Protein AF-A0AAD9QLM2-F1 (afdb_monomer)

Structure (mmCIF, N/CA/C/O backbone):
data_AF-A0AAD9QLM2-F1
#
_entry.id   AF-A0AAD9QLM2-F1
#
loop_
_atom_site.group_PDB
_atom_site.id
_atom_site.type_symbol
_atom_site.label_atom_id
_atom_site.label_alt_id
_atom_site.label_comp_id
_atom_site.label_asym_id
_atom_site.label_entity_id
_atom_site.label_seq_id
_atom_site.pdbx_PDB_ins_code
_atom_site.Cartn_x
_atom_site.Cartn_y
_atom_site.Cartn_z
_atom_site.occupancy
_atom_site.B_iso_or_equiv
_atom_site.auth_seq_id
_atom_site.auth_comp_id
_atom_site.auth_asym_id
_atom_site.auth_atom_id
_atom_site.pdbx_PDB_model_num
ATOM 1 N N . MET A 1 1 ? -18.063 -14.577 14.169 1.00 34.56 1 MET A N 1
ATOM 2 C CA . MET A 1 1 ? -18.168 -13.670 13.000 1.00 34.56 1 MET A CA 1
ATOM 3 C C . MET A 1 1 ? -17.963 -14.509 11.740 1.00 34.56 1 MET A C 1
ATOM 5 O O . MET A 1 1 ? -17.405 -15.591 11.894 1.00 34.56 1 MET A O 1
ATOM 9 N N . PRO A 1 2 ? -18.428 -14.125 10.535 1.00 41.94 2 PRO A N 1
ATOM 10 C CA . PRO A 1 2 ? -18.067 -14.883 9.338 1.00 41.94 2 PRO A CA 1
ATOM 11 C C . PRO A 1 2 ? -16.539 -14.878 9.174 1.00 41.94 2 PRO A C 1
ATOM 13 O O . PRO A 1 2 ? -15.892 -13.856 9.407 1.00 41.94 2 PRO A O 1
ATOM 16 N N . SER A 1 3 ? -15.979 -16.040 8.835 1.00 57.50 3 SER A N 1
ATOM 17 C CA . SER A 1 3 ? -14.552 -16.225 8.553 1.00 57.50 3 SER A CA 1
ATOM 18 C C . SER A 1 3 ? -14.069 -15.182 7.540 1.00 57.50 3 SER A C 1
ATOM 20 O O . SER A 1 3 ? -14.733 -14.925 6.534 1.00 57.50 3 SER A O 1
ATOM 22 N N . LYS A 1 4 ? -12.914 -14.562 7.803 1.00 75.88 4 LYS A N 1
ATOM 23 C CA . LYS A 1 4 ? -12.316 -13.591 6.879 1.00 75.88 4 LYS A CA 1
ATOM 24 C C . LYS A 1 4 ? -11.782 -14.335 5.669 1.00 75.88 4 LYS A C 1
ATOM 26 O O . LYS A 1 4 ? -10.729 -14.967 5.747 1.00 75.88 4 LYS A O 1
ATOM 31 N N . THR A 1 5 ? -12.497 -14.251 4.554 1.00 88.44 5 THR A N 1
ATOM 32 C CA . THR A 1 5 ? -12.067 -14.905 3.319 1.00 88.44 5 THR A CA 1
ATOM 33 C C . THR A 1 5 ? -11.141 -13.978 2.536 1.00 88.44 5 THR A C 1
ATOM 35 O O . THR A 1 5 ? -11.493 -12.829 2.249 1.00 88.44 5 THR A O 1
ATOM 38 N N . ILE A 1 6 ? -9.946 -14.475 2.214 1.00 90.44 6 ILE A N 1
ATOM 39 C CA . ILE A 1 6 ? -8.965 -13.842 1.329 1.00 90.44 6 ILE A CA 1
ATOM 40 C C . ILE A 1 6 ? -9.014 -14.590 -0.001 1.00 90.44 6 ILE A C 1
ATOM 42 O O . ILE A 1 6 ? -8.606 -15.750 -0.073 1.00 90.44 6 ILE A O 1
ATOM 46 N N . LEU A 1 7 ? -9.492 -13.932 -1.055 1.00 91.56 7 LEU A N 1
ATOM 47 C CA . LEU A 1 7 ? -9.455 -14.469 -2.411 1.00 91.56 7 LEU A CA 1
ATOM 48 C C . LEU A 1 7 ? -8.071 -14.219 -3.015 1.00 91.56 7 LEU A C 1
ATOM 50 O O . LEU A 1 7 ? -7.694 -13.080 -3.275 1.00 91.56 7 LEU A O 1
ATOM 54 N N . CYS A 1 8 ? -7.315 -15.279 -3.270 1.00 90.31 8 CYS A N 1
ATOM 55 C CA . CYS A 1 8 ? -6.063 -15.214 -4.009 1.00 90.31 8 CYS A CA 1
ATOM 56 C C . CYS A 1 8 ? -6.279 -15.714 -5.433 1.00 90.31 8 CYS A C 1
ATOM 58 O O . CYS A 1 8 ? -6.644 -16.867 -5.632 1.00 90.31 8 CYS A O 1
ATOM 60 N N . ILE A 1 9 ? -6.045 -14.861 -6.426 1.00 87.38 9 ILE A N 1
ATOM 61 C CA . ILE A 1 9 ? -6.106 -15.242 -7.838 1.00 87.38 9 ILE A CA 1
ATOM 62 C C . ILE A 1 9 ? -4.676 -15.522 -8.296 1.00 87.38 9 ILE A C 1
ATOM 64 O O . ILE A 1 9 ? -3.867 -14.598 -8.433 1.00 87.38 9 ILE A O 1
ATOM 68 N N . GLY A 1 10 ? -4.358 -16.803 -8.485 1.00 83.56 10 GLY A N 1
ATOM 69 C CA . GLY A 1 10 ? -3.008 -17.263 -8.794 1.00 83.56 10 GLY A CA 1
ATOM 70 C C . GLY A 1 10 ? -2.843 -18.778 -8.666 1.00 83.56 10 GLY A C 1
ATOM 71 O O . GLY A 1 10 ? -3.807 -19.520 -8.488 1.00 83.56 10 GLY A O 1
ATOM 72 N N . SER A 1 11 ? -1.594 -19.234 -8.758 1.00 79.62 11 SER A N 1
ATOM 73 C CA . SER A 1 11 ? -1.250 -20.659 -8.731 1.00 79.62 11 SER A CA 1
ATOM 74 C C . SER A 1 11 ? -0.850 -21.122 -7.322 1.00 79.62 11 SER A C 1
ATOM 76 O O . SER A 1 11 ? 0.023 -20.498 -6.712 1.00 79.62 11 SER A O 1
ATOM 78 N N . PRO A 1 12 ? -1.404 -22.231 -6.797 1.00 77.94 12 PRO A N 1
ATOM 79 C CA . PRO A 1 12 ? -1.020 -22.778 -5.493 1.00 77.94 12 PRO A CA 1
ATOM 80 C C . PRO A 1 12 ? 0.424 -23.307 -5.463 1.00 77.94 12 PRO A C 1
ATOM 82 O O . PRO A 1 12 ? 1.008 -23.445 -4.391 1.00 77.94 12 PRO A O 1
ATOM 85 N N . GLU A 1 13 ? 1.028 -23.564 -6.626 1.00 77.50 13 GLU A N 1
ATOM 86 C CA . GLU A 1 13 ? 2.437 -23.969 -6.749 1.00 77.50 13 GLU A CA 1
ATOM 87 C C . GLU A 1 13 ? 3.401 -22.774 -6.658 1.00 77.50 13 GLU A C 1
ATOM 89 O O . GLU A 1 13 ? 4.623 -22.928 -6.619 1.00 77.50 13 GLU A O 1
ATOM 94 N N . ASN A 1 14 ? 2.876 -21.546 -6.635 1.00 78.94 14 ASN A N 1
ATOM 95 C CA . ASN A 1 14 ? 3.699 -20.357 -6.534 1.00 78.94 14 ASN A CA 1
ATOM 96 C C . ASN A 1 14 ? 4.260 -20.206 -5.111 1.00 78.94 14 ASN A C 1
ATOM 98 O O . ASN A 1 14 ? 3.515 -19.996 -4.156 1.00 78.94 14 ASN A O 1
ATOM 102 N N . LEU A 1 15 ? 5.590 -20.224 -4.986 1.00 76.06 15 LEU A N 1
ATOM 103 C CA . LEU A 1 15 ? 6.281 -20.127 -3.695 1.00 76.06 15 LEU A CA 1
ATOM 104 C C . LEU A 1 15 ? 5.918 -18.864 -2.891 1.00 76.06 15 LEU A C 1
ATOM 106 O O . LEU A 1 15 ? 5.883 -18.920 -1.666 1.00 76.06 15 LEU A O 1
ATOM 110 N N . HIS A 1 16 ? 5.619 -17.736 -3.548 1.00 80.69 16 HIS A N 1
ATOM 111 C CA . HIS A 1 16 ? 5.169 -16.521 -2.856 1.00 80.69 16 HIS A CA 1
ATOM 112 C C . HIS A 1 16 ? 3.796 -16.726 -2.212 1.00 80.69 16 HIS A C 1
ATOM 114 O O . HIS A 1 16 ? 3.583 -16.319 -1.073 1.00 80.69 16 HIS A O 1
ATOM 120 N N . ILE A 1 17 ? 2.878 -17.371 -2.941 1.00 83.56 17 ILE A N 1
ATOM 121 C CA . ILE A 1 17 ? 1.530 -17.680 -2.458 1.00 83.56 17 ILE A CA 1
ATOM 122 C C . ILE A 1 17 ? 1.606 -18.665 -1.293 1.00 83.56 17 ILE A C 1
ATOM 124 O O . ILE A 1 17 ? 0.939 -18.450 -0.287 1.00 83.56 17 ILE A O 1
ATOM 128 N N . GLN A 1 18 ? 2.461 -19.685 -1.382 1.00 83.25 18 GLN A N 1
ATOM 129 C CA . GLN A 1 18 ? 2.663 -20.658 -0.305 1.00 83.25 18 GLN A CA 1
ATOM 130 C C . GLN A 1 18 ? 3.185 -20.011 0.984 1.00 83.25 18 GLN A C 1
ATOM 132 O O . GLN A 1 18 ? 2.666 -20.303 2.061 1.00 83.25 18 GLN A O 1
ATOM 137 N N . GLU A 1 19 ? 4.169 -19.110 0.890 1.00 79.94 19 GLU A N 1
ATOM 138 C CA . GLU A 1 19 ? 4.725 -18.431 2.069 1.00 79.94 19 GLU A CA 1
ATOM 139 C C . GLU A 1 19 ? 3.679 -17.524 2.740 1.00 79.94 19 GLU A C 1
ATOM 141 O O . GLU A 1 19 ? 3.489 -17.568 3.954 1.00 79.94 19 GLU A O 1
ATOM 146 N N . VAL A 1 20 ? 2.921 -16.755 1.951 1.00 82.19 20 VAL A N 1
ATOM 147 C CA . VAL A 1 20 ? 1.830 -15.918 2.477 1.00 82.19 20 VAL A CA 1
ATOM 148 C C . VAL A 1 20 ? 0.703 -16.781 3.051 1.00 82.19 20 VAL A C 1
ATOM 150 O O . VAL A 1 20 ? 0.185 -16.478 4.120 1.00 82.19 20 VAL A O 1
ATOM 153 N N . GLN A 1 21 ? 0.340 -17.892 2.407 1.00 83.12 21 GLN A N 1
ATOM 154 C CA . GLN A 1 21 ? -0.684 -18.803 2.922 1.00 83.12 21 GLN A CA 1
ATOM 155 C C . GLN A 1 21 ? -0.268 -19.430 4.259 1.00 83.12 21 GLN A C 1
ATOM 157 O O . GLN A 1 21 ? -1.104 -19.581 5.151 1.00 83.12 21 GLN A O 1
ATOM 162 N N . LYS A 1 22 ? 1.012 -19.783 4.416 1.00 79.25 22 LYS A N 1
ATOM 163 C CA . LYS A 1 22 ? 1.567 -20.275 5.680 1.00 79.25 22 LYS A CA 1
ATOM 164 C C . LYS A 1 22 ? 1.406 -19.231 6.784 1.00 79.25 22 LYS A C 1
ATOM 166 O O . LYS A 1 22 ? 0.810 -19.534 7.812 1.00 79.25 22 LYS A O 1
ATOM 171 N N . HIS A 1 23 ? 1.842 -17.997 6.546 1.00 73.75 23 HIS A N 1
ATOM 172 C CA . HIS A 1 23 ? 1.700 -16.934 7.539 1.00 73.75 23 HIS A CA 1
ATOM 173 C C . HIS A 1 23 ? 0.242 -16.549 7.807 1.00 73.75 23 HIS A C 1
ATOM 175 O O . HIS A 1 23 ? -0.094 -16.208 8.936 1.00 73.75 23 HIS A O 1
ATOM 181 N N . ALA A 1 24 ? -0.649 -16.645 6.817 1.00 73.44 24 ALA A N 1
ATOM 182 C CA . ALA A 1 24 ? -2.075 -16.396 7.018 1.00 73.44 24 ALA A CA 1
ATOM 183 C C . ALA A 1 24 ? -2.680 -17.395 8.019 1.00 73.44 24 ALA A C 1
ATOM 185 O O . ALA A 1 24 ? -3.431 -16.986 8.899 1.00 73.44 24 ALA A O 1
ATOM 186 N N . LYS A 1 25 ? -2.285 -18.676 7.936 1.00 72.81 25 LYS A N 1
ATOM 187 C CA . LYS A 1 25 ? -2.675 -19.717 8.904 1.00 72.81 25 LYS A CA 1
ATOM 188 C C . LYS A 1 25 ? -2.096 -19.478 10.302 1.00 72.81 25 LYS A C 1
ATOM 190 O O . LYS A 1 25 ? -2.731 -19.833 11.285 1.00 72.81 25 LYS A O 1
ATOM 195 N N . GLU A 1 26 ? -0.893 -18.912 10.391 1.00 65.00 26 GLU A N 1
ATOM 196 C CA . GLU A 1 26 ? -0.217 -18.616 11.664 1.00 65.00 26 GLU A CA 1
ATOM 197 C C . GLU A 1 26 ? -0.762 -17.347 12.352 1.00 65.00 26 GLU A C 1
ATOM 199 O O . GLU A 1 26 ? -0.711 -17.248 13.576 1.00 65.00 26 GLU A O 1
ATOM 204 N N . LEU A 1 27 ? -1.257 -16.366 11.585 1.00 57.44 27 LEU A N 1
ATOM 205 C CA . LEU A 1 27 ? -1.670 -15.046 12.085 1.00 57.44 27 LEU A CA 1
ATOM 206 C C . LEU A 1 27 ? -3.139 -14.959 12.523 1.00 57.44 27 LEU A C 1
ATOM 208 O O . LEU A 1 27 ? -3.466 -14.107 13.351 1.00 57.44 27 LEU A O 1
ATOM 212 N N . GLU A 1 28 ? -4.031 -15.779 11.969 1.00 54.09 28 GLU A N 1
ATOM 213 C CA . GLU A 1 28 ? -5.452 -15.793 12.329 1.00 54.09 28 GLU A CA 1
ATOM 214 C C . GLU A 1 28 ? -6.006 -17.224 12.232 1.00 54.09 28 GLU A C 1
ATOM 216 O O . GLU A 1 28 ? -6.138 -17.753 11.132 1.00 54.09 28 GLU A O 1
ATOM 221 N N . GLU A 1 29 ? -6.436 -17.819 13.355 1.00 53.69 29 GLU A N 1
ATOM 222 C CA . GLU A 1 29 ? -7.174 -19.103 13.346 1.00 53.69 29 GLU A CA 1
ATOM 223 C C . GLU A 1 29 ? -8.483 -19.027 12.520 1.00 53.69 29 GLU A C 1
ATOM 225 O O . GLU A 1 29 ? -9.019 -20.055 12.112 1.00 53.69 29 GLU A O 1
ATOM 230 N N . GLU A 1 30 ? -8.979 -17.815 12.222 1.00 58.41 30 GLU A N 1
ATOM 231 C CA . GLU A 1 30 ? -10.230 -17.566 11.488 1.00 58.41 30 GLU A CA 1
ATOM 232 C C . GLU A 1 30 ? -10.056 -17.039 10.043 1.00 58.41 30 GLU A C 1
ATOM 234 O O . GLU A 1 30 ? -11.060 -16.895 9.326 1.00 58.41 30 GLU A O 1
ATOM 239 N N . ALA A 1 31 ? -8.829 -16.732 9.587 1.00 67.69 31 ALA A N 1
ATOM 240 C CA . ALA A 1 31 ? -8.602 -16.264 8.214 1.00 67.69 31 ALA A CA 1
ATOM 241 C C . ALA A 1 31 ? -8.475 -17.430 7.245 1.00 67.69 31 ALA A C 1
ATOM 243 O O . ALA A 1 31 ? -7.604 -18.293 7.364 1.00 67.69 31 ALA A O 1
ATOM 244 N N . LYS A 1 32 ? -9.316 -17.412 6.218 1.00 83.75 32 LYS A N 1
ATOM 245 C CA . LYS A 1 32 ? -9.343 -18.436 5.189 1.00 83.75 32 LYS A CA 1
ATOM 246 C C . LYS A 1 32 ? -8.853 -17.860 3.873 1.00 83.75 32 LYS A C 1
ATOM 248 O O . LYS A 1 32 ? -9.544 -17.082 3.224 1.00 83.75 32 LYS A O 1
ATOM 253 N N . MET A 1 33 ? -7.666 -18.275 3.449 1.00 88.06 33 MET A N 1
ATOM 254 C CA . MET A 1 33 ? -7.168 -17.959 2.113 1.00 88.06 33 MET A CA 1
ATOM 255 C C . MET A 1 33 ? -7.627 -19.024 1.116 1.00 88.06 33 MET A C 1
ATOM 257 O O . MET A 1 33 ? -7.238 -20.188 1.226 1.00 88.06 33 MET A O 1
ATOM 261 N N . VAL A 1 34 ? -8.436 -18.614 0.139 1.00 89.56 34 VAL A N 1
ATOM 262 C CA . VAL A 1 34 ? -8.921 -19.459 -0.961 1.00 89.56 34 VAL A CA 1
ATOM 263 C C . VAL A 1 34 ? -8.191 -19.092 -2.247 1.00 89.56 34 VAL A C 1
ATOM 265 O O . VAL A 1 34 ? -7.991 -17.914 -2.536 1.00 89.56 34 VAL A O 1
ATOM 268 N N . ILE A 1 35 ? -7.750 -20.097 -3.004 1.00 88.38 35 ILE A N 1
ATOM 269 C CA . ILE A 1 35 ? -6.926 -19.899 -4.203 1.00 88.38 35 ILE A CA 1
ATOM 270 C C . ILE A 1 35 ? -7.766 -20.214 -5.440 1.00 88.38 35 ILE A C 1
ATOM 272 O O . ILE A 1 35 ? -8.153 -21.360 -5.661 1.00 88.38 35 ILE A O 1
ATOM 276 N N . PHE A 1 36 ? -8.029 -19.193 -6.249 1.00 87.38 36 PHE A N 1
ATOM 277 C CA . PHE A 1 36 ? -8.681 -19.297 -7.547 1.00 87.38 36 PHE A CA 1
ATOM 278 C C . PHE A 1 36 ? -7.616 -19.552 -8.623 1.00 87.38 36 PHE A C 1
ATOM 280 O O . PHE A 1 36 ? -6.932 -18.626 -9.071 1.00 87.38 36 PHE A O 1
ATOM 287 N N . ASN A 1 37 ? -7.445 -20.826 -8.988 1.00 81.50 37 ASN A N 1
ATOM 288 C CA . ASN A 1 37 ? -6.393 -21.305 -9.885 1.00 81.50 37 ASN A CA 1
ATOM 289 C C . ASN A 1 37 ? -6.929 -21.631 -11.286 1.00 81.50 37 ASN A C 1
ATOM 291 O O . ASN A 1 37 ? -7.777 -22.509 -11.428 1.00 81.50 37 ASN A O 1
ATOM 295 N N . LEU A 1 38 ? -6.373 -20.991 -12.316 1.00 72.44 38 LEU A N 1
ATOM 296 C CA . LEU A 1 38 ? -6.739 -21.207 -13.722 1.00 72.44 38 LEU A CA 1
ATOM 297 C C . LEU A 1 38 ? -5.820 -22.187 -14.480 1.00 72.44 38 LEU A C 1
ATOM 299 O O . LEU A 1 38 ? -6.104 -22.506 -15.629 1.00 72.44 38 LEU A O 1
ATOM 303 N N . GLU A 1 39 ? -4.715 -22.642 -13.878 1.00 65.56 39 GLU A N 1
ATOM 304 C CA . GLU A 1 39 ? -3.662 -23.403 -14.580 1.00 65.56 39 GLU A CA 1
ATOM 305 C C . GLU A 1 39 ? -3.929 -24.917 -14.678 1.00 65.56 39 GLU A C 1
ATOM 307 O O . GLU A 1 39 ? -3.225 -25.624 -15.400 1.00 65.56 39 GLU A O 1
ATOM 312 N N . ARG A 1 40 ? -4.911 -25.451 -13.944 1.00 55.22 40 ARG A N 1
ATOM 313 C CA . ARG A 1 40 ? -5.264 -26.882 -13.961 1.00 55.22 40 ARG A CA 1
ATOM 314 C C . ARG A 1 40 ? -6.703 -27.065 -14.441 1.00 55.22 40 ARG A C 1
ATOM 316 O O . ARG A 1 40 ? -7.451 -26.098 -14.538 1.00 55.22 40 ARG A O 1
ATOM 323 N N . GLU A 1 41 ? -7.103 -28.311 -14.693 1.00 54.38 41 GLU A N 1
ATOM 324 C CA . GLU A 1 41 ? -8.516 -28.738 -14.707 1.00 54.38 41 GLU A CA 1
ATOM 325 C C . GLU A 1 41 ? -9.128 -28.574 -13.297 1.00 54.38 41 GLU A C 1
ATOM 327 O O . GLU A 1 41 ? -9.635 -29.517 -12.701 1.00 54.38 41 GLU A O 1
ATOM 332 N N . SER A 1 42 ? -8.956 -27.407 -12.679 1.00 54.56 42 SER A N 1
ATOM 333 C CA . SER A 1 42 ? -9.446 -27.105 -11.347 1.00 54.56 42 SER A CA 1
ATOM 334 C C . SER A 1 42 ? -10.940 -26.827 -11.422 1.00 54.56 42 SER A C 1
ATOM 336 O O . SER A 1 42 ? -11.387 -26.069 -12.282 1.00 54.56 42 SER A O 1
ATOM 338 N N . ASP A 1 43 ? -11.682 -27.378 -10.460 1.00 65.38 43 ASP A N 1
ATOM 339 C CA . ASP A 1 43 ? -13.094 -27.092 -10.181 1.00 65.38 43 ASP A CA 1
ATOM 340 C C . ASP A 1 43 ? -13.267 -25.664 -9.628 1.00 65.38 43 ASP A C 1
ATOM 342 O O . ASP A 1 43 ? -13.730 -25.458 -8.500 1.00 65.38 43 ASP A O 1
ATOM 346 N N . VAL A 1 44 ? -12.807 -24.664 -10.387 1.00 75.25 44 VAL A N 1
ATOM 347 C CA . VAL A 1 44 ? -13.052 -23.253 -10.109 1.00 75.25 44 VAL A CA 1
ATOM 348 C C . VAL A 1 44 ? -14.109 -22.729 -11.066 1.00 75.25 44 VAL A C 1
ATOM 350 O O . VAL A 1 44 ? -13.960 -22.779 -12.284 1.00 75.25 44 VAL A O 1
ATOM 353 N N . ILE A 1 45 ? -15.199 -22.228 -10.501 1.00 84.56 45 ILE A N 1
ATOM 354 C CA . ILE A 1 45 ? -16.320 -21.669 -11.251 1.00 84.56 45 ILE A CA 1
ATOM 355 C C . ILE A 1 45 ? -16.538 -20.251 -10.745 1.00 84.56 45 ILE A C 1
ATOM 357 O O . ILE A 1 45 ? -16.461 -19.981 -9.545 1.00 84.56 45 ILE A O 1
ATOM 361 N N . ILE A 1 46 ? -16.805 -19.342 -11.672 1.00 88.25 46 ILE A N 1
ATOM 362 C CA . ILE A 1 46 ? -17.325 -18.019 -11.365 1.00 88.25 46 ILE A CA 1
ATOM 363 C C . ILE A 1 46 ? -18.696 -17.883 -12.016 1.00 88.25 46 ILE A C 1
ATOM 365 O O . ILE A 1 46 ? -18.859 -18.143 -13.205 1.00 88.25 46 ILE A O 1
ATOM 369 N N . GLU A 1 47 ? -19.677 -17.470 -11.224 1.00 88.81 47 GLU A N 1
ATOM 370 C CA . GLU A 1 47 ? -21.041 -17.227 -11.677 1.00 88.81 47 GLU A CA 1
ATOM 371 C C . GLU A 1 47 ? -21.405 -15.777 -11.375 1.00 88.81 47 GLU A C 1
ATOM 373 O O . GLU A 1 47 ? -21.477 -15.370 -10.212 1.00 88.81 47 GLU A O 1
ATOM 378 N N . ILE A 1 48 ? -21.637 -14.998 -12.432 1.00 87.62 48 ILE A N 1
ATOM 379 C CA . ILE A 1 48 ? -22.197 -13.649 -12.353 1.00 87.62 48 ILE A CA 1
ATOM 380 C C . ILE A 1 48 ? -23.601 -13.729 -12.946 1.00 87.62 48 ILE A C 1
ATOM 382 O O . ILE A 1 48 ? -23.763 -14.081 -14.113 1.00 87.62 48 ILE A O 1
ATOM 386 N N . THR A 1 49 ? -24.614 -13.448 -12.131 1.00 83.62 49 THR A N 1
ATOM 387 C CA . THR A 1 49 ? -26.030 -13.606 -12.495 1.00 83.62 49 THR A CA 1
ATOM 388 C C . THR A 1 49 ? -26.802 -12.317 -12.236 1.00 83.62 49 THR A C 1
ATOM 390 O O . THR A 1 49 ? -26.488 -11.578 -11.303 1.00 83.62 49 THR A O 1
ATOM 393 N N . THR A 1 50 ? -27.797 -12.053 -13.084 1.00 75.38 50 THR A N 1
ATOM 394 C CA . THR A 1 50 ? -28.699 -10.896 -13.000 1.00 75.38 50 THR A CA 1
ATOM 395 C C . THR A 1 50 ? -30.140 -11.387 -13.049 1.00 75.38 50 THR A C 1
ATOM 397 O O . THR A 1 50 ? -30.483 -12.134 -13.968 1.00 75.38 50 THR A O 1
ATOM 400 N N . ASP A 1 51 ? -31.003 -10.929 -12.143 1.00 70.56 51 ASP A N 1
ATOM 401 C CA . ASP A 1 51 ? -32.381 -11.443 -12.038 1.00 70.56 51 ASP A CA 1
ATOM 402 C C . ASP A 1 51 ? -33.413 -10.668 -12.889 1.00 70.56 51 ASP A C 1
ATOM 404 O O . ASP A 1 51 ? -34.621 -10.801 -12.699 1.00 70.56 51 ASP A O 1
ATOM 408 N N . GLY A 1 52 ? -32.956 -9.865 -13.859 1.00 65.69 52 GLY A N 1
ATOM 409 C CA . GLY A 1 52 ? -33.762 -9.241 -14.922 1.00 65.69 52 GLY A CA 1
ATOM 410 C C . GLY A 1 52 ? -34.697 -8.095 -14.504 1.00 65.69 52 GLY A C 1
ATOM 411 O O . GLY A 1 52 ? -34.837 -7.140 -15.262 1.00 65.69 52 GLY A O 1
ATOM 412 N N . ASN A 1 53 ? -35.305 -8.161 -13.316 1.00 65.62 53 ASN A N 1
ATOM 413 C CA . ASN A 1 53 ? -36.313 -7.205 -12.833 1.00 65.62 53 ASN A CA 1
ATOM 414 C C . ASN A 1 53 ? -35.890 -6.422 -11.579 1.00 65.62 53 ASN A C 1
ATOM 416 O O . ASN A 1 53 ? -36.490 -5.391 -11.283 1.00 65.62 53 ASN A O 1
ATOM 420 N N . GLU A 1 54 ? -34.855 -6.869 -10.865 1.00 56.88 54 GLU A N 1
ATOM 421 C CA . GLU A 1 54 ? -34.262 -6.149 -9.735 1.00 56.88 54 GLU A CA 1
ATOM 422 C C . GLU A 1 54 ? -32.760 -5.937 -9.969 1.00 56.88 54 GLU A C 1
ATOM 424 O O . GLU A 1 54 ? -32.128 -6.761 -10.639 1.00 56.88 54 GLU A O 1
ATOM 429 N N . PRO A 1 55 ? -32.153 -4.867 -9.420 1.00 56.69 55 PRO A N 1
ATOM 430 C CA . PRO A 1 55 ? -30.703 -4.709 -9.399 1.00 56.69 55 PRO A CA 1
ATOM 431 C C . PRO A 1 55 ? -30.068 -5.761 -8.470 1.00 56.69 55 PRO A C 1
ATOM 433 O O . PRO A 1 55 ? -29.675 -5.464 -7.344 1.00 56.69 55 PRO A O 1
ATOM 436 N N . SER A 1 56 ? -29.971 -7.012 -8.919 1.00 58.97 56 SER A N 1
ATOM 437 C CA . SER A 1 56 ? -29.208 -8.054 -8.238 1.00 58.97 56 SER A CA 1
ATOM 438 C C . SER A 1 56 ? -27.846 -8.212 -8.915 1.00 58.97 56 SER A C 1
ATOM 440 O O . SER A 1 56 ? -27.726 -8.618 -10.068 1.00 58.97 56 SER A O 1
ATOM 442 N N . ASN A 1 57 ? -26.793 -7.848 -8.183 1.00 62.47 57 ASN A N 1
ATOM 443 C CA . ASN A 1 57 ? -25.404 -8.057 -8.586 1.00 62.47 57 ASN A CA 1
ATOM 444 C C . ASN A 1 57 ? -24.859 -9.285 -7.847 1.00 62.47 57 ASN A C 1
ATOM 446 O O . ASN A 1 57 ? -24.052 -9.171 -6.922 1.00 62.47 57 ASN A O 1
ATOM 450 N N . ASN A 1 58 ? -25.332 -10.470 -8.235 1.00 81.25 58 ASN A N 1
ATOM 451 C CA . ASN A 1 58 ? -24.924 -11.724 -7.613 1.00 81.25 58 ASN A CA 1
ATOM 452 C C . ASN A 1 58 ? -23.655 -12.258 -8.286 1.00 81.25 58 ASN A C 1
ATOM 454 O O . ASN A 1 58 ? -23.694 -12.730 -9.420 1.00 81.25 58 ASN A O 1
ATOM 458 N N . CYS A 1 59 ? -22.535 -12.215 -7.561 1.00 90.56 59 CYS A N 1
ATOM 459 C CA . CYS A 1 59 ? -21.280 -12.855 -7.948 1.00 90.56 59 CYS A CA 1
ATOM 460 C C . CYS A 1 59 ? -20.939 -13.960 -6.942 1.00 90.56 59 CYS A C 1
ATOM 462 O O . CYS A 1 59 ? -20.845 -13.711 -5.736 1.00 90.56 59 CYS A O 1
ATOM 464 N N . THR A 1 60 ? -20.759 -15.179 -7.442 1.00 91.56 60 THR A N 1
ATOM 465 C CA . THR A 1 60 ? -20.426 -16.370 -6.655 1.00 91.56 60 THR A CA 1
ATOM 466 C C . THR A 1 60 ? -19.159 -17.014 -7.206 1.00 91.56 60 THR A C 1
ATOM 468 O O . THR A 1 60 ? -19.004 -17.153 -8.417 1.00 91.56 60 THR A O 1
ATOM 471 N N . PHE A 1 61 ? -18.279 -17.443 -6.307 1.00 91.56 61 PHE A N 1
ATOM 472 C CA . PHE A 1 61 ? -17.123 -18.274 -6.616 1.00 91.56 61 PHE A CA 1
ATOM 473 C C . PHE A 1 61 ? -17.382 -19.683 -6.092 1.00 91.56 61 PHE A C 1
ATOM 475 O O . PHE A 1 61 ? -17.826 -19.844 -4.958 1.00 91.56 61 PHE A O 1
ATOM 482 N N . ILE A 1 62 ? -17.097 -20.702 -6.894 1.00 88.56 62 ILE A N 1
ATOM 483 C CA . ILE A 1 62 ? -17.064 -22.093 -6.445 1.00 88.56 62 ILE A CA 1
ATOM 484 C C . ILE A 1 62 ? -15.616 -22.535 -6.547 1.00 88.56 62 ILE A C 1
ATOM 486 O O . ILE A 1 62 ? -15.056 -22.514 -7.637 1.00 88.56 62 ILE A O 1
ATOM 490 N N . ILE A 1 63 ? -14.988 -22.865 -5.421 1.00 87.06 63 ILE A N 1
ATOM 491 C CA . ILE A 1 63 ? -13.571 -23.236 -5.360 1.00 87.06 63 ILE A CA 1
ATOM 492 C C . ILE A 1 63 ? -13.479 -24.562 -4.615 1.00 87.06 63 ILE A C 1
ATOM 494 O O . ILE A 1 63 ? -13.807 -24.627 -3.433 1.00 87.06 63 ILE A O 1
ATOM 498 N N . ASN A 1 64 ? -13.040 -25.625 -5.295 1.00 82.88 64 ASN A N 1
ATOM 499 C CA . ASN A 1 64 ? -12.968 -26.980 -4.726 1.00 82.88 64 ASN A CA 1
ATOM 500 C C . ASN A 1 64 ? -14.321 -27.451 -4.144 1.00 82.88 64 ASN A C 1
ATOM 502 O O . ASN A 1 64 ? -14.377 -28.029 -3.059 1.00 82.88 64 ASN A O 1
ATOM 506 N N . GLY A 1 65 ? -15.421 -27.143 -4.841 1.00 82.31 65 GLY A N 1
ATOM 507 C CA . GLY A 1 65 ? -16.789 -27.484 -4.427 1.00 82.31 65 GLY A CA 1
ATOM 508 C C . GLY A 1 65 ? -17.393 -26.579 -3.346 1.00 82.31 65 GLY A C 1
ATOM 509 O O . GLY A 1 65 ? -18.577 -26.705 -3.036 1.00 82.31 65 GLY A O 1
ATOM 510 N N . GLU A 1 66 ? -16.626 -25.642 -2.790 1.00 87.19 66 GLU A N 1
ATOM 511 C CA . GLU A 1 66 ? -17.131 -24.676 -1.821 1.00 87.19 66 GLU A CA 1
ATOM 512 C C . GLU A 1 66 ? -17.678 -23.432 -2.512 1.00 87.19 66 GLU A C 1
ATOM 514 O O . GLU A 1 66 ? -16.970 -22.776 -3.275 1.00 87.19 66 GLU A O 1
ATOM 519 N N . ARG A 1 67 ? -18.928 -23.084 -2.198 1.00 90.69 67 ARG A N 1
ATOM 520 C CA . ARG A 1 67 ? -19.594 -21.877 -2.687 1.00 90.69 67 ARG A CA 1
ATOM 521 C C . ARG A 1 67 ? -19.292 -20.690 -1.771 1.00 90.69 67 ARG A C 1
ATOM 523 O O . ARG A 1 67 ? -19.628 -20.734 -0.594 1.00 90.69 67 ARG A O 1
ATOM 530 N N . ILE A 1 68 ? -18.731 -19.626 -2.338 1.00 91.38 68 ILE A N 1
ATOM 531 C CA . ILE A 1 68 ? -18.325 -18.397 -1.649 1.00 91.38 68 ILE A CA 1
ATOM 532 C C . ILE A 1 68 ? -18.995 -17.213 -2.339 1.00 91.38 68 ILE A C 1
ATOM 534 O O . ILE A 1 68 ? -18.833 -17.003 -3.546 1.00 91.38 68 ILE A O 1
ATOM 538 N N . LEU A 1 69 ? -19.758 -16.422 -1.589 1.00 90.50 69 LEU A N 1
ATOM 539 C CA . LEU A 1 69 ? -20.391 -15.222 -2.136 1.00 90.50 69 LEU A CA 1
ATOM 540 C C . LEU A 1 69 ? -19.380 -14.073 -2.182 1.00 90.50 69 LEU A C 1
ATOM 542 O O . LEU A 1 69 ? -18.589 -13.907 -1.259 1.00 90.50 69 LEU A O 1
ATOM 546 N N . ALA A 1 70 ? -19.434 -13.218 -3.208 1.00 89.12 70 ALA A N 1
ATOM 547 C CA . ALA A 1 70 ? -18.511 -12.082 -3.318 1.00 89.12 70 ALA A CA 1
ATOM 548 C C . ALA A 1 70 ? -18.506 -11.187 -2.064 1.00 89.12 70 ALA A C 1
ATOM 550 O O . ALA A 1 70 ? -17.448 -10.729 -1.655 1.00 89.12 70 ALA A O 1
ATOM 551 N N . LYS A 1 71 ? -19.664 -11.018 -1.408 1.00 86.56 71 LYS A N 1
ATOM 552 C CA . LYS A 1 71 ? -19.826 -10.264 -0.147 1.00 86.56 71 LYS A CA 1
ATOM 553 C C . LYS A 1 71 ? -19.097 -10.857 1.070 1.00 86.56 71 LYS A C 1
ATOM 555 O O . LYS A 1 71 ? -18.999 -10.200 2.100 1.00 86.56 71 LYS A O 1
ATOM 560 N N . GLU A 1 72 ? -18.662 -12.113 0.990 1.00 88.81 72 GLU A N 1
ATOM 561 C CA . GLU A 1 72 ? -17.921 -12.809 2.054 1.00 88.81 72 GLU A CA 1
ATOM 562 C C . GLU A 1 72 ? -16.403 -12.601 1.916 1.00 88.81 72 GLU A C 1
ATOM 564 O O . GLU A 1 72 ? -15.637 -12.910 2.833 1.00 88.81 72 GLU A O 1
ATOM 569 N N . ILE A 1 73 ? -15.954 -12.064 0.777 1.00 90.62 73 ILE A N 1
ATOM 570 C CA . ILE A 1 73 ? -14.544 -11.837 0.476 1.00 90.62 73 ILE A CA 1
ATOM 571 C C . ILE A 1 73 ? -14.126 -10.481 1.037 1.00 90.62 73 ILE A C 1
ATOM 573 O O . ILE A 1 73 ? -14.523 -9.424 0.567 1.00 90.62 73 ILE A O 1
ATOM 577 N N . THR A 1 74 ? -13.251 -10.507 2.035 1.00 88.06 74 THR A N 1
ATOM 578 C CA . THR A 1 74 ? -12.769 -9.288 2.708 1.00 88.06 74 THR A CA 1
ATOM 579 C C . THR A 1 74 ? -11.514 -8.696 2.071 1.00 88.06 74 THR A C 1
ATOM 581 O O . THR A 1 74 ? -11.263 -7.494 2.188 1.00 88.06 74 THR A O 1
ATOM 584 N N . SER A 1 75 ? -10.729 -9.527 1.381 1.00 88.88 75 SER A N 1
ATOM 585 C CA . SER A 1 75 ? -9.476 -9.134 0.735 1.00 88.88 75 SER A CA 1
ATOM 586 C C . SER A 1 75 ? -9.256 -9.921 -0.551 1.00 88.88 75 SER A C 1
ATOM 588 O O . SER A 1 75 ? -9.598 -11.100 -0.629 1.00 88.88 75 SER A O 1
ATOM 590 N N . VAL A 1 76 ? -8.627 -9.282 -1.532 1.00 90.06 76 VAL A N 1
ATOM 591 C CA . VAL A 1 76 ? -8.266 -9.865 -2.823 1.00 90.06 76 VAL A CA 1
ATOM 592 C C . VAL A 1 76 ? -6.773 -9.679 -3.050 1.00 90.06 76 VAL A C 1
ATOM 594 O O . VAL A 1 76 ? -6.273 -8.555 -3.028 1.00 90.06 76 VAL A O 1
ATOM 597 N N . TRP A 1 77 ? -6.060 -10.770 -3.307 1.00 89.75 77 TRP A N 1
ATOM 598 C CA . TRP A 1 77 ? -4.685 -10.730 -3.789 1.00 89.75 77 TRP A CA 1
ATOM 599 C C . TRP A 1 77 ? -4.639 -11.236 -5.225 1.00 89.75 77 TRP A C 1
ATOM 601 O O . TRP A 1 77 ? -4.826 -12.425 -5.486 1.00 89.75 77 TRP A O 1
ATOM 611 N N . PHE A 1 78 ? -4.388 -10.322 -6.160 1.00 84.50 78 PHE A N 1
ATOM 612 C CA . PHE A 1 78 ? -4.227 -10.652 -7.569 1.00 84.50 78 PHE A CA 1
ATOM 613 C C . PHE A 1 78 ? -2.735 -10.807 -7.874 1.00 84.50 78 PHE A C 1
ATOM 615 O O . PHE A 1 78 ? -1.995 -9.822 -7.896 1.00 84.50 78 PHE A O 1
ATOM 622 N N . TYR A 1 79 ? -2.281 -12.044 -8.089 1.00 77.38 79 TYR A N 1
ATOM 623 C CA . TYR A 1 79 ? -0.879 -12.355 -8.385 1.00 77.38 79 TYR A CA 1
ATOM 624 C C . TYR A 1 79 ? -0.756 -13.153 -9.694 1.00 77.38 79 TYR A C 1
ATOM 626 O O . TYR A 1 79 ? -0.391 -14.334 -9.683 1.00 77.38 79 TYR A O 1
ATOM 634 N N . PRO A 1 80 ? -1.102 -12.540 -10.841 1.00 64.06 80 PRO A N 1
ATOM 635 C CA . PRO A 1 80 ? -1.194 -13.256 -12.101 1.00 64.06 80 PRO A CA 1
ATOM 636 C C . PRO A 1 80 ? 0.199 -13.598 -12.649 1.00 64.06 80 PRO A C 1
ATOM 638 O O . PRO A 1 80 ? 1.063 -12.742 -12.838 1.00 64.06 80 PRO A O 1
ATOM 641 N N . ARG A 1 81 ? 0.383 -14.874 -12.973 1.00 61.50 81 ARG A N 1
ATOM 642 C CA . ARG A 1 81 ? 1.335 -15.393 -13.971 1.00 61.50 81 ARG A CA 1
ATOM 643 C C . ARG A 1 81 ? 0.505 -16.069 -15.078 1.00 61.50 81 ARG A C 1
ATOM 645 O O . ARG A 1 81 ? -0.682 -16.258 -14.818 1.00 61.50 81 ARG A O 1
ATOM 652 N N . PRO A 1 82 ? 1.029 -16.247 -16.317 1.00 54.53 82 PRO A N 1
ATOM 653 C CA . PRO A 1 82 ? 0.224 -16.233 -17.544 1.00 54.53 82 PRO A CA 1
ATOM 654 C C . PRO A 1 82 ? -1.079 -17.012 -17.393 1.00 54.53 82 PRO A C 1
ATOM 656 O O . PRO A 1 82 ? -1.087 -18.231 -17.267 1.00 54.53 82 PRO A O 1
ATOM 659 N N . LEU A 1 83 ? -2.162 -16.241 -17.343 1.00 52.12 83 LEU A N 1
ATOM 660 C CA . LEU A 1 83 ? -3.521 -16.723 -17.164 1.00 52.12 83 LEU A CA 1
ATOM 661 C C . LEU A 1 83 ? -3.908 -17.442 -18.449 1.00 52.12 83 LEU A C 1
ATOM 663 O O . LEU A 1 83 ? -3.650 -16.914 -19.517 1.00 52.12 83 LEU A O 1
ATOM 667 N N . GLY A 1 84 ? -4.512 -18.617 -18.375 1.00 53.53 84 GLY A N 1
ATOM 668 C CA . GLY A 1 84 ? -5.029 -19.289 -19.560 1.00 53.53 84 GLY A CA 1
ATOM 669 C C . GLY A 1 84 ? -5.061 -20.804 -19.392 1.00 53.53 84 GLY A C 1
ATOM 670 O O . GLY A 1 84 ? -4.282 -21.348 -18.610 1.00 53.53 84 GLY A O 1
ATOM 671 N N . PRO A 1 85 ? -5.960 -21.494 -20.111 1.00 53.59 85 PRO A N 1
ATOM 672 C CA . PRO A 1 85 ? -5.999 -22.950 -20.110 1.00 53.59 85 PRO A CA 1
ATOM 673 C C . PRO A 1 85 ? -4.666 -23.539 -20.622 1.00 53.59 85 PRO A C 1
ATOM 675 O O . PRO A 1 85 ? -3.925 -22.846 -21.329 1.00 53.59 85 PRO A O 1
ATOM 678 N N . PRO A 1 86 ? -4.364 -24.815 -20.307 1.00 57.91 86 PRO A N 1
ATOM 679 C CA . PRO A 1 86 ? -3.125 -25.479 -20.708 1.00 57.91 86 PRO A CA 1
ATOM 680 C C . PRO A 1 86 ? -2.808 -25.317 -22.199 1.00 57.91 86 PRO A C 1
ATOM 682 O O . PRO A 1 86 ? -3.696 -25.369 -23.055 1.00 57.91 86 PRO A O 1
ATOM 685 N N . GLU A 1 87 ? -1.525 -25.145 -22.516 1.00 57.50 87 GLU A N 1
ATOM 686 C CA . GLU A 1 87 ? -1.069 -24.912 -23.883 1.00 57.50 87 GLU A CA 1
ATOM 687 C C . GLU A 1 87 ? -1.329 -26.129 -24.781 1.00 57.50 87 GLU A C 1
ATOM 689 O O . GLU A 1 87 ? -0.948 -27.257 -24.467 1.00 57.50 87 GLU A O 1
ATOM 694 N N . ARG A 1 88 ? -1.973 -25.892 -25.928 1.00 58.28 88 ARG A N 1
ATOM 695 C CA . ARG A 1 88 ? -2.082 -26.857 -27.025 1.00 58.28 88 ARG A CA 1
ATOM 696 C C . ARG A 1 88 ? -1.224 -26.365 -28.186 1.00 58.28 88 ARG A C 1
ATOM 698 O O . ARG A 1 88 ? -1.359 -25.219 -28.607 1.00 58.28 88 ARG A O 1
ATOM 705 N N . GLU A 1 89 ? -0.344 -27.230 -28.690 1.00 57.00 89 GLU A N 1
ATOM 706 C CA . GLU A 1 89 ? 0.658 -26.872 -29.711 1.00 57.00 89 GLU A CA 1
ATOM 707 C C . GLU A 1 89 ? 0.055 -26.553 -31.092 1.00 57.00 89 GLU A C 1
ATOM 709 O O . GLU A 1 89 ? 0.687 -25.897 -31.929 1.00 57.00 89 GLU A O 1
ATOM 714 N N . ASP A 1 90 ? -1.176 -26.994 -31.359 1.00 62.91 90 ASP A N 1
ATOM 715 C CA . ASP A 1 90 ? -1.838 -26.744 -32.631 1.00 62.91 90 ASP A CA 1
ATOM 716 C C . ASP A 1 90 ? -2.310 -25.283 -32.776 1.00 62.91 90 ASP A C 1
ATOM 718 O O . ASP A 1 90 ? -2.421 -24.505 -31.827 1.00 62.91 90 ASP A O 1
ATOM 722 N N . VAL A 1 91 ? -2.545 -24.862 -34.023 1.00 54.09 91 VAL A N 1
ATOM 723 C CA . VAL A 1 91 ? -2.966 -23.482 -34.334 1.00 54.09 91 VAL A CA 1
ATOM 724 C C . VAL A 1 91 ? -4.294 -23.146 -33.648 1.00 54.09 91 VAL A C 1
ATOM 726 O O . VAL A 1 91 ? -4.452 -22.044 -33.127 1.00 54.09 91 VAL A O 1
ATOM 729 N N . GLN A 1 92 ? -5.216 -24.109 -33.592 1.00 64.94 92 GLN A N 1
ATOM 730 C CA . GLN A 1 92 ? -6.509 -23.943 -32.936 1.00 64.94 92 GLN A CA 1
ATOM 731 C C . GLN A 1 92 ? -6.362 -23.779 -31.418 1.00 64.94 92 GLN A C 1
ATOM 733 O O . GLN A 1 92 ? -7.038 -22.939 -30.829 1.00 64.94 92 GLN A O 1
ATOM 738 N N . GLY A 1 93 ? -5.444 -24.521 -30.796 1.00 67.56 93 GLY A N 1
ATOM 739 C CA . GLY A 1 93 ? -5.069 -24.388 -29.396 1.00 67.56 93 GLY A CA 1
ATOM 740 C C . GLY A 1 93 ? -4.525 -23.009 -29.048 1.00 67.56 93 GLY A C 1
ATOM 741 O O . GLY A 1 93 ? -4.979 -22.393 -28.086 1.00 67.56 93 GLY A O 1
ATOM 742 N N . ARG A 1 94 ? -3.617 -22.475 -29.872 1.00 65.50 94 ARG A N 1
ATOM 743 C CA . ARG A 1 94 ? -3.048 -21.130 -29.672 1.00 65.50 94 ARG A CA 1
ATOM 744 C C . ARG A 1 94 ? -4.072 -20.010 -29.859 1.00 65.50 94 ARG A C 1
ATOM 746 O O . ARG A 1 94 ? -4.117 -19.091 -29.044 1.00 65.50 94 ARG A O 1
ATOM 753 N N . ILE A 1 95 ? -4.921 -20.093 -30.888 1.00 68.12 95 ILE A N 1
ATOM 754 C CA . ILE A 1 95 ? -6.013 -19.125 -31.104 1.00 68.12 95 ILE A CA 1
ATOM 755 C C . ILE A 1 95 ? -7.027 -19.197 -29.953 1.00 68.12 95 ILE A C 1
ATOM 757 O O . ILE A 1 95 ? -7.413 -18.164 -29.406 1.00 68.12 95 ILE A O 1
ATOM 761 N N . GLY A 1 96 ? -7.422 -20.409 -29.555 1.00 72.50 96 GLY A N 1
ATOM 762 C CA . GLY A 1 96 ? -8.350 -20.637 -28.449 1.00 72.50 96 GLY A CA 1
ATOM 763 C C . GLY A 1 96 ? -7.816 -20.122 -27.114 1.00 72.50 96 GLY A C 1
ATOM 764 O O . GLY A 1 96 ? -8.559 -19.489 -26.368 1.00 72.50 96 GLY A O 1
ATOM 765 N N . ARG A 1 97 ? -6.519 -20.307 -26.842 1.00 73.75 97 ARG A N 1
ATOM 766 C CA . ARG A 1 97 ? -5.855 -19.763 -25.652 1.00 73.75 97 ARG A CA 1
ATOM 767 C C . ARG A 1 97 ? -5.891 -18.238 -25.629 1.00 73.75 97 ARG A C 1
ATOM 769 O O . ARG A 1 97 ? -6.309 -17.673 -24.627 1.00 73.75 97 ARG A O 1
ATOM 776 N N . GLY A 1 98 ? -5.532 -17.579 -26.733 1.00 74.00 98 GLY A N 1
ATOM 777 C CA . GLY A 1 98 ? -5.561 -16.115 -26.812 1.00 74.00 98 GLY A CA 1
ATOM 778 C C . GLY A 1 98 ? -6.969 -15.521 -26.658 1.00 74.00 98 GLY A C 1
ATOM 779 O O . GLY A 1 98 ? -7.121 -14.427 -26.118 1.00 74.00 98 GLY A O 1
ATOM 780 N N . PHE A 1 99 ? -8.009 -16.234 -27.103 1.00 78.62 99 PHE A N 1
ATOM 781 C CA . PHE A 1 99 ? -9.398 -15.866 -26.818 1.00 78.62 99 PHE A CA 1
ATOM 782 C C . PHE A 1 99 ? -9.732 -16.056 -25.332 1.00 78.62 99 PHE A C 1
ATOM 784 O O . PHE A 1 99 ? -10.172 -15.110 -24.688 1.00 78.62 99 PHE A O 1
ATOM 791 N N . ALA A 1 100 ? -9.449 -17.231 -24.763 1.00 77.25 100 ALA A N 1
ATOM 792 C CA . ALA A 1 100 ? -9.715 -17.526 -23.354 1.00 77.25 100 ALA A CA 1
ATOM 793 C C . ALA A 1 100 ? -9.000 -16.552 -22.398 1.00 77.25 100 ALA A C 1
ATOM 795 O O . ALA A 1 100 ? -9.582 -16.116 -21.410 1.00 77.25 100 ALA A O 1
ATOM 796 N N . GLU A 1 101 ? -7.761 -16.171 -22.708 1.00 77.81 101 GLU A N 1
ATOM 797 C CA . GLU A 1 101 ? -6.996 -15.144 -21.995 1.00 77.81 101 GLU A CA 1
ATOM 798 C C . GLU A 1 101 ? -7.734 -13.803 -21.941 1.00 77.81 101 GLU A C 1
ATOM 800 O O . GLU A 1 101 ? -7.837 -13.195 -20.875 1.00 77.81 101 GLU A O 1
ATOM 805 N N . LYS A 1 102 ? -8.287 -13.361 -23.076 1.00 81.62 102 LYS A N 1
ATOM 806 C CA . LYS A 1 102 ? -9.068 -12.121 -23.159 1.00 81.62 102 LYS A CA 1
ATOM 807 C C . LYS A 1 102 ? -10.378 -12.219 -22.384 1.00 81.62 102 LYS A C 1
ATOM 809 O O . LYS A 1 102 ? -10.710 -11.278 -21.671 1.00 81.62 102 LYS A O 1
ATOM 814 N N . GLU A 1 103 ? -11.086 -13.343 -22.472 1.00 85.06 103 GLU A N 1
ATOM 815 C CA . GLU A 1 103 ? -12.324 -13.558 -21.712 1.00 85.06 103 GLU A CA 1
ATOM 816 C C . GLU A 1 103 ? -12.062 -13.514 -20.200 1.00 85.06 103 GLU A C 1
ATOM 818 O O . GLU A 1 103 ? -12.743 -12.793 -19.471 1.00 85.06 103 GLU A O 1
ATOM 823 N N . TRP A 1 104 ? -11.013 -14.192 -19.723 1.00 83.75 104 TRP A N 1
ATOM 824 C CA . TRP A 1 104 ? -10.628 -14.151 -18.310 1.00 83.75 104 TRP A CA 1
ATOM 825 C C . TRP A 1 104 ? -10.206 -12.757 -17.858 1.00 83.75 104 TRP A C 1
ATOM 827 O O . TRP A 1 104 ? -10.602 -12.317 -16.779 1.00 83.75 104 TRP A O 1
ATOM 837 N N . GLN A 1 105 ? -9.435 -12.036 -18.675 1.00 81.50 105 GLN A N 1
ATOM 838 C CA . GLN A 1 105 ? -9.097 -10.644 -18.384 1.00 81.50 105 GLN A CA 1
ATOM 839 C C . GLN A 1 105 ? -10.358 -9.788 -18.257 1.00 81.50 105 GLN A C 1
ATOM 841 O O . GLN A 1 105 ? -10.469 -9.042 -17.285 1.00 81.50 105 GLN A O 1
ATOM 846 N N . SER A 1 106 ? -11.316 -9.909 -19.179 1.00 85.31 106 SER A N 1
ATOM 847 C CA . SER A 1 106 ? -12.592 -9.187 -19.112 1.00 85.31 106 SER A CA 1
ATOM 848 C C . SER A 1 106 ? -13.341 -9.492 -17.814 1.00 85.31 106 SER A C 1
ATOM 850 O O . SER A 1 106 ? -13.719 -8.566 -17.098 1.00 85.31 106 SER A O 1
ATOM 852 N N . VAL A 1 107 ? -13.463 -10.773 -17.450 1.00 87.12 107 VAL A N 1
ATOM 853 C CA . VAL A 1 107 ? -14.111 -11.205 -16.201 1.00 87.12 107 VAL A CA 1
ATOM 854 C C . VAL A 1 107 ? -13.424 -10.610 -14.970 1.00 87.12 107 VAL A C 1
ATOM 856 O O . VAL A 1 107 ? -14.102 -10.060 -14.103 1.00 87.12 107 VAL A O 1
ATOM 859 N N . PHE A 1 108 ? -12.089 -10.650 -14.886 1.00 85.44 108 PHE A N 1
ATOM 860 C CA . PHE A 1 108 ? -11.369 -10.084 -13.742 1.00 85.44 108 PHE A CA 1
ATOM 861 C C . PHE A 1 108 ? -11.567 -8.572 -13.610 1.00 85.44 108 PHE A C 1
ATOM 863 O O . PHE A 1 108 ? -11.783 -8.089 -12.500 1.00 85.44 108 PHE A O 1
ATOM 870 N N . HIS A 1 109 ? -11.563 -7.821 -14.715 1.00 83.56 109 HIS A N 1
ATOM 871 C CA . HIS A 1 109 ? -11.867 -6.387 -14.670 1.00 83.56 109 HIS A CA 1
ATOM 872 C C . HIS A 1 109 ? -13.303 -6.123 -14.193 1.00 83.56 109 HIS A C 1
ATOM 874 O O . HIS A 1 109 ? -13.532 -5.179 -13.435 1.00 83.56 109 HIS A O 1
ATOM 880 N N . SER A 1 110 ? -14.257 -6.981 -14.562 1.00 85.56 110 SER A N 1
ATOM 881 C CA . SER A 1 110 ? -15.645 -6.892 -14.099 1.00 85.56 110 SER A CA 1
ATOM 882 C C . SER A 1 110 ? -15.830 -7.212 -12.613 1.00 85.56 110 SER A C 1
ATOM 884 O O . SER A 1 110 ? -16.857 -6.831 -12.062 1.00 85.56 110 SER A O 1
ATOM 886 N N . LEU A 1 111 ? -14.866 -7.851 -11.934 1.00 87.00 111 LEU A N 1
ATOM 887 C CA . LEU A 1 111 ? -14.962 -8.164 -10.498 1.00 87.00 111 LEU A CA 1
ATOM 888 C C . LEU A 1 111 ? -14.855 -6.944 -9.580 1.00 87.00 111 LEU A C 1
ATOM 890 O O . LEU A 1 111 ? -15.347 -6.988 -8.452 1.00 87.00 111 LEU A O 1
ATOM 894 N N . VAL A 1 112 ? -14.214 -5.866 -10.038 1.00 84.56 112 VAL A N 1
ATOM 895 C CA . VAL A 1 112 ? -13.966 -4.655 -9.239 1.00 84.56 112 VAL A CA 1
ATOM 896 C C . VAL A 1 112 ? -15.236 -4.121 -8.549 1.00 84.56 112 VAL A C 1
ATOM 898 O O . VAL A 1 112 ? -15.187 -3.926 -7.335 1.00 84.56 112 VAL A O 1
ATOM 901 N N . PRO A 1 113 ? -16.384 -3.926 -9.234 1.00 83.31 113 PRO A N 1
ATOM 902 C CA . PRO A 1 113 ? -17.620 -3.497 -8.574 1.00 83.31 113 PRO A CA 1
ATOM 903 C C . PRO A 1 113 ? -18.171 -4.511 -7.557 1.00 83.31 113 PRO A C 1
ATOM 905 O O . PRO A 1 113 ? -18.601 -4.100 -6.477 1.00 83.31 113 PRO A O 1
ATOM 908 N N . PHE A 1 114 ? -18.125 -5.819 -7.847 1.00 86.31 114 PHE A N 1
ATOM 909 C CA . PHE A 1 114 ? -18.635 -6.868 -6.945 1.00 86.31 114 PHE A CA 1
ATOM 910 C C . PHE A 1 114 ? -17.801 -7.011 -5.664 1.00 86.31 114 PHE A C 1
ATOM 912 O O . PHE A 1 114 ? -18.318 -7.400 -4.619 1.00 86.31 114 PHE A O 1
ATOM 919 N N . LEU A 1 115 ? -16.514 -6.671 -5.740 1.00 88.44 115 LEU A N 1
ATOM 920 C CA . LEU A 1 115 ? -15.543 -6.747 -4.647 1.00 88.44 115 LEU A CA 1
ATOM 921 C C . LEU A 1 115 ? -15.077 -5.351 -4.204 1.00 88.44 115 LEU A C 1
ATOM 923 O O . LEU A 1 115 ? -13.959 -5.188 -3.718 1.00 88.44 115 LEU A O 1
ATOM 927 N N . SER A 1 116 ? -15.927 -4.336 -4.370 1.00 83.19 116 SER A N 1
ATOM 928 C CA . SER A 1 116 ? -15.631 -2.940 -4.006 1.00 83.19 116 SER A CA 1
ATOM 929 C C . SER A 1 116 ? -15.453 -2.725 -2.497 1.00 83.19 116 SER A C 1
ATOM 931 O O . SER A 1 116 ? -14.736 -1.819 -2.080 1.00 83.19 116 SER A O 1
ATOM 933 N N . HIS A 1 117 ? -16.063 -3.586 -1.680 1.00 80.25 117 HIS A N 1
ATOM 934 C CA . HIS A 1 117 ? -15.905 -3.624 -0.225 1.00 80.25 117 HIS A CA 1
ATOM 935 C C . HIS A 1 117 ? -14.611 -4.332 0.221 1.00 80.25 117 HIS A C 1
ATOM 937 O O . HIS A 1 117 ? -14.166 -4.148 1.356 1.00 80.25 117 HIS A O 1
ATOM 943 N N . ALA A 1 118 ? -14.012 -5.149 -0.651 1.00 87.06 118 ALA A N 1
ATOM 944 C CA . ALA A 1 118 ? -12.824 -5.929 -0.340 1.00 87.06 118 ALA A CA 1
ATOM 945 C C . ALA A 1 118 ? -11.547 -5.090 -0.490 1.00 87.06 118 ALA A C 1
ATOM 947 O O . ALA A 1 118 ? -11.454 -4.179 -1.313 1.00 87.06 118 ALA A O 1
ATOM 948 N N . ARG A 1 119 ? -10.509 -5.420 0.283 1.00 86.19 119 ARG A N 1
ATOM 949 C CA . ARG A 1 119 ? -9.189 -4.780 0.168 1.00 86.19 119 ARG A CA 1
ATOM 950 C C . ARG A 1 119 ? -8.351 -5.456 -0.910 1.00 86.19 119 ARG A C 1
ATOM 952 O O . ARG A 1 119 ? -8.085 -6.648 -0.813 1.00 86.19 119 ARG A O 1
ATOM 959 N N . TRP A 1 120 ? -7.878 -4.694 -1.890 1.00 87.06 120 TRP A N 1
ATOM 960 C CA . TRP A 1 120 ? -7.099 -5.230 -3.007 1.00 87.06 120 TRP A CA 1
ATOM 961 C C . TRP A 1 120 ? -5.591 -5.047 -2.830 1.00 87.06 120 TRP A C 1
ATOM 963 O O . TRP A 1 120 ? -5.117 -3.958 -2.506 1.00 87.06 120 TRP A O 1
ATOM 973 N N . LEU A 1 121 ? -4.841 -6.103 -3.130 1.00 86.75 121 LEU A N 1
ATOM 974 C CA . LEU A 1 121 ? -3.388 -6.129 -3.221 1.00 86.75 121 LEU A CA 1
ATOM 975 C C . LEU A 1 121 ? -2.994 -6.628 -4.620 1.00 86.75 121 LEU A C 1
ATOM 977 O O . LEU A 1 121 ? -3.101 -7.811 -4.911 1.00 86.75 121 LEU A O 1
ATOM 981 N N . ASN A 1 122 ? -2.553 -5.790 -5.545 1.00 85.12 122 ASN A N 1
ATOM 982 C CA . ASN A 1 122 ? -2.980 -4.399 -5.702 1.00 85.12 122 ASN A CA 1
ATOM 983 C C . ASN A 1 122 ? -4.366 -4.336 -6.368 1.00 85.12 122 ASN A C 1
ATOM 985 O O . ASN A 1 122 ? -4.815 -5.338 -6.932 1.00 85.12 122 ASN A O 1
ATOM 989 N N . PRO A 1 123 ? -5.037 -3.169 -6.379 1.00 84.50 123 PRO A N 1
ATOM 990 C CA . PRO A 1 123 ? -6.149 -2.943 -7.299 1.00 84.50 123 PRO A CA 1
ATOM 991 C C . PRO A 1 123 ? -5.708 -3.159 -8.763 1.00 84.50 123 PRO A C 1
ATOM 993 O O . PRO A 1 123 ? -4.562 -2.873 -9.117 1.00 84.50 123 PRO A O 1
ATOM 996 N N . LEU A 1 124 ? -6.611 -3.650 -9.623 1.00 81.44 124 LEU A N 1
ATOM 997 C CA . LEU A 1 124 ? -6.263 -4.080 -10.990 1.00 81.44 124 LEU A CA 1
ATOM 998 C C . LEU A 1 124 ? -5.721 -2.958 -11.889 1.00 81.44 124 LEU A C 1
ATOM 1000 O O . LEU A 1 124 ? -4.785 -3.196 -12.643 1.00 81.44 124 LEU A O 1
ATOM 1004 N N . GLY A 1 125 ? -6.270 -1.742 -11.803 1.00 78.12 125 GLY A N 1
ATOM 1005 C CA . GLY A 1 125 ? -5.802 -0.597 -12.599 1.00 78.12 125 GLY A CA 1
ATOM 1006 C C . GLY A 1 125 ? -4.327 -0.247 -12.337 1.00 78.12 125 GLY A C 1
ATOM 1007 O O . GLY A 1 125 ? -3.524 -0.300 -13.267 1.00 78.12 125 GLY A O 1
ATOM 1008 N N . PRO A 1 126 ? -3.938 0.036 -11.079 1.00 77.81 126 PRO A N 1
ATOM 1009 C CA . PRO A 1 126 ? -2.548 0.254 -10.666 1.00 77.81 126 PRO A CA 1
ATOM 1010 C C . PRO A 1 126 ? -1.541 -0.823 -11.102 1.00 77.81 126 PRO A C 1
ATOM 1012 O O . PRO A 1 126 ? -0.381 -0.502 -11.351 1.00 77.81 126 PRO A O 1
ATOM 1015 N N . LEU A 1 127 ? -1.955 -2.090 -11.247 1.00 75.62 127 LEU A N 1
ATOM 1016 C CA . LEU A 1 127 ? -1.076 -3.154 -11.762 1.00 75.62 127 LEU A CA 1
ATOM 1017 C C . LEU A 1 127 ? -0.655 -2.951 -13.224 1.00 75.62 127 LEU A C 1
ATOM 1019 O O . LEU A 1 127 ? 0.344 -3.528 -13.647 1.00 75.62 127 LEU A O 1
ATOM 1023 N N . GLN A 1 128 ? -1.409 -2.159 -13.987 1.00 78.25 128 GLN A N 1
ATOM 1024 C CA . GLN A 1 128 ? -1.217 -1.945 -15.422 1.00 78.25 128 GLN A CA 1
ATOM 1025 C C . GLN A 1 128 ? -0.523 -0.611 -15.744 1.00 78.25 128 GLN A C 1
ATOM 1027 O O . GLN A 1 128 ? -0.509 -0.202 -16.905 1.00 78.25 128 GLN A O 1
ATOM 1032 N N . ILE A 1 129 ? 0.048 0.089 -14.751 1.00 84.06 129 ILE A N 1
ATOM 1033 C CA . ILE A 1 129 ? 0.757 1.354 -14.995 1.00 84.06 129 ILE A CA 1
ATOM 1034 C C . ILE A 1 129 ? 1.896 1.151 -16.007 1.00 84.06 129 ILE A C 1
ATOM 1036 O O . ILE A 1 129 ? 2.816 0.355 -15.793 1.00 84.06 129 ILE A O 1
ATOM 1040 N N . SER A 1 130 ? 1.831 1.869 -17.130 1.00 89.75 130 SER A N 1
ATOM 1041 C CA . SER A 1 130 ? 2.766 1.690 -18.240 1.00 89.75 130 SER A CA 1
ATOM 1042 C C . SER A 1 130 ? 4.158 2.233 -17.894 1.00 89.75 130 SER A C 1
ATOM 1044 O O . SER A 1 130 ? 4.283 3.194 -17.138 1.00 89.75 130 SER A O 1
ATOM 1046 N N . LYS A 1 131 ? 5.231 1.663 -18.462 1.00 91.81 131 LYS A N 1
ATOM 1047 C CA . LYS A 1 131 ? 6.604 2.166 -18.238 1.00 91.81 131 LYS A CA 1
ATOM 1048 C C . LYS A 1 131 ? 6.769 3.664 -18.569 1.00 91.81 131 LYS A C 1
ATOM 1050 O O . LYS A 1 131 ? 7.385 4.357 -17.762 1.00 91.81 131 LYS A O 1
ATOM 1055 N N . PRO A 1 132 ? 6.216 4.199 -19.679 1.00 93.81 132 PRO A N 1
ATOM 1056 C CA . PRO A 1 132 ? 6.209 5.645 -19.913 1.00 93.81 132 PRO A CA 1
ATOM 1057 C C . PRO A 1 132 ? 5.564 6.447 -18.772 1.00 93.81 132 PRO A C 1
ATOM 1059 O O . PRO A 1 132 ? 6.145 7.433 -18.320 1.00 93.81 132 PRO A O 1
ATOM 1062 N N . ASP A 1 133 ? 4.403 6.007 -18.272 1.00 94.38 133 ASP A N 1
ATOM 1063 C CA . ASP A 1 133 ? 3.705 6.690 -17.175 1.00 94.38 133 ASP A CA 1
ATOM 1064 C C . ASP A 1 133 ? 4.490 6.611 -15.865 1.00 94.38 133 ASP A C 1
ATOM 1066 O O . ASP A 1 133 ? 4.526 7.582 -15.114 1.00 94.38 133 ASP A O 1
ATOM 1070 N N . GLN A 1 134 ? 5.170 5.488 -15.608 1.00 95.50 134 GLN A N 1
ATOM 1071 C CA . GLN A 1 134 ? 6.069 5.342 -14.463 1.00 95.50 134 GLN A CA 1
ATOM 1072 C C . GLN A 1 134 ? 7.213 6.361 -14.525 1.00 95.50 134 GLN A C 1
ATOM 1074 O O . GLN A 1 134 ? 7.446 7.066 -13.550 1.00 95.50 134 GLN A O 1
ATOM 1079 N N . LEU A 1 135 ? 7.911 6.482 -15.661 1.00 96.50 135 LEU A N 1
ATOM 1080 C CA . LEU A 1 135 ? 9.021 7.433 -15.802 1.00 96.50 135 LEU A CA 1
ATOM 1081 C C . LEU A 1 135 ? 8.547 8.881 -15.633 1.00 96.50 135 LEU A C 1
ATOM 1083 O O . LEU A 1 135 ? 9.181 9.659 -14.923 1.00 96.50 135 LEU A O 1
ATOM 1087 N N . LYS A 1 136 ? 7.396 9.222 -16.224 1.00 97.25 136 LYS A N 1
ATOM 1088 C CA . LYS A 1 136 ? 6.778 10.541 -16.066 1.00 97.25 136 LYS A CA 1
ATOM 1089 C C . LYS A 1 136 ? 6.417 10.822 -14.606 1.00 97.25 136 LYS A C 1
ATOM 1091 O O . LYS A 1 136 ? 6.791 11.862 -14.072 1.00 97.25 136 LYS A O 1
ATOM 1096 N N . LEU A 1 137 ? 5.718 9.895 -13.949 1.00 97.25 137 LEU A N 1
ATOM 1097 C CA . LEU A 1 137 ? 5.314 10.046 -12.553 1.00 97.25 137 LEU A CA 1
ATOM 1098 C C . LEU A 1 137 ? 6.529 10.171 -11.628 1.00 97.25 137 LEU A C 1
ATOM 1100 O O . LEU A 1 137 ? 6.510 10.996 -10.720 1.00 97.25 137 LEU A O 1
ATOM 1104 N N . ALA A 1 138 ? 7.586 9.392 -11.877 1.00 98.06 138 ALA A N 1
ATOM 1105 C CA . ALA A 1 138 ? 8.841 9.469 -11.139 1.00 98.06 138 ALA A CA 1
ATOM 1106 C C . ALA A 1 138 ? 9.433 10.884 -11.204 1.00 98.06 138 ALA A C 1
ATOM 1108 O O . ALA A 1 138 ? 9.721 11.467 -10.161 1.00 98.06 138 ALA A O 1
ATOM 1109 N N . GLN A 1 139 ? 9.508 11.482 -12.395 1.00 97.62 139 GLN A N 1
ATOM 1110 C CA . GLN A 1 139 ? 9.977 12.861 -12.553 1.00 97.62 139 GLN A CA 1
ATOM 1111 C C . GLN A 1 139 ? 9.075 13.879 -11.842 1.00 97.62 139 GLN A C 1
ATOM 1113 O O . GLN A 1 139 ? 9.579 14.784 -11.181 1.00 97.62 139 GLN A O 1
ATOM 1118 N N . GLU A 1 140 ? 7.750 13.729 -11.926 1.00 97.88 140 GLU A N 1
ATOM 1119 C CA . GLU A 1 140 ? 6.798 14.645 -11.280 1.00 97.88 140 GLU A CA 1
ATOM 1120 C C . GLU A 1 140 ? 6.899 14.651 -9.748 1.00 97.88 140 GLU A C 1
ATOM 1122 O O . GLU A 1 140 ? 6.647 15.681 -9.126 1.00 97.88 140 GLU A O 1
ATOM 1127 N N . VAL A 1 141 ? 7.263 13.523 -9.130 1.00 96.50 141 VAL A N 1
ATOM 1128 C CA . VAL A 1 141 ? 7.514 13.447 -7.679 1.00 96.50 141 VAL A CA 1
ATOM 1129 C C . VAL A 1 141 ? 8.971 13.758 -7.309 1.00 96.50 141 VAL A C 1
ATOM 1131 O O . VAL A 1 141 ? 9.355 13.648 -6.147 1.00 96.50 141 VAL A O 1
ATOM 1134 N N . GLY A 1 142 ? 9.796 14.146 -8.286 1.00 97.00 142 GLY A N 1
ATOM 1135 C CA . GLY A 1 142 ? 11.185 14.555 -8.090 1.00 97.00 142 GLY A CA 1
ATOM 1136 C C . GLY A 1 142 ? 12.205 13.415 -8.036 1.00 97.00 142 GLY A C 1
ATOM 1137 O O . GLY A 1 142 ? 13.293 13.617 -7.500 1.00 97.00 142 GLY A O 1
ATOM 1138 N N . LEU A 1 143 ? 11.891 12.216 -8.528 1.00 97.75 143 LEU A N 1
ATOM 1139 C CA . LEU A 1 143 ? 12.883 11.153 -8.726 1.00 97.75 143 LEU A CA 1
ATOM 1140 C C . LEU A 1 143 ? 13.658 11.387 -10.031 1.00 97.75 143 LEU A C 1
ATOM 1142 O O . LEU A 1 143 ? 13.077 11.747 -11.057 1.00 97.75 143 LEU A O 1
ATOM 1146 N N . THR A 1 144 ? 14.965 11.132 -10.005 1.00 96.81 144 THR A N 1
ATOM 1147 C CA . THR A 1 144 ? 15.808 11.148 -11.206 1.00 96.81 144 THR A CA 1
ATOM 1148 C C . THR A 1 144 ? 15.543 9.890 -12.035 1.00 96.81 144 THR A C 1
ATOM 1150 O O . THR A 1 144 ? 15.463 8.793 -11.485 1.00 96.81 144 THR A O 1
ATOM 1153 N N . VAL A 1 145 ? 15.431 10.031 -13.356 1.00 97.12 145 VAL A N 1
ATOM 1154 C CA . VAL A 1 145 ? 15.283 8.917 -14.310 1.00 97.12 145 VAL A CA 1
ATOM 1155 C C . VAL A 1 145 ? 16.338 9.033 -15.413 1.00 97.12 145 VAL A C 1
ATOM 1157 O O . VAL A 1 145 ? 16.765 10.155 -15.699 1.00 97.12 145 VAL A O 1
ATOM 1160 N N . PRO A 1 146 ? 16.739 7.932 -16.073 1.00 95.81 146 PRO A N 1
ATOM 1161 C CA . PRO A 1 146 ? 17.708 8.004 -17.156 1.00 95.81 146 PRO A CA 1
ATOM 1162 C C . PRO A 1 146 ? 17.094 8.625 -18.413 1.00 95.81 146 PRO A C 1
ATOM 1164 O O . PRO A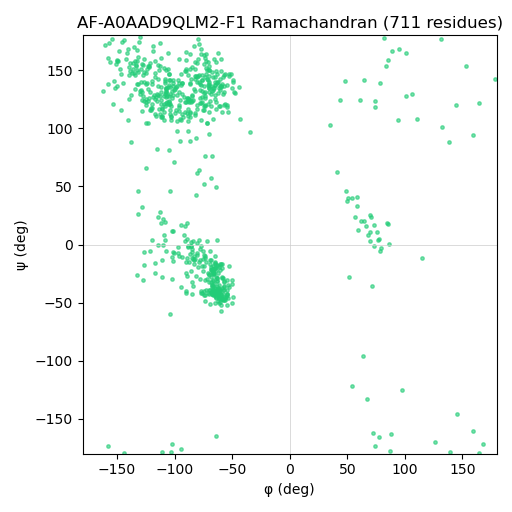 1 146 ? 15.898 8.445 -18.692 1.00 95.81 146 PRO A O 1
ATOM 1167 N N . LYS A 1 147 ? 17.919 9.264 -19.245 1.00 95.38 147 LYS A N 1
ATOM 1168 C CA . LYS A 1 147 ? 17.539 9.658 -20.607 1.00 95.38 147 LYS A CA 1
ATOM 1169 C C . LYS A 1 147 ? 17.038 8.438 -21.369 1.00 95.38 147 LYS A C 1
ATOM 1171 O O . LYS A 1 147 ? 17.753 7.457 -21.561 1.00 95.38 147 LYS A O 1
ATOM 1176 N N . THR A 1 148 ? 15.778 8.495 -21.785 1.00 95.75 148 THR A N 1
ATOM 1177 C CA . THR A 1 148 ? 15.063 7.351 -22.352 1.00 95.75 148 THR A CA 1
ATOM 1178 C C . THR A 1 148 ? 14.311 7.774 -23.603 1.00 95.75 148 THR A C 1
ATOM 1180 O O . THR A 1 148 ? 13.598 8.773 -23.595 1.00 95.75 148 THR A O 1
ATOM 1183 N N . THR A 1 149 ? 14.424 6.984 -24.666 1.00 95.38 149 THR A N 1
ATOM 1184 C CA . THR A 1 149 ? 13.614 7.089 -25.880 1.00 95.38 149 THR A CA 1
ATOM 1185 C C . THR A 1 149 ? 12.915 5.759 -26.132 1.00 95.38 149 THR A C 1
ATOM 1187 O O . THR A 1 149 ? 13.554 4.720 -26.279 1.00 95.38 149 THR A O 1
ATOM 1190 N N . ILE A 1 150 ? 11.587 5.791 -26.219 1.00 96.31 150 ILE A N 1
ATOM 1191 C CA . ILE A 1 150 ? 10.775 4.633 -26.606 1.00 96.31 150 ILE A CA 1
ATOM 1192 C C . ILE A 1 150 ? 10.354 4.850 -28.053 1.00 96.31 150 ILE A C 1
ATOM 1194 O O . ILE A 1 150 ? 9.611 5.785 -28.341 1.00 96.31 150 ILE A O 1
ATOM 1198 N N . THR A 1 151 ? 10.891 4.055 -28.979 1.00 95.69 151 THR A N 1
ATOM 1199 C CA . THR A 1 151 ? 10.779 4.358 -30.413 1.00 95.69 151 THR A CA 1
ATOM 1200 C C . THR A 1 151 ? 10.925 3.128 -31.302 1.00 95.69 151 THR A C 1
ATOM 1202 O O . THR A 1 151 ? 11.540 2.137 -30.914 1.00 95.69 151 THR A O 1
ATOM 1205 N N . ASN A 1 152 ? 10.380 3.226 -32.514 1.00 95.81 152 ASN A N 1
ATOM 1206 C CA . ASN A 1 152 ? 10.663 2.368 -33.667 1.00 95.81 152 ASN A CA 1
ATOM 1207 C C . ASN A 1 152 ? 11.400 3.146 -34.786 1.00 95.81 152 ASN A C 1
ATOM 1209 O O . ASN A 1 152 ? 11.402 2.735 -35.943 1.00 95.81 152 ASN A O 1
ATOM 1213 N N . HIS A 1 153 ? 12.011 4.293 -34.469 1.00 96.56 153 HIS A N 1
ATOM 1214 C CA . HIS A 1 153 ? 12.709 5.156 -35.424 1.00 96.56 153 HIS A CA 1
ATOM 1215 C C . HIS A 1 153 ? 14.221 5.173 -35.157 1.00 96.56 153 HIS A C 1
ATOM 1217 O O . HIS A 1 153 ? 14.672 5.745 -34.165 1.00 96.56 153 HIS A O 1
ATOM 1223 N N . ALA A 1 154 ? 15.005 4.598 -36.077 1.00 95.50 154 ALA A N 1
ATOM 1224 C CA . ALA A 1 154 ? 16.462 4.467 -35.953 1.00 95.50 154 ALA A CA 1
ATOM 1225 C C . ALA A 1 154 ? 17.181 5.797 -35.664 1.00 95.50 154 ALA A C 1
ATOM 1227 O O . ALA A 1 154 ? 17.964 5.869 -34.720 1.00 95.50 154 ALA A O 1
ATOM 1228 N N . ALA A 1 155 ? 16.845 6.876 -36.380 1.00 94.44 155 ALA A N 1
ATOM 1229 C CA . ALA A 1 155 ? 17.503 8.171 -36.186 1.00 94.44 155 ALA A CA 1
ATOM 1230 C C . ALA A 1 155 ? 17.219 8.804 -34.809 1.00 94.44 155 ALA A C 1
ATOM 1232 O O . ALA A 1 155 ? 17.978 9.652 -34.348 1.00 94.44 155 ALA A O 1
ATOM 1233 N N . ALA A 1 156 ? 16.137 8.414 -34.122 1.00 94.81 156 ALA A N 1
ATOM 1234 C CA . ALA A 1 156 ? 15.906 8.843 -32.741 1.00 94.81 156 ALA A CA 1
ATOM 1235 C C . ALA A 1 156 ? 16.840 8.122 -31.752 1.00 94.81 156 ALA A C 1
ATOM 1237 O O . ALA A 1 156 ? 17.222 8.707 -30.745 1.00 94.81 156 ALA A O 1
ATOM 1238 N N . ILE A 1 157 ? 17.234 6.881 -32.055 1.00 95.56 157 ILE A N 1
ATOM 1239 C CA . ILE A 1 157 ? 18.191 6.103 -31.256 1.00 95.56 157 ILE A CA 1
ATOM 1240 C C . ILE A 1 157 ? 19.609 6.636 -31.469 1.00 95.56 157 ILE A C 1
ATOM 1242 O O . ILE A 1 157 ? 20.358 6.764 -30.509 1.00 95.56 157 ILE A O 1
ATOM 1246 N N . GLU A 1 158 ? 19.967 7.000 -32.706 1.00 94.38 158 GLU A N 1
ATOM 1247 C CA . GLU A 1 158 ? 21.278 7.584 -33.030 1.00 94.38 158 GLU A CA 1
ATOM 1248 C C . GLU A 1 158 ? 21.588 8.824 -32.181 1.00 94.38 158 GLU A C 1
ATOM 1250 O O . GLU A 1 158 ? 22.705 8.959 -31.690 1.00 94.38 158 GLU A O 1
ATOM 1255 N N . LYS A 1 159 ? 20.582 9.672 -31.930 1.00 93.31 159 LYS A N 1
ATOM 1256 C CA . LYS A 1 159 ? 20.711 10.868 -31.080 1.00 93.31 159 LYS A CA 1
ATOM 1257 C C . LYS A 1 159 ? 21.029 10.557 -29.616 1.00 93.31 159 LYS A C 1
ATOM 1259 O O . LYS A 1 159 ? 21.652 11.376 -28.955 1.00 93.31 159 LYS A O 1
ATOM 1264 N N . LEU A 1 160 ? 20.632 9.394 -29.089 1.00 94.12 160 LEU A N 1
ATOM 1265 C CA . LEU A 1 160 ? 20.967 9.024 -27.705 1.00 94.12 160 LEU A CA 1
ATOM 1266 C C . LEU A 1 160 ? 22.473 8.790 -27.514 1.00 94.12 160 LEU A C 1
ATOM 1268 O O . LEU A 1 160 ? 22.975 8.960 -26.407 1.00 94.12 160 LEU A O 1
ATOM 1272 N N . PHE A 1 161 ? 23.203 8.439 -28.579 1.00 95.12 161 PHE A N 1
ATOM 1273 C CA . PHE A 1 161 ? 24.657 8.259 -28.521 1.00 95.12 161 PHE A CA 1
ATOM 1274 C C . PHE A 1 161 ? 25.438 9.575 -28.433 1.00 95.12 161 PHE A C 1
ATOM 1276 O O . PHE A 1 161 ? 26.652 9.543 -28.224 1.00 95.12 161 PHE A O 1
ATOM 1283 N N . ASP A 1 162 ? 24.783 10.725 -28.602 1.00 91.00 162 ASP A N 1
ATOM 1284 C CA . ASP A 1 162 ? 25.429 12.028 -28.418 1.00 91.00 162 ASP A CA 1
ATOM 1285 C C . ASP A 1 162 ? 25.750 12.289 -26.939 1.00 91.00 162 ASP A C 1
ATOM 1287 O O . ASP A 1 162 ? 26.701 13.001 -26.626 1.00 91.00 162 ASP A O 1
ATOM 1291 N N . ASP A 1 163 ? 25.002 11.647 -26.039 1.00 83.69 163 ASP A N 1
ATOM 1292 C CA . ASP A 1 163 ? 25.124 11.793 -24.591 1.00 83.69 163 ASP A CA 1
ATOM 1293 C C . ASP A 1 163 ? 25.901 10.648 -23.914 1.00 83.69 163 ASP A C 1
ATOM 1295 O O . ASP A 1 163 ? 26.195 10.734 -22.722 1.00 83.69 163 ASP A O 1
ATOM 1299 N N . GLY A 1 164 ? 26.253 9.580 -24.643 1.00 91.81 164 GLY A N 1
ATOM 1300 C CA . GLY A 1 164 ? 27.030 8.466 -24.098 1.00 91.81 164 GLY A CA 1
ATOM 1301 C C . GLY A 1 164 ? 26.671 7.093 -24.664 1.00 91.81 164 GLY A C 1
ATOM 1302 O O . GLY A 1 164 ? 26.383 6.931 -25.850 1.00 91.81 164 GLY A O 1
ATOM 1303 N N . ARG A 1 165 ? 26.759 6.071 -23.806 1.00 96.25 165 ARG A N 1
ATOM 1304 C CA . ARG A 1 165 ? 26.490 4.665 -24.153 1.00 96.25 165 ARG A CA 1
ATOM 1305 C C . ARG A 1 165 ? 24.999 4.366 -24.011 1.00 96.25 165 ARG A C 1
ATOM 1307 O O . ARG A 1 165 ? 24.318 4.989 -23.201 1.00 96.25 165 ARG A O 1
ATOM 1314 N N . VAL A 1 166 ? 24.486 3.418 -24.794 1.00 97.38 166 VAL A N 1
ATOM 1315 C CA . VAL A 1 166 ? 23.040 3.168 -24.905 1.00 97.38 166 VAL A CA 1
ATOM 1316 C C . VAL A 1 166 ? 22.729 1.693 -24.694 1.00 97.38 166 VAL A C 1
ATOM 1318 O O . VAL A 1 166 ? 23.417 0.809 -25.203 1.00 97.38 166 VAL A O 1
ATOM 1321 N N . ILE A 1 167 ? 21.645 1.429 -23.972 1.00 96.88 167 ILE A N 1
ATOM 1322 C CA . ILE A 1 167 ? 21.089 0.096 -23.763 1.00 96.88 167 ILE A CA 1
ATOM 1323 C C . ILE A 1 167 ? 19.727 -0.060 -24.426 1.00 96.88 167 ILE A C 1
ATOM 1325 O O . ILE A 1 167 ? 18.937 0.876 -24.520 1.00 96.88 167 ILE A O 1
ATOM 1329 N N . PHE A 1 168 ? 19.444 -1.293 -24.825 1.00 94.62 168 PHE A N 1
ATOM 1330 C CA . PHE A 1 168 ? 18.154 -1.775 -25.285 1.00 94.62 168 PHE A CA 1
ATOM 1331 C C . PHE A 1 168 ? 17.451 -2.563 -24.173 1.00 94.62 168 PHE A C 1
ATOM 1333 O O . PHE A 1 168 ? 18.056 -3.427 -23.524 1.00 94.62 168 PHE A O 1
ATOM 1340 N N . LYS A 1 169 ? 16.150 -2.308 -24.001 1.00 92.06 169 LYS A N 1
ATOM 1341 C CA . LYS A 1 169 ? 15.251 -3.051 -23.109 1.00 92.06 169 LYS A CA 1
ATOM 1342 C C . LYS A 1 169 ? 13.907 -3.325 -23.790 1.00 92.06 169 LYS A C 1
ATOM 1344 O O . LYS A 1 169 ? 13.386 -2.506 -24.550 1.00 92.06 169 LYS A O 1
ATOM 1349 N N . ALA A 1 170 ? 13.304 -4.463 -23.454 1.00 88.19 170 ALA A N 1
ATOM 1350 C CA . ALA A 1 170 ? 11.937 -4.774 -23.858 1.00 88.19 170 ALA A CA 1
ATOM 1351 C C . ALA A 1 170 ? 10.915 -3.907 -23.094 1.00 88.19 170 ALA A C 1
ATOM 1353 O O . ALA A 1 170 ? 11.063 -3.642 -21.893 1.00 88.19 170 ALA A O 1
ATOM 1354 N N . LEU A 1 171 ? 9.862 -3.481 -23.800 1.00 84.44 171 LEU A N 1
ATOM 1355 C CA . LEU A 1 171 ? 8.733 -2.754 -23.210 1.00 84.44 171 LEU A CA 1
ATOM 1356 C C . LEU A 1 171 ? 7.796 -3.707 -22.446 1.00 84.44 171 LEU A C 1
ATOM 1358 O O . LEU A 1 171 ? 7.333 -3.377 -21.356 1.00 84.44 171 LEU A O 1
ATOM 1362 N N . SER A 1 172 ? 7.561 -4.895 -23.008 1.00 77.62 172 SER A N 1
ATOM 1363 C CA . SER A 1 172 ? 6.765 -5.986 -22.437 1.00 77.62 172 SER A CA 1
ATOM 1364 C C . SER A 1 172 ? 7.579 -6.839 -21.450 1.00 77.62 172 SER A C 1
ATOM 1366 O O . SER A 1 172 ? 8.806 -6.695 -21.385 1.00 77.62 172 SER A O 1
ATOM 1368 N N . PRO A 1 173 ? 6.938 -7.770 -20.708 1.00 69.19 173 PRO A N 1
ATOM 1369 C CA . PRO A 1 173 ? 7.661 -8.819 -19.998 1.00 69.19 173 PRO A CA 1
ATOM 1370 C C . PRO A 1 173 ? 8.688 -9.472 -20.934 1.00 69.19 173 PRO A C 1
ATOM 1372 O O . PRO A 1 173 ? 8.339 -9.805 -22.071 1.00 69.19 173 PRO A O 1
ATOM 1375 N N . PRO A 1 174 ? 9.950 -9.618 -20.505 1.00 67.25 174 PRO A N 1
ATOM 1376 C CA . PRO A 1 174 ? 11.050 -9.948 -21.399 1.00 67.25 174 PRO A CA 1
ATOM 1377 C C . PRO A 1 174 ? 11.110 -11.451 -21.690 1.00 67.25 174 PRO A C 1
ATOM 1379 O O . PRO A 1 174 ? 12.188 -12.018 -21.658 1.00 67.25 174 PRO A O 1
ATOM 1382 N N . PHE A 1 175 ? 9.990 -12.126 -21.932 1.00 65.12 175 PHE A N 1
ATOM 1383 C CA . PHE A 1 175 ? 9.975 -13.556 -22.239 1.00 65.12 175 PHE A CA 1
ATOM 1384 C C . PHE A 1 175 ? 9.657 -13.771 -23.714 1.00 65.12 175 PHE A C 1
ATOM 1386 O O . PHE A 1 175 ? 8.752 -13.153 -24.271 1.00 65.12 175 PHE A O 1
ATOM 1393 N N . THR A 1 176 ? 10.427 -14.641 -24.355 1.00 63.84 176 THR A N 1
ATOM 1394 C CA . THR A 1 176 ? 10.148 -15.121 -25.712 1.00 63.84 176 THR A CA 1
ATOM 1395 C C . THR A 1 176 ? 9.061 -16.201 -25.689 1.00 63.84 176 THR A C 1
ATOM 1397 O O . THR A 1 176 ? 8.680 -16.695 -24.628 1.00 63.84 176 THR A O 1
ATOM 1400 N N . SER A 1 177 ? 8.582 -16.630 -26.861 1.00 56.34 177 SER A N 1
ATOM 1401 C CA . SER A 1 177 ? 7.640 -17.755 -26.972 1.00 56.34 177 SER A CA 1
ATOM 1402 C C . SER A 1 177 ? 8.216 -19.094 -26.493 1.00 56.34 177 SER A C 1
ATOM 1404 O O . SER A 1 177 ? 7.453 -20.010 -26.215 1.00 56.34 177 SER A O 1
ATOM 1406 N N . THR A 1 178 ? 9.542 -19.216 -26.379 1.00 50.91 178 THR A N 1
ATOM 1407 C CA . THR A 1 178 ? 10.238 -20.366 -25.774 1.00 50.91 178 THR A CA 1
ATOM 1408 C C . THR A 1 178 ? 10.513 -20.172 -24.281 1.00 50.91 178 THR A C 1
ATOM 1410 O O . THR A 1 178 ? 11.201 -20.985 -23.673 1.00 50.91 178 THR A O 1
ATOM 1413 N N . ASN A 1 179 ? 9.959 -19.113 -23.678 1.00 55.19 179 ASN A N 1
ATOM 1414 C CA . ASN A 1 179 ? 10.138 -18.728 -22.279 1.00 55.19 179 ASN A CA 1
ATOM 1415 C C . ASN A 1 179 ? 11.577 -18.295 -21.914 1.00 55.19 179 ASN A C 1
ATOM 1417 O O . ASN A 1 179 ? 11.918 -18.191 -20.736 1.00 55.19 179 ASN A O 1
ATOM 1421 N N . ASP A 1 180 ? 12.418 -17.992 -22.911 1.00 64.38 180 ASP A N 1
ATOM 1422 C CA . ASP A 1 180 ? 13.756 -17.427 -22.695 1.00 64.38 180 ASP A CA 1
ATOM 1423 C C . ASP A 1 180 ? 13.680 -15.939 -22.346 1.00 64.38 180 ASP A C 1
ATOM 1425 O O . ASP A 1 180 ? 12.896 -15.198 -22.947 1.00 64.38 180 ASP A O 1
ATOM 1429 N N . MET A 1 181 ? 14.541 -15.484 -21.428 1.00 71.31 181 MET A N 1
ATOM 1430 C CA . MET A 1 181 ? 14.571 -14.089 -20.989 1.00 71.31 181 MET A CA 1
ATOM 1431 C C . MET A 1 181 ? 15.409 -13.183 -21.911 1.00 71.31 181 MET A C 1
ATOM 1433 O O . MET A 1 181 ? 16.590 -13.424 -22.172 1.00 71.31 181 MET A O 1
ATOM 1437 N N . VAL A 1 182 ? 14.815 -12.075 -22.348 1.00 80.38 182 VAL A N 1
ATOM 1438 C CA . VAL A 1 182 ? 15.449 -10.973 -23.075 1.00 80.38 182 VAL A CA 1
ATOM 1439 C C . VAL A 1 182 ? 16.040 -9.987 -22.067 1.00 80.38 182 VAL A C 1
ATOM 1441 O O . VAL A 1 182 ? 15.395 -9.041 -21.619 1.00 80.38 182 VAL A O 1
ATOM 1444 N N . PHE A 1 183 ? 17.291 -10.229 -21.691 1.00 83.50 183 PHE A N 1
ATOM 1445 C CA . PHE A 1 183 ? 18.049 -9.343 -20.805 1.00 83.50 183 PHE A CA 1
ATOM 1446 C C . PHE A 1 183 ? 18.327 -7.977 -21.438 1.00 83.50 183 PHE A C 1
ATOM 1448 O O . PHE A 1 183 ? 18.362 -7.843 -22.664 1.00 83.50 183 PHE A O 1
ATOM 1455 N N . THR A 1 184 ? 18.617 -6.995 -20.584 1.00 90.50 184 THR A N 1
ATOM 1456 C CA . THR A 1 184 ? 19.164 -5.699 -20.999 1.00 90.50 184 THR A CA 1
ATOM 1457 C C . THR A 1 184 ? 20.467 -5.915 -21.765 1.00 90.50 184 THR A C 1
ATOM 1459 O O . THR A 1 184 ? 21.296 -6.743 -21.376 1.00 90.50 184 THR A O 1
ATOM 1462 N N . ARG A 1 185 ? 20.648 -5.191 -22.872 1.00 92.00 185 ARG A N 1
ATOM 1463 C CA . ARG A 1 185 ? 21.866 -5.261 -23.689 1.00 92.00 185 ARG A CA 1
ATOM 1464 C C . ARG A 1 185 ? 22.369 -3.871 -24.009 1.00 92.00 185 ARG A C 1
ATOM 1466 O O . ARG A 1 185 ? 21.574 -3.018 -24.378 1.00 92.00 185 ARG A O 1
ATOM 1473 N N . GLU A 1 186 ? 23.674 -3.678 -23.927 1.00 95.38 186 GLU A N 1
ATOM 1474 C CA . GLU A 1 186 ? 24.325 -2.528 -24.543 1.00 95.38 186 GLU A CA 1
ATOM 1475 C C . GLU A 1 186 ? 24.296 -2.686 -26.067 1.00 95.38 186 GLU A C 1
ATOM 1477 O O . GLU A 1 186 ? 24.444 -3.795 -26.592 1.00 95.38 186 GLU A O 1
ATOM 1482 N N . ILE A 1 187 ? 24.041 -1.585 -26.767 1.00 95.75 187 ILE A N 1
ATOM 1483 C CA . ILE A 1 187 ? 24.033 -1.521 -28.227 1.00 95.75 187 ILE A CA 1
ATOM 1484 C C . ILE A 1 187 ? 25.128 -0.571 -28.707 1.00 95.75 187 ILE A C 1
ATOM 1486 O O . ILE A 1 187 ? 25.447 0.415 -28.045 1.00 95.75 187 ILE A O 1
ATOM 1490 N N . THR A 1 188 ? 25.706 -0.863 -29.869 1.00 95.94 188 THR A N 1
ATOM 1491 C CA . THR A 1 188 ? 26.756 -0.024 -30.460 1.00 95.94 188 THR A CA 1
ATOM 1492 C C . THR A 1 188 ? 26.155 1.099 -31.303 1.00 95.94 188 THR A C 1
ATOM 1494 O O . THR A 1 188 ? 24.984 1.040 -31.689 1.00 95.94 188 THR A O 1
ATOM 1497 N N . ARG A 1 189 ? 26.953 2.123 -31.629 1.00 95.06 189 ARG A N 1
ATOM 1498 C CA . ARG A 1 189 ? 26.496 3.286 -32.410 1.00 95.06 189 ARG A CA 1
ATOM 1499 C C . ARG A 1 189 ? 26.033 2.913 -33.823 1.00 95.06 189 ARG A C 1
ATOM 1501 O O . ARG A 1 189 ? 25.208 3.609 -34.401 1.00 95.06 189 ARG A O 1
ATOM 1508 N N . GLU A 1 190 ? 26.520 1.797 -34.361 1.00 94.75 190 GLU A N 1
ATOM 1509 C CA . GLU A 1 190 ? 26.154 1.245 -35.671 1.00 94.75 190 GLU A CA 1
ATOM 1510 C C . GLU A 1 190 ? 24.858 0.415 -35.630 1.00 94.75 190 GLU A C 1
ATOM 1512 O O . GLU A 1 190 ? 24.294 0.089 -36.675 1.00 94.75 190 GLU A O 1
ATOM 1517 N N . PHE A 1 191 ? 24.364 0.057 -34.439 1.00 94.62 191 PHE A N 1
ATOM 1518 C CA . PHE A 1 191 ? 23.164 -0.766 -34.285 1.00 94.62 191 PHE A CA 1
ATOM 1519 C C . PHE A 1 191 ? 21.924 -0.170 -34.984 1.00 94.62 191 PHE A C 1
ATOM 1521 O O . PHE A 1 191 ? 21.257 -0.915 -35.710 1.00 94.62 191 PHE A O 1
ATOM 1528 N N . PRO A 1 192 ? 21.587 1.132 -34.830 1.00 93.50 192 PRO A N 1
ATOM 1529 C CA . PRO A 1 192 ? 20.382 1.693 -35.439 1.00 93.50 192 PRO A CA 1
ATOM 1530 C C . PRO A 1 192 ? 20.381 1.628 -36.969 1.00 93.50 192 PRO A C 1
ATOM 1532 O O . PRO A 1 192 ? 19.339 1.342 -37.560 1.00 93.50 192 PRO A O 1
ATOM 1535 N N . SER A 1 193 ? 21.537 1.841 -37.603 1.00 92.44 193 SER A N 1
ATOM 1536 C CA . SER A 1 193 ? 21.665 1.826 -39.062 1.00 92.44 193 SER A CA 1
ATOM 1537 C C . SER A 1 193 ? 21.648 0.402 -39.621 1.00 92.44 193 SER A C 1
ATOM 1539 O O . SER A 1 193 ? 20.943 0.135 -40.593 1.00 92.44 193 SER A O 1
ATOM 1541 N N . TYR A 1 194 ? 22.336 -0.546 -38.974 1.00 94.81 194 TYR A N 1
ATOM 1542 C CA . TYR A 1 194 ? 22.359 -1.945 -39.414 1.00 94.81 194 TYR A CA 1
ATOM 1543 C C . TYR A 1 194 ? 20.994 -2.639 -39.257 1.00 94.81 194 TYR A C 1
ATOM 1545 O O . TYR A 1 194 ? 20.611 -3.463 -40.088 1.00 94.81 194 TYR A O 1
ATOM 1553 N N . PHE A 1 195 ? 20.234 -2.298 -38.210 1.00 93.19 195 PHE A N 1
ATOM 1554 C CA . PHE A 1 195 ? 18.954 -2.940 -37.883 1.00 93.19 195 PHE A CA 1
ATOM 1555 C C . PHE A 1 195 ? 17.722 -2.060 -38.144 1.00 93.19 195 PHE A C 1
ATOM 1557 O O . PHE A 1 195 ? 16.644 -2.355 -37.624 1.00 93.19 195 PHE A O 1
ATOM 1564 N N . GLN A 1 196 ? 17.839 -1.018 -38.974 1.00 92.44 196 GLN A N 1
ATOM 1565 C CA . GLN A 1 196 ? 16.767 -0.048 -39.242 1.00 92.44 196 GLN A CA 1
ATOM 1566 C C . GLN A 1 196 ? 15.422 -0.707 -39.597 1.00 92.44 196 GLN A C 1
ATOM 1568 O O . GLN A 1 196 ? 14.382 -0.324 -39.059 1.00 92.44 196 GLN A O 1
ATOM 1573 N N . ALA A 1 197 ? 15.434 -1.723 -40.467 1.00 91.12 197 ALA A N 1
ATOM 1574 C CA . ALA A 1 197 ? 14.222 -2.428 -40.888 1.00 91.12 197 ALA A CA 1
ATOM 1575 C C . ALA A 1 197 ? 13.546 -3.196 -39.737 1.00 91.12 197 ALA A C 1
ATOM 1577 O O . ALA A 1 197 ? 12.321 -3.195 -39.639 1.00 91.12 197 ALA A O 1
ATOM 1578 N N . SER A 1 198 ? 14.328 -3.817 -38.850 1.00 91.12 198 SER A N 1
ATOM 1579 C CA . SER A 1 198 ? 13.806 -4.533 -37.678 1.00 91.12 198 SER A CA 1
ATOM 1580 C C . SER A 1 198 ? 13.257 -3.567 -36.631 1.00 91.12 198 SER A C 1
ATOM 1582 O O . SER A 1 198 ? 12.181 -3.797 -36.083 1.00 91.12 198 SER A O 1
ATOM 1584 N N . ILE A 1 199 ? 13.969 -2.461 -36.390 1.00 93.12 199 ILE A N 1
ATOM 1585 C CA . ILE A 1 199 ? 13.557 -1.402 -35.459 1.00 93.12 199 ILE A CA 1
ATOM 1586 C C . ILE A 1 199 ? 12.209 -0.816 -35.890 1.00 93.12 199 ILE A C 1
ATOM 1588 O O . ILE A 1 199 ? 11.324 -0.666 -35.055 1.00 93.12 199 ILE A O 1
ATOM 1592 N N . ALA A 1 200 ? 12.010 -0.572 -37.191 1.00 92.50 200 ALA A N 1
ATOM 1593 C CA . ALA A 1 200 ? 10.757 -0.039 -37.729 1.00 92.50 200 ALA A CA 1
ATOM 1594 C C . ALA A 1 200 ? 9.527 -0.916 -37.424 1.00 92.50 200 ALA A C 1
ATOM 1596 O O . ALA A 1 200 ? 8.420 -0.389 -37.297 1.00 92.50 200 ALA A O 1
ATOM 1597 N N . GLN A 1 201 ? 9.713 -2.234 -37.278 1.00 92.06 201 GLN A N 1
ATOM 1598 C CA . GLN A 1 201 ? 8.627 -3.183 -37.015 1.00 92.06 201 GLN A CA 1
ATOM 1599 C C . GLN A 1 201 ? 8.276 -3.338 -35.532 1.00 92.06 201 GLN A C 1
ATOM 1601 O O . GLN A 1 201 ? 7.164 -3.762 -35.224 1.00 92.06 201 GLN A O 1
ATOM 1606 N N . CYS A 1 202 ? 9.193 -3.023 -34.612 1.00 87.69 202 CYS A N 1
ATOM 1607 C CA . CYS A 1 202 ? 8.992 -3.276 -33.187 1.00 87.69 202 CYS A CA 1
ATOM 1608 C C . CYS A 1 202 ? 9.538 -2.123 -32.331 1.00 87.69 202 CYS A C 1
ATOM 1610 O O . CYS A 1 202 ? 10.756 -2.015 -32.171 1.00 87.69 202 CYS A O 1
ATOM 1612 N N . PRO A 1 203 ? 8.672 -1.285 -31.728 1.00 91.50 203 PRO A N 1
ATOM 1613 C CA . PRO A 1 203 ? 9.129 -0.280 -30.780 1.00 91.50 203 PRO A CA 1
ATOM 1614 C C . PRO A 1 203 ? 9.733 -0.936 -29.534 1.00 91.50 203 PRO A C 1
ATOM 1616 O O . PRO A 1 203 ? 9.253 -1.966 -29.053 1.00 91.50 203 PRO A O 1
ATOM 1619 N N . ALA A 1 204 ? 10.772 -0.312 -28.988 1.00 94.00 204 ALA A N 1
ATOM 1620 C CA . ALA A 1 204 ? 11.445 -0.766 -27.776 1.00 94.00 204 ALA A CA 1
ATOM 1621 C C . ALA A 1 204 ? 11.946 0.413 -26.938 1.00 94.00 204 ALA A C 1
ATOM 1623 O O . ALA A 1 204 ? 11.841 1.570 -27.349 1.00 94.00 204 ALA A O 1
ATOM 1624 N N . ILE A 1 205 ? 12.477 0.115 -25.750 1.00 95.88 205 ILE A N 1
ATOM 1625 C CA . ILE A 1 205 ? 13.101 1.109 -24.881 1.00 95.88 205 ILE A CA 1
ATOM 1626 C C . ILE A 1 205 ? 14.587 1.180 -25.228 1.00 95.88 205 ILE A C 1
ATOM 1628 O O . ILE A 1 205 ? 15.307 0.188 -25.098 1.00 95.88 205 ILE A O 1
ATOM 1632 N N . TYR A 1 206 ? 15.039 2.372 -25.596 1.00 96.81 206 TYR A N 1
ATOM 1633 C CA . TYR A 1 206 ? 16.445 2.732 -25.700 1.00 96.81 206 TYR A CA 1
ATOM 1634 C C . TYR A 1 206 ? 16.745 3.753 -24.615 1.00 96.81 206 TYR A C 1
ATOM 1636 O O . TYR A 1 206 ? 16.019 4.733 -24.460 1.00 96.81 206 TYR A O 1
ATOM 1644 N N . GLN A 1 207 ? 17.765 3.502 -23.815 1.00 96.44 207 GLN A N 1
ATOM 1645 C CA . GLN A 1 207 ? 18.032 4.278 -22.611 1.00 96.44 207 GLN A CA 1
ATOM 1646 C C . GLN A 1 207 ? 19.531 4.521 -22.490 1.00 96.44 207 GLN A C 1
ATOM 1648 O O . GLN A 1 207 ? 20.314 3.696 -22.955 1.00 96.44 207 GLN A O 1
ATOM 1653 N N . GLU A 1 208 ? 19.944 5.634 -21.895 1.00 95.62 208 GLU A N 1
ATOM 1654 C CA . GLU A 1 208 ? 21.355 5.825 -21.563 1.00 95.62 208 GLU A CA 1
ATOM 1655 C C . GLU A 1 208 ? 21.831 4.727 -20.599 1.00 95.62 208 GLU A C 1
ATOM 1657 O O . GLU A 1 208 ? 21.100 4.273 -19.710 1.00 95.62 208 GLU A O 1
ATOM 1662 N N . LEU A 1 209 ? 23.064 4.275 -20.790 1.00 95.94 209 LEU A N 1
ATOM 1663 C CA . LEU A 1 209 ? 23.747 3.418 -19.840 1.00 95.94 209 LEU A CA 1
ATOM 1664 C C . LEU A 1 209 ? 24.342 4.301 -18.740 1.00 95.94 209 LEU A C 1
ATOM 1666 O O . LEU A 1 209 ? 25.298 5.036 -18.983 1.00 95.94 209 LEU A O 1
ATOM 1670 N N . VAL A 1 210 ? 23.801 4.196 -17.529 1.00 94.62 210 VAL A N 1
ATOM 1671 C CA . VAL A 1 210 ? 24.315 4.940 -16.377 1.00 94.62 210 VAL A CA 1
ATOM 1672 C C . VAL A 1 210 ? 25.363 4.122 -15.621 1.00 94.62 210 VAL A C 1
ATOM 1674 O O . VAL A 1 210 ? 25.098 2.992 -15.197 1.00 94.62 210 VAL A O 1
ATOM 1677 N N . GLU A 1 211 ? 26.538 4.721 -15.418 1.00 93.00 211 GLU A N 1
ATOM 1678 C CA . GLU A 1 211 ? 27.557 4.206 -14.499 1.00 93.00 211 GLU A CA 1
ATOM 1679 C C . GLU A 1 211 ? 27.056 4.253 -13.059 1.00 93.00 211 GLU A C 1
ATOM 1681 O O . GLU A 1 211 ? 26.456 5.235 -12.620 1.00 93.00 211 GLU A O 1
ATOM 1686 N N . ARG A 1 212 ? 27.320 3.192 -12.299 1.00 95.00 212 ARG A N 1
ATOM 1687 C CA . ARG A 1 212 ? 26.744 3.015 -10.965 1.00 95.00 212 ARG A CA 1
ATOM 1688 C C . ARG A 1 212 ? 27.652 2.211 -10.053 1.00 95.00 212 ARG A C 1
ATOM 1690 O O . ARG A 1 212 ? 28.421 1.375 -10.517 1.00 95.00 212 ARG A O 1
ATOM 1697 N N . LYS A 1 213 ? 27.500 2.416 -8.747 1.00 95.69 213 LYS A N 1
ATOM 1698 C CA . LYS A 1 213 ? 28.157 1.624 -7.699 1.00 95.69 213 LYS A CA 1
ATOM 1699 C C . LYS A 1 213 ? 27.483 0.276 -7.504 1.00 95.69 213 LYS A C 1
ATOM 1701 O O . LYS A 1 213 ? 28.145 -0.731 -7.267 1.00 95.69 213 LYS A O 1
ATOM 1706 N N . SER A 1 214 ? 26.156 0.283 -7.529 1.00 95.88 214 SER A N 1
ATOM 1707 C CA . SER A 1 214 ? 25.326 -0.868 -7.204 1.00 95.88 214 SER A CA 1
ATOM 1708 C C . SER A 1 214 ? 23.918 -0.693 -7.786 1.00 95.88 214 SER A C 1
ATOM 1710 O O . SER A 1 214 ? 23.567 0.374 -8.304 1.00 95.88 214 SER A O 1
ATOM 1712 N N . ASP A 1 215 ? 23.107 -1.743 -7.709 1.00 96.50 215 ASP A N 1
ATOM 1713 C CA . ASP A 1 215 ? 21.670 -1.666 -7.972 1.00 96.50 215 ASP A CA 1
ATOM 1714 C C . ASP A 1 215 ? 20.928 -1.723 -6.629 1.00 96.50 215 ASP A C 1
ATOM 1716 O O . ASP A 1 215 ? 21.353 -2.415 -5.702 1.00 96.50 215 ASP A O 1
ATOM 1720 N N . LEU A 1 216 ? 19.795 -1.036 -6.517 1.00 96.12 216 LEU A N 1
ATOM 1721 C CA . LEU A 1 216 ? 18.914 -1.132 -5.356 1.00 96.12 216 LEU A CA 1
ATOM 1722 C C . LEU A 1 216 ? 17.582 -1.746 -5.775 1.00 96.12 216 LEU A C 1
ATOM 1724 O O . LEU A 1 216 ? 16.915 -1.261 -6.689 1.00 96.12 216 LEU A O 1
ATOM 1728 N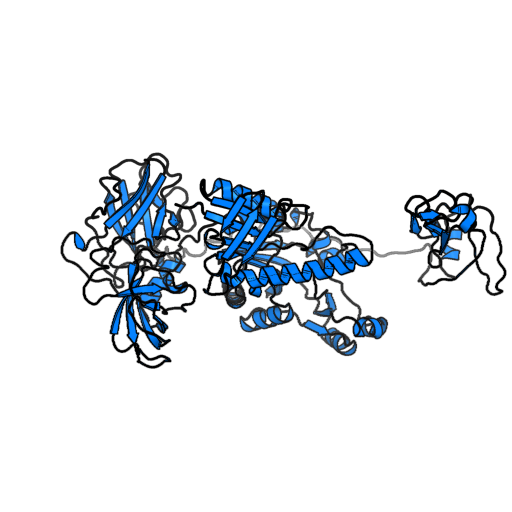 N . ARG A 1 217 ? 17.167 -2.783 -5.049 1.00 94.12 217 ARG A N 1
ATOM 1729 C CA . ARG A 1 217 ? 15.811 -3.324 -5.096 1.00 94.12 217 ARG A CA 1
ATOM 1730 C C . ARG A 1 217 ? 15.060 -2.852 -3.863 1.00 94.12 217 ARG A C 1
ATOM 1732 O O . ARG A 1 217 ? 15.282 -3.352 -2.759 1.00 94.12 217 ARG A O 1
ATOM 1739 N N . ILE A 1 218 ? 14.132 -1.925 -4.059 1.00 94.75 218 ILE A N 1
ATOM 1740 C CA . ILE A 1 218 ? 13.321 -1.357 -2.983 1.00 94.75 218 ILE A CA 1
ATOM 1741 C C . ILE A 1 218 ? 11.921 -1.953 -3.063 1.00 94.75 218 ILE A C 1
ATOM 1743 O O . ILE A 1 218 ? 11.275 -1.905 -4.097 1.00 94.75 218 ILE A O 1
ATOM 1747 N N . THR A 1 219 ? 11.431 -2.571 -1.996 1.00 91.38 219 THR A N 1
ATOM 1748 C CA . THR A 1 219 ? 10.059 -3.089 -1.928 1.00 91.38 219 THR A CA 1
ATOM 1749 C C . THR A 1 219 ? 9.243 -2.210 -1.002 1.00 91.38 219 THR A C 1
ATOM 1751 O O . THR A 1 219 ? 9.644 -2.022 0.142 1.00 91.38 219 THR A O 1
ATOM 1754 N N . VAL A 1 220 ? 8.103 -1.712 -1.472 1.00 86.19 220 VAL A N 1
ATOM 1755 C CA . VAL A 1 220 ? 7.148 -0.971 -0.644 1.00 86.19 220 VAL A CA 1
ATOM 1756 C C . VAL A 1 220 ? 5.915 -1.835 -0.406 1.00 86.19 220 VAL A C 1
ATOM 1758 O O . VAL A 1 220 ? 5.365 -2.392 -1.359 1.00 86.19 220 VAL A O 1
ATOM 1761 N N . VAL A 1 221 ? 5.508 -1.961 0.859 1.00 82.38 221 VAL A N 1
ATOM 1762 C CA . VAL A 1 221 ? 4.256 -2.605 1.287 1.00 82.38 221 VAL A CA 1
ATOM 1763 C C . VAL A 1 221 ? 3.477 -1.608 2.144 1.00 82.38 221 VAL A C 1
ATOM 1765 O O . VAL A 1 221 ? 3.829 -1.339 3.292 1.00 82.38 221 VAL A O 1
ATOM 1768 N N . GLY A 1 222 ? 2.428 -1.013 1.583 1.0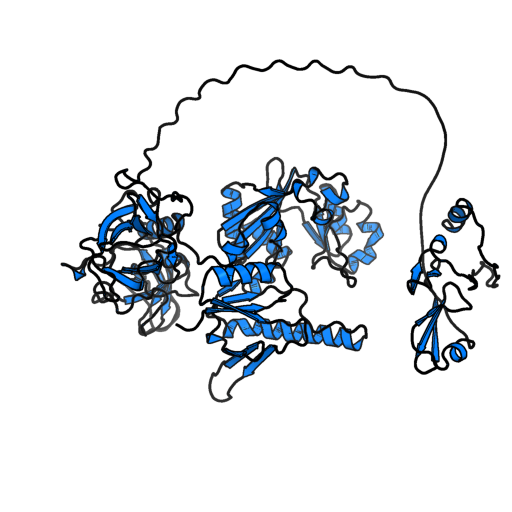0 79.38 222 GLY A N 1
ATOM 1769 C CA . GLY A 1 222 ? 1.710 0.106 2.179 1.00 79.38 222 GLY A CA 1
ATOM 1770 C C . GLY A 1 222 ? 2.618 1.328 2.309 1.00 79.38 222 GLY A C 1
ATOM 1771 O O . GLY A 1 222 ? 2.759 2.103 1.371 1.00 79.38 222 GLY A O 1
ATOM 1772 N N . ARG A 1 223 ? 3.224 1.510 3.487 1.00 76.56 223 ARG A N 1
ATOM 1773 C CA . ARG A 1 223 ? 4.211 2.574 3.761 1.00 76.56 223 ARG A CA 1
ATOM 1774 C C . ARG A 1 223 ? 5.566 2.037 4.228 1.00 76.56 223 ARG A C 1
ATOM 1776 O O . ARG A 1 223 ? 6.499 2.816 4.394 1.00 76.56 223 ARG A O 1
ATOM 1783 N N . GLU A 1 224 ? 5.673 0.727 4.435 1.00 77.50 224 GLU A N 1
ATOM 1784 C CA . GLU A 1 224 ? 6.918 0.085 4.843 1.00 77.50 224 GLU A CA 1
ATOM 1785 C C . GLU A 1 224 ? 7.843 -0.052 3.643 1.00 77.50 224 GLU A C 1
ATOM 1787 O O . GLU A 1 224 ? 7.414 -0.496 2.576 1.00 77.50 224 GLU A O 1
ATOM 1792 N N . VAL A 1 225 ? 9.107 0.330 3.821 1.00 81.94 225 VAL A N 1
ATOM 1793 C CA . VAL A 1 225 ? 10.107 0.376 2.752 1.00 81.94 225 VAL A CA 1
ATOM 1794 C C . VAL A 1 225 ? 11.250 -0.566 3.100 1.00 81.94 225 VAL A C 1
ATOM 1796 O O . VAL A 1 225 ? 11.959 -0.365 4.080 1.00 81.94 225 VAL A O 1
ATOM 1799 N N . PHE A 1 226 ? 11.443 -1.584 2.268 1.00 84.25 226 PHE A N 1
ATOM 1800 C CA . PHE A 1 226 ? 12.495 -2.583 2.414 1.00 84.25 226 PHE A CA 1
ATOM 1801 C C . PHE A 1 226 ? 13.523 -2.412 1.305 1.00 84.25 226 PHE A C 1
ATOM 1803 O O . PHE A 1 226 ? 13.235 -2.715 0.144 1.00 84.25 226 PHE A O 1
ATOM 1810 N N . VAL A 1 227 ? 14.722 -1.963 1.652 1.00 91.19 227 VAL A N 1
ATOM 1811 C CA . VAL A 1 227 ? 15.788 -1.679 0.688 1.00 91.19 227 VAL A CA 1
ATOM 1812 C C . VAL A 1 227 ? 16.804 -2.816 0.711 1.00 91.19 227 VAL A C 1
ATOM 1814 O O . VAL A 1 227 ? 17.334 -3.178 1.762 1.00 91.19 227 VAL A O 1
ATOM 1817 N N . VAL A 1 228 ? 17.079 -3.385 -0.460 1.00 89.50 228 VAL A N 1
ATOM 1818 C CA . VAL A 1 228 ? 18.188 -4.318 -0.657 1.00 89.50 228 VAL A CA 1
ATOM 1819 C C . VAL A 1 228 ? 19.142 -3.738 -1.680 1.00 89.50 228 VAL A C 1
ATOM 1821 O O . VAL A 1 228 ? 18.735 -3.405 -2.792 1.00 89.50 228 VAL A O 1
ATOM 1824 N N . ARG A 1 229 ? 20.416 -3.665 -1.313 1.00 93.94 229 ARG A N 1
ATOM 1825 C CA . ARG A 1 229 ? 21.508 -3.367 -2.227 1.00 93.94 229 ARG A CA 1
ATOM 1826 C C . ARG A 1 229 ? 21.998 -4.642 -2.893 1.00 93.94 229 ARG A C 1
ATOM 1828 O O . ARG A 1 229 ? 22.142 -5.681 -2.250 1.00 93.94 229 ARG A O 1
ATOM 1835 N N . ILE A 1 230 ? 22.261 -4.529 -4.185 1.00 94.31 230 ILE A N 1
ATOM 1836 C CA . ILE A 1 230 ? 22.770 -5.576 -5.056 1.00 94.31 230 ILE A CA 1
ATOM 1837 C C . ILE A 1 230 ? 24.141 -5.118 -5.535 1.00 94.31 230 ILE A C 1
ATOM 1839 O O . ILE A 1 230 ? 24.250 -4.175 -6.320 1.00 94.31 230 ILE A O 1
ATOM 1843 N N . ALA A 1 231 ? 25.194 -5.784 -5.073 1.00 93.38 231 ALA A N 1
ATOM 1844 C CA . ALA A 1 231 ? 26.579 -5.487 -5.426 1.00 93.38 231 ALA A CA 1
ATOM 1845 C C . ALA A 1 231 ? 26.915 -5.954 -6.859 1.00 93.38 231 ALA A C 1
ATOM 1847 O O . ALA A 1 231 ? 27.878 -6.675 -7.080 1.00 93.38 231 ALA A O 1
ATOM 1848 N N . SER A 1 232 ? 26.112 -5.562 -7.851 1.00 91.75 232 SER A N 1
ATOM 1849 C CA . SER A 1 232 ? 26.210 -6.007 -9.249 1.00 91.75 232 SER A CA 1
ATOM 1850 C C . SER A 1 232 ? 27.594 -5.791 -9.862 1.00 91.75 232 SER A C 1
ATOM 1852 O O . SER A 1 232 ? 28.030 -6.584 -10.692 1.00 91.75 232 SER A O 1
ATOM 1854 N N . GLN A 1 233 ? 28.315 -4.758 -9.419 1.00 94.00 233 GLN A N 1
ATOM 1855 C CA . GLN A 1 233 ? 29.644 -4.418 -9.927 1.00 94.00 233 GLN A CA 1
ATOM 1856 C C . GLN A 1 233 ? 30.753 -5.369 -9.451 1.00 94.00 233 GLN A C 1
ATOM 1858 O O . GLN A 1 233 ? 31.840 -5.353 -10.022 1.00 94.00 233 GLN A O 1
ATOM 1863 N N . THR A 1 234 ? 30.496 -6.237 -8.465 1.00 92.44 234 THR A N 1
ATOM 1864 C CA . THR A 1 234 ? 31.457 -7.272 -8.038 1.00 92.44 234 THR A CA 1
ATOM 1865 C C . THR A 1 234 ? 31.443 -8.505 -8.944 1.00 92.44 234 THR A C 1
ATOM 1867 O O . THR A 1 234 ? 32.311 -9.368 -8.823 1.00 92.44 234 THR A O 1
ATOM 1870 N N . LEU A 1 235 ? 30.480 -8.600 -9.869 1.00 91.25 235 LEU A N 1
ATOM 1871 C CA . LEU A 1 235 ? 30.377 -9.716 -10.807 1.00 91.25 235 LEU A CA 1
ATOM 1872 C C . LEU A 1 235 ? 31.545 -9.705 -11.805 1.00 91.25 235 LEU A C 1
ATOM 1874 O O . LEU A 1 235 ? 32.076 -8.658 -12.166 1.00 91.25 235 LEU A O 1
ATOM 1878 N N . GLU A 1 236 ? 31.970 -10.880 -12.261 1.00 89.94 236 GLU A N 1
ATOM 1879 C CA . GLU A 1 236 ? 33.166 -11.015 -13.105 1.00 89.94 236 GLU A CA 1
ATOM 1880 C C . GLU A 1 236 ? 32.932 -10.531 -14.541 1.00 89.94 236 GLU A C 1
ATOM 1882 O O . GLU A 1 236 ? 33.766 -9.818 -15.099 1.00 89.94 236 GLU A O 1
ATOM 1887 N N . GLU A 1 237 ? 31.789 -10.889 -15.133 1.00 91.94 237 GLU A N 1
ATOM 1888 C CA . GLU A 1 237 ? 31.479 -10.591 -16.530 1.00 91.94 237 GLU A CA 1
ATOM 1889 C C . GLU A 1 237 ? 30.672 -9.295 -16.687 1.00 91.94 237 GLU A C 1
ATOM 1891 O O . GLU A 1 237 ? 29.680 -9.072 -15.993 1.00 91.94 237 GLU A O 1
ATOM 1896 N N . GLU A 1 238 ? 31.025 -8.475 -17.678 1.00 88.38 238 GLU A N 1
ATOM 1897 C CA . GLU A 1 238 ? 30.349 -7.200 -17.967 1.00 88.38 238 GLU A CA 1
ATOM 1898 C C . GLU A 1 238 ? 28.847 -7.367 -18.240 1.00 88.38 238 GLU A C 1
ATOM 1900 O O . GLU A 1 238 ? 28.030 -6.598 -17.739 1.00 88.38 238 GLU A O 1
ATOM 1905 N N . LYS A 1 239 ? 28.449 -8.425 -18.956 1.00 89.06 239 LYS A N 1
ATOM 1906 C CA . LYS A 1 239 ? 27.033 -8.719 -19.232 1.00 89.06 239 LYS A CA 1
ATOM 1907 C C . LYS A 1 239 ? 26.220 -9.017 -17.964 1.00 89.06 239 LYS A C 1
ATOM 1909 O O . LYS A 1 239 ? 25.016 -8.770 -17.952 1.00 89.06 239 LYS A O 1
ATOM 1914 N N . ASP A 1 240 ? 26.868 -9.557 -16.931 1.00 90.38 240 ASP A N 1
ATOM 1915 C CA . ASP A 1 240 ? 26.250 -9.864 -15.640 1.00 90.38 240 ASP A CA 1
ATOM 1916 C C . ASP A 1 240 ? 26.236 -8.615 -14.752 1.00 90.38 240 ASP A C 1
ATOM 1918 O O . ASP A 1 240 ? 25.250 -8.371 -14.064 1.00 90.38 240 ASP A O 1
ATOM 1922 N N . ARG A 1 241 ? 27.273 -7.767 -14.829 1.00 91.81 241 ARG A N 1
ATOM 1923 C CA . ARG A 1 241 ? 27.249 -6.424 -14.226 1.00 91.81 241 ARG A CA 1
ATOM 1924 C C . ARG A 1 241 ? 26.148 -5.564 -14.827 1.00 91.81 241 ARG A C 1
ATOM 1926 O O . ARG A 1 241 ? 25.525 -4.804 -14.102 1.00 91.81 241 ARG A O 1
ATOM 1933 N N . LEU A 1 242 ? 25.897 -5.659 -16.133 1.00 91.12 242 LEU A N 1
ATOM 1934 C CA . LEU A 1 242 ? 24.834 -4.917 -16.811 1.00 91.12 242 LEU A CA 1
ATOM 1935 C C . LEU A 1 242 ? 23.441 -5.382 -16.373 1.00 91.12 242 LEU A C 1
ATOM 1937 O O . LEU A 1 242 ? 22.554 -4.560 -16.158 1.00 91.12 242 LEU A O 1
ATOM 1941 N N . ASP A 1 243 ? 23.252 -6.694 -16.244 1.00 88.50 243 ASP A N 1
ATOM 1942 C CA . ASP A 1 243 ? 21.983 -7.292 -15.849 1.00 88.50 243 ASP A CA 1
ATOM 1943 C C . ASP A 1 243 ? 22.216 -8.436 -14.853 1.00 88.50 243 ASP A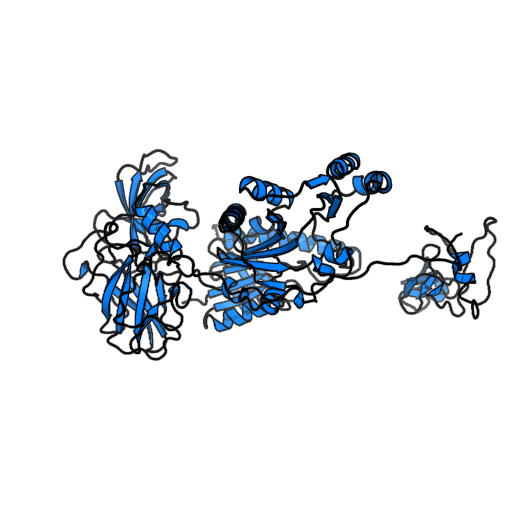 C 1
ATOM 1945 O O . ASP A 1 243 ? 22.346 -9.610 -15.220 1.00 88.50 243 ASP A O 1
ATOM 1949 N N . TRP A 1 244 ? 22.249 -8.073 -13.567 1.00 87.50 244 TRP A N 1
ATOM 1950 C CA . TRP A 1 244 ? 22.577 -8.976 -12.456 1.00 87.50 244 TRP A CA 1
ATOM 1951 C C . TRP A 1 244 ? 21.611 -10.162 -12.341 1.00 87.50 244 TRP A C 1
ATOM 1953 O O . TRP A 1 244 ? 21.955 -11.178 -11.737 1.00 87.50 244 TRP A O 1
ATOM 1963 N N . ARG A 1 245 ? 20.430 -10.095 -12.980 1.00 83.38 245 ARG A N 1
ATOM 1964 C CA . ARG A 1 245 ? 19.453 -11.196 -13.026 1.00 83.38 245 ARG A CA 1
ATOM 1965 C C . ARG A 1 245 ? 20.031 -12.466 -13.656 1.00 83.38 245 ARG A C 1
ATOM 1967 O O . ARG A 1 245 ? 19.528 -13.555 -13.401 1.00 83.38 245 ARG A O 1
ATOM 1974 N N . ARG A 1 246 ? 21.114 -12.357 -14.438 1.00 82.88 246 ARG A N 1
ATOM 1975 C CA . ARG A 1 246 ? 21.885 -13.501 -14.966 1.00 82.88 246 ARG A CA 1
ATOM 1976 C C . ARG A 1 246 ? 22.569 -14.337 -13.881 1.00 82.88 246 ARG A C 1
ATOM 1978 O O . ARG A 1 246 ? 22.911 -15.487 -14.141 1.00 82.88 246 ARG A O 1
ATOM 1985 N N . LYS A 1 247 ? 22.786 -13.750 -12.701 1.00 83.44 247 LYS A N 1
ATOM 1986 C CA . LYS A 1 247 ? 23.445 -14.340 -11.526 1.00 83.44 247 LYS A CA 1
ATOM 1987 C C . LYS A 1 247 ? 22.582 -14.187 -10.270 1.00 83.44 247 LYS A C 1
ATOM 1989 O O . LYS A 1 247 ? 23.100 -14.028 -9.171 1.00 83.44 247 LYS A O 1
ATOM 1994 N N . GLN A 1 248 ? 21.257 -14.208 -10.430 1.00 74.81 248 GLN A N 1
ATOM 1995 C CA . GLN A 1 248 ? 20.298 -14.038 -9.332 1.00 74.81 248 GLN A CA 1
ATOM 1996 C C . GLN A 1 248 ? 20.408 -15.128 -8.244 1.00 74.81 248 GLN A C 1
ATOM 1998 O O . GLN A 1 248 ? 19.946 -14.931 -7.124 1.00 74.81 248 GLN A O 1
ATOM 2003 N N . ASP A 1 249 ? 21.021 -16.266 -8.563 1.00 70.38 249 ASP A N 1
ATOM 2004 C CA . ASP A 1 249 ? 21.314 -17.381 -7.662 1.00 70.38 249 ASP A CA 1
ATOM 2005 C C . ASP A 1 249 ? 22.531 -17.148 -6.744 1.00 70.38 249 ASP A C 1
ATOM 2007 O O . ASP A 1 249 ? 22.699 -17.869 -5.758 1.00 70.38 249 ASP A O 1
ATOM 2011 N N . LYS A 1 250 ? 23.361 -16.133 -7.016 1.00 75.31 250 LYS A N 1
ATOM 2012 C CA . LYS A 1 250 ? 24.477 -15.734 -6.147 1.00 75.31 250 LYS A CA 1
ATOM 2013 C C . LYS A 1 250 ? 23.984 -14.863 -4.992 1.00 75.31 250 LYS A C 1
ATOM 2015 O O . LYS A 1 250 ? 23.880 -13.650 -5.116 1.00 75.31 250 LYS A O 1
ATOM 2020 N N . TYR A 1 251 ? 23.653 -15.483 -3.862 1.00 69.31 251 TYR A N 1
ATOM 2021 C CA . TYR A 1 251 ? 23.058 -14.783 -2.716 1.00 69.31 251 TYR A CA 1
ATOM 2022 C C . TYR A 1 251 ? 23.985 -13.781 -2.007 1.00 69.31 251 TYR A C 1
ATOM 2024 O O . TYR A 1 251 ? 23.500 -12.870 -1.341 1.00 69.31 251 TYR A O 1
ATOM 2032 N N . ASP A 1 252 ? 25.300 -13.928 -2.156 1.00 78.06 252 ASP A N 1
ATOM 2033 C CA . ASP A 1 252 ? 26.334 -13.106 -1.519 1.00 78.06 252 ASP A CA 1
ATOM 2034 C C . ASP A 1 252 ? 26.399 -11.662 -2.042 1.00 78.06 252 ASP A C 1
ATOM 2036 O O . ASP A 1 252 ? 27.001 -10.802 -1.401 1.00 78.06 252 ASP A O 1
ATOM 2040 N N . ILE A 1 253 ? 25.738 -11.362 -3.165 1.00 84.31 253 ILE A N 1
ATOM 2041 C CA . ILE A 1 253 ? 25.663 -9.998 -3.708 1.00 84.31 253 ILE A CA 1
ATOM 2042 C C . ILE A 1 253 ? 24.531 -9.162 -3.090 1.00 84.31 253 ILE A C 1
ATOM 2044 O O . ILE A 1 253 ? 24.437 -7.972 -3.393 1.00 84.31 253 ILE A O 1
ATOM 2048 N N . PHE A 1 254 ? 23.661 -9.748 -2.258 1.00 82.88 254 PHE A N 1
ATOM 2049 C CA . PHE A 1 254 ? 22.507 -9.065 -1.665 1.00 82.88 254 PHE A CA 1
ATOM 2050 C C . PHE A 1 254 ? 22.777 -8.652 -0.219 1.00 82.88 254 PHE A C 1
ATOM 2052 O O . PHE A 1 254 ? 23.141 -9.472 0.619 1.00 82.88 254 PHE A O 1
ATOM 2059 N N . THR A 1 255 ? 22.534 -7.383 0.106 1.00 82.62 255 THR A N 1
ATOM 2060 C CA . THR A 1 255 ? 22.683 -6.856 1.472 1.00 82.62 255 THR A CA 1
ATOM 2061 C C . THR A 1 255 ? 21.551 -5.896 1.816 1.00 82.62 255 THR A C 1
ATOM 2063 O O . THR A 1 255 ? 21.053 -5.180 0.948 1.00 82.62 255 THR A O 1
ATOM 2066 N N . GLN A 1 256 ? 21.112 -5.872 3.079 1.00 80.75 256 GLN A N 1
ATOM 2067 C CA . GLN A 1 256 ? 20.173 -4.838 3.525 1.00 80.75 256 GLN A CA 1
ATOM 2068 C C . GLN A 1 256 ? 20.826 -3.457 3.411 1.00 80.75 256 GLN A C 1
ATOM 2070 O O . GLN A 1 256 ? 22.038 -3.311 3.583 1.00 80.75 256 GLN A O 1
ATOM 2075 N N . ALA A 1 257 ? 20.021 -2.451 3.099 1.00 88.06 257 ALA A N 1
ATOM 2076 C CA . ALA A 1 257 ? 20.491 -1.096 2.875 1.00 88.06 257 ALA A CA 1
ATOM 2077 C C . ALA A 1 257 ? 19.532 -0.069 3.477 1.00 88.06 257 ALA A C 1
ATOM 2079 O O . ALA A 1 257 ? 18.401 -0.387 3.836 1.00 88.06 257 ALA A O 1
ATOM 2080 N N . GLU A 1 258 ? 19.988 1.176 3.535 1.00 84.06 258 GLU A N 1
ATOM 2081 C CA . GLU A 1 258 ? 19.173 2.339 3.872 1.00 84.06 258 GLU A CA 1
ATOM 2082 C C . GLU A 1 258 ? 19.228 3.342 2.718 1.00 84.06 258 GLU A C 1
ATOM 2084 O O . GLU A 1 258 ? 20.161 3.333 1.910 1.00 84.06 258 GLU A O 1
ATOM 2089 N N . ILE A 1 259 ? 18.207 4.190 2.640 1.00 90.31 259 ILE A N 1
ATOM 2090 C CA . ILE A 1 259 ? 18.094 5.298 1.688 1.00 90.31 259 ILE A CA 1
ATOM 2091 C C . ILE A 1 259 ? 17.813 6.584 2.461 1.00 90.31 259 ILE A C 1
ATOM 2093 O O . ILE A 1 259 ? 17.323 6.528 3.587 1.00 90.31 259 ILE A O 1
ATOM 2097 N N . SER A 1 260 ? 18.085 7.740 1.856 1.00 90.00 260 SER A N 1
ATOM 2098 C CA . SER A 1 260 ? 17.761 9.023 2.484 1.00 90.00 260 SER A CA 1
ATOM 2099 C C . SER A 1 260 ? 16.250 9.197 2.673 1.00 90.00 260 SER A C 1
ATOM 2101 O O . SER A 1 260 ? 15.454 8.740 1.845 1.00 90.00 260 SER A O 1
ATOM 2103 N N . ASP A 1 261 ? 15.851 9.925 3.719 1.00 79.94 261 ASP A N 1
ATOM 2104 C CA . ASP A 1 261 ? 14.440 10.252 3.972 1.00 79.94 261 ASP A CA 1
ATOM 2105 C C . ASP A 1 261 ? 13.804 10.977 2.780 1.00 79.94 261 ASP A C 1
ATOM 2107 O O . ASP A 1 261 ? 12.682 10.680 2.390 1.00 79.94 261 ASP A O 1
ATOM 2111 N N . GLN A 1 262 ? 14.568 11.841 2.106 1.00 86.31 262 GLN A N 1
ATOM 2112 C CA . GLN A 1 262 ? 14.116 12.533 0.898 1.00 86.31 262 GLN A CA 1
ATOM 2113 C C . GLN A 1 262 ? 13.768 11.558 -0.236 1.00 86.31 262 GLN A C 1
ATOM 2115 O O . GLN A 1 262 ? 12.743 11.728 -0.894 1.00 86.31 262 GLN A O 1
ATOM 2120 N N . LEU A 1 263 ? 14.601 10.538 -0.481 1.00 93.56 263 LEU A N 1
ATOM 2121 C CA . LEU A 1 263 ? 14.309 9.519 -1.492 1.00 93.56 263 LEU A CA 1
ATOM 2122 C C . LEU A 1 263 ? 13.105 8.668 -1.074 1.00 93.56 263 LEU A C 1
ATOM 2124 O O . LEU A 1 263 ? 12.243 8.371 -1.902 1.00 93.56 263 LEU A O 1
ATOM 2128 N N . LYS A 1 264 ? 13.027 8.312 0.213 1.00 88.44 264 LYS A N 1
ATOM 2129 C CA . LYS A 1 264 ? 11.910 7.562 0.791 1.00 88.44 264 LYS A CA 1
ATOM 2130 C C . LYS A 1 264 ? 10.584 8.306 0.618 1.00 88.44 264 LYS A C 1
ATOM 2132 O O . LYS A 1 264 ? 9.625 7.704 0.145 1.00 88.44 264 LYS A O 1
ATOM 2137 N N . ASP A 1 265 ? 10.537 9.599 0.922 1.00 82.88 265 ASP A N 1
ATOM 2138 C CA . ASP A 1 265 ? 9.333 10.426 0.803 1.00 82.88 265 ASP A CA 1
ATOM 2139 C C . ASP A 1 265 ? 8.862 10.542 -0.650 1.00 82.88 265 ASP A C 1
ATOM 2141 O O . ASP A 1 265 ? 7.684 10.326 -0.940 1.00 82.88 265 ASP A O 1
ATOM 2145 N N . ARG A 1 266 ? 9.785 10.797 -1.591 1.00 94.62 266 ARG A N 1
ATOM 2146 C CA . ARG A 1 266 ? 9.465 10.840 -3.030 1.00 94.62 266 ARG A CA 1
ATOM 2147 C C . ARG A 1 266 ? 8.965 9.490 -3.541 1.00 94.62 266 ARG A C 1
ATOM 2149 O O . ARG A 1 266 ? 8.005 9.439 -4.309 1.00 94.62 266 ARG A O 1
ATOM 2156 N N . LEU A 1 267 ? 9.573 8.389 -3.096 1.00 96.25 267 LEU A N 1
ATOM 2157 C CA . LEU A 1 267 ? 9.139 7.036 -3.446 1.00 96.25 267 LEU A CA 1
ATOM 2158 C C . LEU A 1 267 ? 7.754 6.706 -2.868 1.00 96.25 267 LEU A C 1
ATOM 2160 O O . LEU A 1 267 ? 6.937 6.096 -3.555 1.00 96.25 267 LEU A O 1
ATOM 2164 N N . LEU A 1 268 ? 7.464 7.112 -1.631 1.00 84.75 268 LEU A N 1
ATOM 2165 C CA . LEU A 1 268 ? 6.146 6.922 -1.024 1.00 84.75 268 LEU A CA 1
ATOM 2166 C C . LEU A 1 268 ? 5.073 7.766 -1.724 1.00 84.75 268 LEU A C 1
ATOM 2168 O O . LEU A 1 268 ? 3.958 7.280 -1.923 1.00 84.75 268 LEU A O 1
ATOM 2172 N N . GLU A 1 269 ? 5.404 8.981 -2.166 1.00 89.25 269 GLU A N 1
ATOM 2173 C CA . GLU A 1 269 ? 4.494 9.793 -2.977 1.00 89.25 269 GLU A CA 1
ATOM 2174 C C . GLU A 1 269 ? 4.271 9.176 -4.367 1.00 89.25 269 GLU A C 1
ATOM 2176 O O . GLU A 1 269 ? 3.125 9.098 -4.811 1.00 89.25 269 GLU A O 1
ATOM 2181 N N . PHE A 1 270 ? 5.313 8.636 -5.021 1.00 96.88 270 PHE A N 1
ATOM 2182 C CA . PHE A 1 270 ? 5.146 7.819 -6.233 1.00 96.88 270 PHE A CA 1
ATOM 2183 C C . PHE A 1 270 ? 4.174 6.662 -5.977 1.00 96.88 270 PHE A C 1
ATOM 2185 O O . PHE A 1 270 ? 3.213 6.482 -6.722 1.00 96.88 270 PHE A O 1
ATOM 2192 N N . HIS A 1 271 ? 4.419 5.876 -4.921 1.00 93.12 271 HIS A N 1
ATOM 2193 C CA . HIS A 1 271 ? 3.646 4.678 -4.585 1.00 93.12 271 HIS A CA 1
ATOM 2194 C C . HIS A 1 271 ? 2.161 5.004 -4.398 1.00 93.12 271 HIS A C 1
ATOM 2196 O O . HIS A 1 271 ? 1.289 4.347 -4.970 1.00 93.12 271 HIS A O 1
ATOM 2202 N N . LYS A 1 272 ? 1.889 6.091 -3.672 1.00 86.38 272 LYS A N 1
ATOM 2203 C CA . LYS A 1 272 ? 0.552 6.630 -3.433 1.00 86.38 272 LYS A CA 1
ATOM 2204 C C . LYS A 1 272 ? -0.116 7.125 -4.717 1.00 86.38 272 LYS A C 1
ATOM 2206 O O . LYS A 1 272 ? -1.253 6.741 -4.980 1.00 86.38 272 LYS A O 1
ATOM 2211 N N . ARG A 1 273 ? 0.561 7.950 -5.529 1.00 86.31 273 ARG A N 1
ATOM 2212 C CA . ARG A 1 273 ? 0.005 8.489 -6.789 1.00 86.31 273 ARG A CA 1
ATOM 2213 C C . ARG A 1 273 ? -0.230 7.407 -7.841 1.00 86.31 273 ARG A C 1
ATOM 2215 O O . ARG A 1 273 ? -1.169 7.524 -8.620 1.00 86.31 273 ARG A O 1
ATOM 2222 N N . ALA A 1 274 ? 0.574 6.345 -7.829 1.00 87.19 274 ALA A N 1
ATOM 2223 C CA . ALA A 1 274 ? 0.367 5.160 -8.654 1.00 87.19 274 ALA A CA 1
ATOM 2224 C C . ALA A 1 274 ? -0.806 4.282 -8.167 1.00 87.19 274 ALA A C 1
ATOM 2226 O O . ALA A 1 274 ? -1.202 3.359 -8.874 1.00 87.19 274 ALA A O 1
ATOM 2227 N N . GLY A 1 275 ? -1.368 4.545 -6.979 1.00 84.50 275 GLY A N 1
ATOM 2228 C CA . GLY A 1 275 ? -2.462 3.762 -6.396 1.00 84.50 275 GLY A CA 1
ATOM 2229 C C . GLY A 1 275 ? -2.043 2.362 -5.936 1.00 84.50 275 GLY A C 1
ATOM 2230 O O . GLY A 1 275 ? -2.877 1.457 -5.877 1.00 84.50 275 GLY A O 1
ATOM 2231 N N . LEU A 1 276 ? -0.754 2.161 -5.651 1.00 86.38 276 LEU A N 1
ATOM 2232 C CA . LEU A 1 276 ? -0.197 0.868 -5.266 1.00 86.38 276 LEU A CA 1
ATOM 2233 C C . LEU A 1 276 ? -0.284 0.658 -3.747 1.00 86.38 276 LEU A C 1
ATOM 2235 O O . LEU A 1 276 ? -0.155 1.587 -2.955 1.00 86.38 276 LEU A O 1
ATOM 2239 N N . VAL A 1 277 ? -0.500 -0.596 -3.355 1.00 85.88 277 VAL A N 1
ATOM 2240 C CA . VAL A 1 277 ? -0.321 -1.123 -1.990 1.00 85.88 277 VAL A CA 1
ATOM 2241 C C . VAL A 1 277 ? 0.986 -1.915 -1.897 1.00 85.88 277 VAL A C 1
ATOM 2243 O O . VAL A 1 277 ? 1.603 -1.987 -0.843 1.00 85.88 277 VAL A O 1
ATOM 2246 N N . TYR A 1 278 ? 1.417 -2.524 -2.997 1.00 88.00 278 TYR A N 1
ATOM 2247 C CA . TYR A 1 278 ? 2.662 -3.261 -3.136 1.00 88.00 278 TYR A CA 1
ATOM 2248 C C . TYR A 1 278 ? 3.399 -2.817 -4.396 1.00 88.00 278 TYR A C 1
ATOM 2250 O O . TYR A 1 278 ? 2.794 -2.643 -5.452 1.00 88.00 278 TYR A O 1
ATOM 2258 N N . GLY A 1 279 ? 4.714 -2.658 -4.309 1.00 90.75 279 GLY A N 1
ATOM 2259 C CA . GLY A 1 279 ? 5.548 -2.394 -5.475 1.00 90.75 279 GLY A CA 1
ATOM 2260 C C . GLY A 1 279 ? 6.992 -2.791 -5.222 1.00 90.75 279 GLY A C 1
ATOM 2261 O O . GLY A 1 279 ? 7.531 -2.539 -4.145 1.00 90.75 279 GLY A O 1
ATOM 2262 N N . ALA A 1 280 ? 7.622 -3.414 -6.214 1.00 90.94 280 ALA A N 1
ATOM 2263 C CA . ALA A 1 280 ? 9.057 -3.649 -6.229 1.00 90.94 280 ALA A CA 1
ATOM 2264 C C . ALA A 1 280 ? 9.707 -2.693 -7.230 1.00 90.94 280 ALA A C 1
ATOM 2266 O O . ALA A 1 280 ? 9.370 -2.697 -8.408 1.00 90.94 280 ALA A O 1
ATOM 2267 N N . TYR A 1 281 ? 10.623 -1.878 -6.746 1.00 96.31 281 TYR A N 1
ATOM 2268 C CA . TYR A 1 281 ? 11.243 -0.782 -7.461 1.00 96.31 281 TYR A CA 1
ATOM 2269 C C . TYR A 1 281 ? 12.707 -1.086 -7.710 1.00 96.31 281 TYR A C 1
ATOM 2271 O O . TYR A 1 281 ? 13.410 -1.523 -6.794 1.00 96.31 281 TYR A O 1
ATOM 2279 N N . ASP A 1 282 ? 13.147 -0.818 -8.930 1.00 95.62 282 ASP A N 1
ATOM 2280 C CA . ASP A 1 282 ? 14.537 -0.964 -9.333 1.00 95.62 282 ASP A CA 1
ATOM 2281 C C . ASP A 1 282 ? 15.164 0.420 -9.484 1.00 95.62 282 ASP A C 1
ATOM 2283 O O . ASP A 1 282 ? 14.623 1.295 -10.165 1.00 95.62 282 ASP A O 1
ATOM 2287 N N . PHE A 1 283 ? 16.302 0.612 -8.828 1.00 98.00 283 PHE A N 1
ATOM 2288 C CA . PHE A 1 283 ? 17.075 1.846 -8.847 1.00 98.00 283 PHE A CA 1
ATOM 2289 C C . PHE A 1 283 ? 18.553 1.551 -9.103 1.00 98.00 283 PHE A C 1
ATOM 2291 O O . PHE A 1 283 ? 19.045 0.461 -8.809 1.00 98.00 283 PHE A O 1
ATOM 2298 N N . LEU A 1 284 ? 19.273 2.553 -9.596 1.00 97.56 284 LEU A N 1
ATOM 2299 C CA . LEU A 1 284 ? 20.731 2.557 -9.659 1.00 97.56 284 LEU A CA 1
ATOM 2300 C C . LEU A 1 284 ? 21.286 3.471 -8.572 1.00 97.56 284 LEU A C 1
ATOM 2302 O O . LEU A 1 284 ? 20.889 4.631 -8.484 1.00 97.56 284 LEU A O 1
ATOM 2306 N N . GLU A 1 285 ? 22.215 2.963 -7.768 1.00 96.19 285 GLU A N 1
ATOM 2307 C CA . GLU A 1 285 ? 22.943 3.758 -6.780 1.00 96.19 285 GLU A CA 1
ATOM 2308 C C . GLU A 1 285 ? 24.225 4.296 -7.420 1.00 96.19 285 GLU A C 1
ATOM 2310 O O . GLU A 1 285 ? 25.122 3.531 -7.784 1.00 96.19 285 GLU A O 1
ATOM 2315 N N . CYS A 1 286 ? 24.309 5.614 -7.574 1.00 94.38 286 CYS A N 1
ATOM 2316 C CA . CYS A 1 286 ? 25.455 6.305 -8.162 1.00 94.38 286 CYS A CA 1
ATOM 2317 C C . CYS A 1 286 ? 26.309 6.965 -7.064 1.00 94.38 286 CYS A C 1
ATOM 2319 O O . CYS A 1 286 ? 26.021 6.854 -5.874 1.00 94.38 286 CYS A O 1
ATOM 2321 N N . GLU A 1 287 ? 27.385 7.660 -7.445 1.00 87.12 287 GLU A N 1
ATOM 2322 C CA . GLU A 1 287 ? 28.235 8.379 -6.481 1.00 87.12 287 GLU A CA 1
ATOM 2323 C C . GLU A 1 287 ? 27.468 9.417 -5.658 1.00 87.12 287 GLU A C 1
ATOM 2325 O O . GLU A 1 287 ? 27.658 9.501 -4.446 1.00 87.12 287 GLU A O 1
ATOM 2330 N N . THR A 1 288 ? 26.590 10.169 -6.319 1.00 84.50 288 THR A N 1
ATOM 2331 C CA . THR A 1 288 ? 25.934 11.356 -5.756 1.00 84.50 288 THR A CA 1
ATOM 2332 C C . THR A 1 288 ? 24.413 11.326 -5.848 1.00 84.50 288 THR A C 1
ATOM 2334 O O . THR A 1 288 ? 23.771 12.237 -5.336 1.00 84.50 288 THR A O 1
ATOM 2337 N N . ASP A 1 289 ? 23.830 10.335 -6.525 1.00 88.62 289 ASP A N 1
ATOM 2338 C CA . ASP A 1 289 ? 22.388 10.276 -6.774 1.00 88.62 289 ASP A CA 1
ATOM 2339 C C . ASP A 1 289 ? 21.876 8.829 -6.837 1.00 88.62 289 ASP A C 1
ATOM 2341 O O . ASP A 1 289 ? 22.651 7.874 -6.922 1.00 88.62 289 ASP A O 1
ATOM 2345 N N . THR A 1 290 ? 20.557 8.665 -6.781 1.00 95.94 290 THR A N 1
ATOM 2346 C CA . THR A 1 290 ? 19.859 7.390 -6.945 1.00 95.94 290 THR A CA 1
ATOM 2347 C C . THR A 1 290 ? 18.816 7.511 -8.050 1.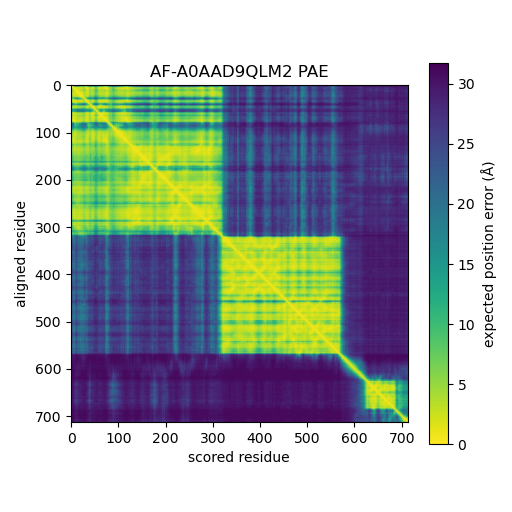00 95.94 290 THR A C 1
ATOM 2349 O O . THR A 1 290 ? 17.894 8.319 -7.968 1.00 95.94 290 THR A O 1
ATOM 2352 N N . ILE A 1 291 ? 18.955 6.694 -9.091 1.00 97.88 291 ILE A N 1
ATOM 2353 C CA . ILE A 1 291 ? 18.199 6.847 -10.339 1.00 97.88 291 ILE A CA 1
ATOM 2354 C C . ILE A 1 291 ? 17.135 5.762 -10.436 1.00 97.88 291 ILE A C 1
ATOM 2356 O O . ILE A 1 291 ? 17.450 4.575 -10.399 1.00 97.88 291 ILE A O 1
ATOM 2360 N N . PHE A 1 292 ? 15.874 6.165 -10.568 1.00 98.38 292 PHE A N 1
ATOM 2361 C CA . PHE A 1 292 ? 14.727 5.279 -10.742 1.00 98.38 292 PHE A CA 1
ATOM 2362 C C . PHE A 1 292 ? 14.748 4.627 -12.126 1.00 98.38 292 PHE A C 1
ATOM 2364 O O . PHE A 1 292 ? 14.867 5.320 -13.135 1.00 98.38 292 PHE A O 1
ATOM 2371 N N . LEU A 1 293 ? 14.573 3.304 -12.190 1.00 95.50 293 LEU A N 1
ATOM 2372 C CA . LEU A 1 293 ? 14.463 2.571 -13.453 1.00 95.50 293 LEU A CA 1
ATOM 2373 C C . LEU A 1 293 ? 13.027 2.173 -13.775 1.00 95.50 293 LEU A C 1
ATOM 2375 O O . LEU A 1 293 ? 12.511 2.535 -14.831 1.00 95.50 293 LEU A O 1
ATOM 2379 N N . GLU A 1 294 ? 12.403 1.386 -12.902 1.00 93.31 294 GLU A N 1
ATOM 2380 C CA . GLU A 1 294 ? 11.049 0.881 -13.115 1.00 93.31 294 GLU A CA 1
ATOM 2381 C C . GLU A 1 294 ? 10.364 0.480 -11.804 1.00 93.31 294 GLU A C 1
ATOM 2383 O O . GLU A 1 294 ? 11.005 0.229 -10.779 1.00 93.31 294 GLU A O 1
ATOM 2388 N N . CYS A 1 295 ? 9.034 0.396 -11.860 1.00 93.75 295 CYS A N 1
ATOM 2389 C CA . CYS A 1 295 ? 8.203 -0.201 -10.825 1.00 93.75 295 CYS A CA 1
ATOM 2390 C C . CYS A 1 295 ? 7.563 -1.488 -11.356 1.00 93.75 295 CYS A C 1
ATOM 2392 O O . CYS A 1 295 ? 6.794 -1.481 -12.318 1.00 93.75 295 CYS A O 1
ATOM 2394 N N . ASN A 1 296 ? 7.835 -2.600 -10.682 1.00 89.31 296 ASN A N 1
ATOM 2395 C CA . ASN A 1 296 ? 7.133 -3.856 -10.861 1.00 89.31 296 ASN A CA 1
ATOM 2396 C C . ASN A 1 296 ? 6.059 -4.015 -9.773 1.00 89.31 296 ASN A C 1
ATOM 2398 O O . ASN A 1 296 ? 6.333 -4.463 -8.654 1.00 89.31 296 ASN A O 1
ATOM 2402 N N . ALA A 1 297 ? 4.818 -3.677 -10.129 1.00 85.44 297 ALA A N 1
ATOM 2403 C CA . ALA A 1 297 ? 3.650 -3.715 -9.248 1.00 85.44 297 ALA A CA 1
ATOM 2404 C C . ALA A 1 297 ? 3.254 -5.131 -8.769 1.00 85.44 297 ALA A C 1
ATOM 2406 O O . ALA A 1 297 ? 2.434 -5.259 -7.866 1.00 85.44 297 ALA A O 1
ATOM 2407 N N . ALA A 1 298 ? 3.840 -6.195 -9.332 1.00 81.25 298 ALA A N 1
ATOM 2408 C CA . ALA A 1 298 ? 3.663 -7.585 -8.893 1.00 81.25 298 ALA A CA 1
ATOM 2409 C C . ALA A 1 298 ? 5.010 -8.326 -8.755 1.00 81.25 298 ALA A C 1
ATOM 2411 O O . ALA A 1 298 ? 5.091 -9.548 -8.894 1.00 81.25 298 ALA A O 1
ATOM 2412 N N . GLY A 1 299 ? 6.096 -7.585 -8.508 1.00 78.38 299 GLY A N 1
ATOM 2413 C CA . GLY A 1 299 ? 7.452 -8.125 -8.516 1.00 78.38 299 GLY A CA 1
ATOM 2414 C C . GLY A 1 299 ? 7.666 -9.286 -7.544 1.00 78.38 299 GLY A C 1
ATOM 2415 O O . GLY A 1 299 ? 7.107 -9.334 -6.454 1.00 78.38 299 GLY A O 1
ATOM 2416 N N . ALA A 1 300 ? 8.510 -10.242 -7.930 1.00 72.81 300 ALA A N 1
ATOM 2417 C CA . ALA A 1 300 ? 8.931 -11.321 -7.040 1.00 72.81 300 ALA A CA 1
ATOM 2418 C C . ALA A 1 300 ? 9.855 -10.786 -5.928 1.00 72.81 300 ALA A C 1
ATOM 2420 O O . ALA A 1 300 ? 10.776 -10.011 -6.208 1.00 72.81 300 ALA A O 1
ATOM 2421 N N . TRP A 1 301 ? 9.639 -11.237 -4.686 1.00 76.12 301 TRP A N 1
ATOM 2422 C CA . TRP A 1 301 ? 10.334 -10.738 -3.484 1.00 76.12 301 TRP A CA 1
ATOM 2423 C C . TRP A 1 301 ? 10.893 -11.816 -2.536 1.00 76.12 301 TRP A C 1
ATOM 2425 O O . TRP A 1 301 ? 11.862 -11.548 -1.834 1.00 76.12 301 TRP A O 1
ATOM 2435 N N . LEU A 1 302 ? 10.326 -13.026 -2.514 1.00 67.69 302 LEU A N 1
ATOM 2436 C CA . LEU A 1 302 ? 10.669 -14.096 -1.560 1.00 67.69 302 LEU A CA 1
ATOM 2437 C C . LEU A 1 302 ? 12.149 -14.502 -1.576 1.00 67.69 302 LEU A C 1
ATOM 2439 O O . LEU A 1 302 ? 12.724 -14.790 -0.532 1.00 67.69 302 LEU A O 1
ATOM 2443 N N . TRP A 1 303 ? 12.783 -14.495 -2.748 1.00 62.91 303 TRP A N 1
ATOM 2444 C CA . TRP A 1 303 ? 14.211 -14.792 -2.883 1.00 62.91 303 TRP A CA 1
ATOM 2445 C C . TRP A 1 303 ? 15.081 -13.785 -2.111 1.00 62.91 303 TRP A C 1
ATOM 2447 O O . TRP A 1 303 ? 16.065 -14.188 -1.504 1.00 62.91 303 TRP A O 1
ATOM 2457 N N . LEU A 1 304 ? 14.677 -12.510 -2.043 1.00 65.25 304 LEU A N 1
ATOM 2458 C CA . LEU A 1 304 ? 15.355 -11.496 -1.228 1.00 65.25 304 LEU A CA 1
ATOM 2459 C C . LEU A 1 304 ? 15.095 -11.668 0.256 1.00 65.25 304 LEU A C 1
ATOM 2461 O O . LEU A 1 304 ? 16.017 -11.559 1.050 1.00 65.25 304 LEU A O 1
ATOM 2465 N N . GLU A 1 305 ? 13.849 -11.935 0.634 1.00 67.00 305 GLU A N 1
ATOM 2466 C CA . GLU A 1 305 ? 13.507 -12.224 2.028 1.00 67.00 305 GLU A CA 1
ATOM 2467 C C . GLU A 1 305 ? 14.364 -13.364 2.586 1.00 67.00 305 GLU A C 1
ATOM 2469 O O . GLU A 1 305 ? 14.937 -13.222 3.662 1.00 67.00 305 GLU A O 1
ATOM 2474 N N . ARG A 1 306 ? 14.554 -14.434 1.807 1.00 67.75 306 ARG A N 1
ATOM 2475 C CA . ARG A 1 306 ? 15.434 -15.550 2.174 1.00 67.75 306 ARG A CA 1
ATOM 2476 C C . ARG A 1 306 ? 16.916 -15.172 2.174 1.00 67.75 306 ARG A C 1
ATOM 2478 O O . ARG A 1 306 ? 17.635 -15.614 3.061 1.00 67.75 306 ARG A O 1
ATOM 2485 N N . ALA A 1 307 ? 17.360 -14.366 1.209 1.00 54.19 307 ALA A N 1
ATOM 2486 C CA . ALA A 1 307 ? 18.759 -13.958 1.086 1.00 54.19 307 ALA A CA 1
ATOM 2487 C C . ALA A 1 307 ? 19.236 -13.096 2.262 1.00 54.19 307 ALA A C 1
ATOM 2489 O O . ALA A 1 307 ? 20.342 -13.284 2.756 1.00 54.19 307 ALA A O 1
ATOM 2490 N N . VAL A 1 308 ? 18.406 -12.143 2.696 1.00 64.00 308 VAL A N 1
ATOM 2491 C CA . VAL A 1 308 ? 18.811 -11.105 3.659 1.00 64.00 308 VAL A CA 1
ATOM 2492 C C . VAL A 1 308 ? 18.007 -11.114 4.962 1.00 64.00 308 VAL A C 1
ATOM 2494 O O . VAL A 1 308 ? 18.200 -10.237 5.800 1.00 64.00 308 VAL A O 1
ATOM 2497 N N . GLY A 1 309 ? 17.101 -12.077 5.153 1.00 55.84 309 GLY A N 1
ATOM 2498 C CA . GLY A 1 309 ? 16.336 -12.247 6.394 1.00 55.84 309 GLY A CA 1
ATOM 2499 C C . GLY A 1 309 ? 15.290 -11.157 6.665 1.00 55.84 309 GLY A C 1
ATOM 2500 O O . GLY A 1 309 ? 14.959 -10.907 7.821 1.00 55.84 309 GLY A O 1
ATOM 2501 N N . ILE A 1 310 ? 14.777 -10.482 5.630 1.00 59.22 310 ILE A N 1
ATOM 2502 C CA . ILE A 1 310 ? 13.735 -9.448 5.774 1.00 59.22 310 ILE A CA 1
ATOM 2503 C C . ILE A 1 310 ? 12.349 -10.101 5.755 1.00 59.22 310 ILE A C 1
ATOM 2505 O O . ILE A 1 310 ? 11.994 -10.716 4.760 1.00 59.22 310 ILE A O 1
ATOM 2509 N N . GLN A 1 311 ? 11.521 -9.877 6.778 1.00 61.59 311 GLN A N 1
ATOM 2510 C CA . GLN A 1 311 ? 10.167 -10.448 6.903 1.00 61.59 311 GLN A CA 1
ATOM 2511 C C . GLN A 1 311 ? 9.109 -9.716 6.045 1.00 61.59 3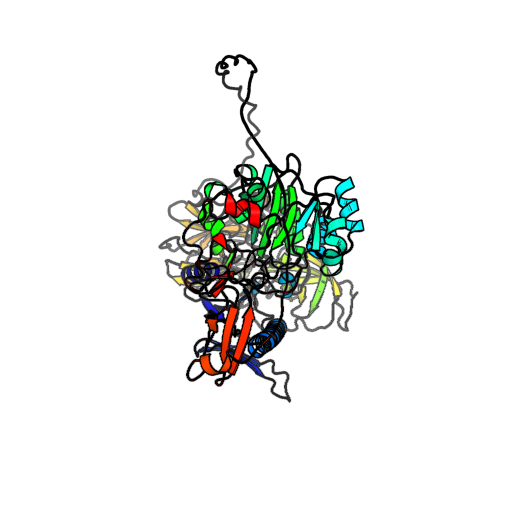11 GLN A C 1
ATOM 2513 O O . GLN A 1 311 ? 8.185 -9.094 6.575 1.00 61.59 311 GLN A O 1
ATOM 2518 N N . LYS A 1 312 ? 9.225 -9.737 4.710 1.00 60.44 312 LYS A N 1
ATOM 2519 C CA . LYS A 1 312 ? 8.279 -9.051 3.800 1.00 60.44 312 LYS A CA 1
ATOM 2520 C C . LYS A 1 312 ? 6.928 -9.767 3.741 1.00 60.44 312 LYS A C 1
ATOM 2522 O O . LYS A 1 312 ? 5.888 -9.111 3.724 1.00 60.44 312 LYS A O 1
ATOM 2527 N N . SER A 1 313 ? 6.942 -11.095 3.746 1.00 58.94 313 SER A N 1
ATOM 2528 C CA . SER A 1 313 ? 5.768 -11.973 3.720 1.00 58.94 313 SER A CA 1
ATOM 2529 C C . SER A 1 313 ? 4.777 -11.672 4.853 1.00 58.94 313 SER A C 1
ATOM 2531 O O . SER A 1 313 ? 3.577 -11.548 4.609 1.00 58.94 313 SER A O 1
ATOM 2533 N N . GLN A 1 314 ? 5.282 -11.443 6.070 1.00 57.72 314 GLN A N 1
ATOM 2534 C CA . GLN A 1 314 ? 4.478 -11.053 7.228 1.00 57.72 314 GLN A CA 1
ATOM 2535 C C . GLN A 1 314 ? 3.830 -9.676 7.040 1.00 57.72 314 GLN A C 1
ATOM 2537 O O . GLN A 1 314 ? 2.676 -9.493 7.416 1.00 57.72 314 GLN A O 1
ATOM 2542 N N . HIS A 1 315 ? 4.528 -8.722 6.416 1.00 60.28 315 HIS A N 1
ATOM 2543 C CA . HIS A 1 315 ? 4.010 -7.372 6.174 1.00 60.28 315 HIS A CA 1
ATOM 2544 C C . HIS A 1 315 ? 2.897 -7.325 5.119 1.00 60.28 315 HIS A C 1
ATOM 2546 O O . HIS A 1 315 ? 2.037 -6.453 5.202 1.00 60.28 315 HIS A O 1
ATOM 2552 N N . LEU A 1 316 ? 2.849 -8.277 4.177 1.00 52.97 316 LEU A N 1
ATOM 2553 C CA . LEU A 1 316 ? 1.717 -8.417 3.242 1.00 52.97 316 LEU A CA 1
ATOM 2554 C C . LEU A 1 316 ? 0.412 -8.808 3.953 1.00 52.97 316 LEU A C 1
ATOM 2556 O O . LEU A 1 316 ? -0.674 -8.524 3.453 1.00 52.97 316 LEU A O 1
ATOM 2560 N N . LEU A 1 317 ? 0.529 -9.447 5.118 1.00 52.66 317 LEU A N 1
ATOM 2561 C CA . LEU A 1 317 ? -0.586 -9.868 5.966 1.00 52.66 317 LEU A CA 1
ATOM 2562 C C . LEU A 1 317 ? -0.799 -8.938 7.159 1.00 52.66 317 LEU A C 1
ATOM 2564 O O . LEU A 1 317 ? -1.798 -9.066 7.873 1.00 52.66 317 LEU A O 1
ATOM 2568 N N . ASP A 1 318 ? 0.141 -8.025 7.409 1.00 53.00 318 ASP A N 1
ATOM 2569 C CA . ASP A 1 318 ? 0.123 -7.231 8.620 1.00 53.00 318 ASP A CA 1
ATOM 2570 C C . ASP A 1 318 ? -1.041 -6.244 8.562 1.00 53.00 318 ASP A C 1
ATOM 2572 O O . ASP A 1 318 ? -1.111 -5.324 7.739 1.00 53.00 318 ASP A O 1
ATOM 2576 N N . LYS A 1 319 ? -1.995 -6.455 9.470 1.00 51.09 319 LYS A N 1
ATOM 2577 C CA . LYS A 1 319 ? -3.025 -5.472 9.787 1.00 51.09 319 LYS A CA 1
ATOM 2578 C C . LYS A 1 319 ? -2.294 -4.187 10.133 1.00 51.09 319 LYS A C 1
ATOM 2580 O O . LYS A 1 319 ? -1.587 -4.174 11.134 1.00 51.09 319 LYS A O 1
ATOM 2585 N N . ARG A 1 320 ? -2.473 -3.152 9.302 1.00 52.22 320 ARG A N 1
ATOM 2586 C CA . ARG A 1 320 ? -1.923 -1.801 9.476 1.00 52.22 320 ARG A CA 1
ATOM 2587 C C . ARG A 1 320 ? -1.884 -1.442 10.974 1.00 52.22 320 ARG A C 1
ATOM 2589 O O . ARG A 1 320 ? -2.910 -1.054 11.525 1.00 52.22 320 ARG A O 1
ATOM 2596 N N . THR A 1 321 ? -0.742 -1.611 11.639 1.00 62.78 321 THR A N 1
ATOM 2597 C CA . THR A 1 321 ? -0.582 -1.163 13.024 1.00 62.78 321 THR A CA 1
ATOM 2598 C C . THR A 1 321 ? -0.396 0.334 13.012 1.00 62.78 321 THR A C 1
ATOM 2600 O O . THR A 1 321 ? 0.255 0.862 12.106 1.00 62.78 321 THR A O 1
ATOM 2603 N N . THR A 1 322 ? -0.980 1.020 13.983 1.00 81.62 322 THR A N 1
ATOM 2604 C CA . THR A 1 322 ? -0.741 2.449 14.155 1.00 81.62 322 THR A CA 1
ATOM 2605 C C . THR A 1 322 ? 0.677 2.688 14.645 1.00 81.62 322 THR A C 1
ATOM 2607 O O . THR A 1 322 ? 1.221 1.870 15.383 1.00 81.62 322 THR A O 1
ATOM 2610 N N . ASP A 1 323 ? 1.276 3.783 14.203 1.00 84.50 323 ASP A N 1
ATOM 2611 C CA . ASP A 1 323 ? 2.605 4.231 14.604 1.00 84.50 323 ASP A CA 1
ATOM 2612 C C . ASP A 1 323 ? 2.572 5.711 15.031 1.00 84.50 323 ASP A C 1
ATOM 2614 O O . ASP A 1 323 ? 1.528 6.369 15.020 1.00 84.50 323 ASP A O 1
ATOM 2618 N N . VAL A 1 324 ? 3.721 6.240 15.457 1.00 87.62 324 VAL A N 1
ATOM 2619 C CA . VAL A 1 324 ? 3.829 7.623 15.951 1.00 87.62 324 VAL A CA 1
ATOM 2620 C C . VAL A 1 324 ? 3.497 8.649 14.859 1.00 87.62 324 VAL A C 1
ATOM 2622 O O . VAL A 1 324 ? 2.965 9.712 15.170 1.00 87.62 324 VAL A O 1
ATOM 2625 N N . SER A 1 325 ? 3.736 8.334 13.580 1.00 87.12 325 SER A N 1
ATOM 2626 C CA . SER A 1 325 ? 3.395 9.232 12.471 1.00 87.12 325 SER A CA 1
ATOM 2627 C C . SER A 1 325 ? 1.883 9.347 12.268 1.00 87.12 325 SER A C 1
ATOM 2629 O O . SER A 1 325 ? 1.395 10.422 11.923 1.00 87.12 325 SER A O 1
ATOM 2631 N N . ASP A 1 326 ? 1.125 8.282 12.549 1.00 90.94 326 ASP A N 1
ATOM 2632 C CA . ASP A 1 326 ? -0.339 8.341 12.540 1.00 90.94 326 ASP A CA 1
ATOM 2633 C C . ASP A 1 326 ? -0.852 9.251 13.676 1.00 90.94 326 ASP A C 1
ATOM 2635 O O . ASP A 1 326 ? -1.744 10.074 13.463 1.00 90.94 326 ASP A O 1
ATOM 2639 N N . ALA A 1 327 ? -0.258 9.161 14.873 1.00 93.38 327 ALA A N 1
ATOM 2640 C CA . ALA A 1 327 ? -0.586 10.055 15.990 1.00 93.38 327 ALA A CA 1
ATOM 2641 C C . ALA A 1 327 ? -0.238 11.518 15.684 1.00 93.38 327 ALA A C 1
ATOM 2643 O O . ALA A 1 327 ? -1.042 12.409 15.964 1.00 93.38 327 ALA A O 1
ATOM 2644 N N . GLN A 1 328 ? 0.914 11.753 15.051 1.00 93.00 328 GLN A N 1
ATOM 2645 C CA . GLN A 1 328 ? 1.313 13.075 14.577 1.00 93.00 328 GLN A CA 1
ATOM 2646 C C . GLN A 1 328 ? 0.300 13.636 13.572 1.00 93.00 328 GLN A C 1
ATOM 2648 O O . GLN A 1 328 ? -0.114 14.779 13.716 1.00 93.00 328 GLN A O 1
ATOM 2653 N N . ALA A 1 329 ? -0.179 12.829 12.622 1.00 92.56 329 ALA A N 1
ATOM 2654 C CA . ALA A 1 329 ? -1.144 13.279 11.622 1.00 92.56 329 ALA A CA 1
ATOM 2655 C C . ALA A 1 329 ? -2.475 13.755 12.235 1.00 92.56 329 ALA A C 1
ATOM 2657 O O . ALA A 1 329 ? -3.002 14.788 11.817 1.00 92.56 329 ALA A O 1
ATOM 2658 N N . ILE A 1 330 ? -3.004 13.047 13.244 1.00 95.19 330 ILE A N 1
ATOM 2659 C CA . ILE A 1 330 ? -4.195 13.502 13.985 1.00 95.19 330 ILE A CA 1
ATOM 2660 C C . ILE A 1 330 ? -3.896 14.772 14.777 1.00 95.19 330 ILE A C 1
ATOM 2662 O O . ILE A 1 330 ? -4.711 15.695 14.809 1.00 95.19 330 ILE A O 1
ATOM 2666 N N . TYR A 1 331 ? -2.740 14.824 15.436 1.00 95.75 331 TYR A N 1
ATOM 2667 C CA . TYR A 1 331 ? -2.350 15.993 16.208 1.00 95.75 331 TYR A CA 1
ATOM 2668 C C . TYR A 1 331 ? -2.235 17.235 15.319 1.00 95.75 331 TYR A C 1
ATOM 2670 O O . TYR A 1 331 ? -2.834 18.257 15.644 1.00 95.75 331 TYR A O 1
ATOM 2678 N N . ASP A 1 332 ? -1.581 17.141 14.163 1.00 94.12 332 ASP A N 1
ATOM 2679 C CA . ASP A 1 332 ? -1.482 18.229 13.183 1.00 94.12 332 ASP A CA 1
ATOM 2680 C C . ASP A 1 332 ? -2.865 18.652 12.679 1.00 94.12 332 ASP A C 1
ATOM 2682 O O . ASP A 1 332 ? -3.170 19.842 12.573 1.00 94.12 332 ASP A O 1
ATOM 2686 N N . TYR A 1 333 ? -3.754 17.681 12.457 1.00 95.44 333 TYR A N 1
ATOM 2687 C CA . TYR A 1 333 ? -5.137 17.945 12.066 1.00 95.44 333 TYR A CA 1
ATOM 2688 C C . TYR A 1 333 ? -5.956 18.681 13.146 1.00 95.44 333 TYR A C 1
ATOM 2690 O O . TYR A 1 333 ? -6.954 19.332 12.842 1.00 95.44 333 TYR A O 1
ATOM 2698 N N . SER A 1 334 ? -5.523 18.649 14.410 1.00 96.00 334 SER A N 1
ATOM 2699 C CA . SER A 1 334 ? -6.099 19.473 15.483 1.00 96.00 334 SER A CA 1
ATOM 2700 C C . SER A 1 334 ? -5.535 20.898 15.543 1.00 96.00 334 SER A C 1
ATOM 2702 O O . SER A 1 334 ? -6.078 21.749 16.253 1.00 96.00 334 SER A O 1
ATOM 2704 N N . GLN A 1 335 ? -4.468 21.202 14.798 1.00 93.62 335 GLN A N 1
ATOM 2705 C CA . GLN A 1 335 ? -3.841 22.528 14.777 1.00 93.62 335 GLN A CA 1
ATOM 2706 C C . GLN A 1 335 ? -4.378 23.397 13.637 1.00 93.62 335 GLN A C 1
ATOM 2708 O O . GLN A 1 335 ? -4.644 24.585 13.844 1.00 93.62 335 GLN A O 1
ATOM 2713 N N . GLU A 1 336 ? -4.663 22.807 12.479 1.00 93.00 336 GLU A N 1
ATOM 2714 C CA . GLU A 1 336 ? -5.020 23.540 11.260 1.00 93.00 336 GLU A CA 1
ATOM 2715 C C . GLU A 1 336 ? -6.387 23.147 10.691 1.00 93.00 336 GLU A C 1
ATOM 2717 O O . GLU A 1 336 ? -6.876 22.039 10.894 1.00 93.00 336 GLU A O 1
ATOM 2722 N N . TRP A 1 337 ? -7.008 24.083 9.972 1.00 97.06 337 TRP A N 1
ATOM 2723 C CA . TRP A 1 337 ? -8.223 23.826 9.201 1.00 97.06 337 TRP A CA 1
ATOM 2724 C C . TRP A 1 337 ? -7.867 23.204 7.850 1.00 97.06 337 TRP A C 1
ATOM 2726 O O . TRP A 1 337 ? -7.006 23.709 7.130 1.00 97.06 337 TRP A O 1
ATOM 2736 N N . VAL A 1 338 ? -8.562 22.131 7.484 1.00 95.88 338 VAL A N 1
ATOM 2737 C CA . VAL A 1 338 ? -8.372 21.405 6.226 1.00 95.88 338 VAL A CA 1
ATOM 2738 C C . VAL A 1 338 ? -9.566 21.651 5.316 1.00 95.88 338 VAL A C 1
ATOM 2740 O O . VAL A 1 338 ? -10.698 21.320 5.658 1.00 95.88 338 VAL A O 1
ATOM 2743 N N . LYS A 1 339 ? -9.307 22.205 4.130 1.00 96.75 339 LYS A N 1
ATOM 2744 C CA . LYS A 1 339 ? -10.306 22.318 3.060 1.00 96.75 339 LYS A CA 1
ATOM 2745 C C . LYS A 1 339 ? -10.554 20.956 2.434 1.00 96.75 339 LYS A C 1
ATOM 2747 O O . LYS A 1 339 ? -9.605 20.265 2.072 1.00 96.75 339 LYS A O 1
ATOM 2752 N N . SER A 1 340 ? -11.821 20.596 2.288 1.00 95.38 340 SER A N 1
ATOM 2753 C CA . SER A 1 340 ? -12.228 19.289 1.791 1.00 95.38 340 SER A CA 1
ATOM 2754 C C . SER A 1 340 ? -13.647 19.316 1.222 1.00 95.38 340 SER A C 1
ATOM 2756 O O . SER A 1 340 ? -14.276 20.373 1.098 1.00 95.38 340 SER A O 1
ATOM 2758 N N . LYS A 1 341 ? -14.165 18.139 0.876 1.00 93.25 341 LYS A N 1
ATOM 2759 C CA . LYS A 1 341 ? -15.551 17.931 0.468 1.00 93.25 341 LYS A CA 1
ATOM 2760 C C . LYS A 1 341 ? -16.217 16.865 1.329 1.00 93.25 341 LYS A C 1
ATOM 2762 O O . LYS A 1 341 ? -15.587 15.898 1.748 1.00 93.25 341 LYS A O 1
ATOM 2767 N N . THR A 1 342 ? -17.515 17.026 1.545 1.00 95.19 342 THR A N 1
ATOM 2768 C CA . THR A 1 342 ? -18.363 16.055 2.248 1.00 95.19 342 THR A CA 1
ATOM 2769 C C . THR A 1 342 ? -19.526 15.616 1.388 1.00 95.19 342 THR A C 1
ATOM 2771 O O . THR A 1 342 ? -19.970 16.347 0.498 1.00 95.19 342 THR A O 1
ATOM 2774 N N . THR A 1 343 ? -19.993 14.415 1.675 1.00 93.06 343 THR A N 1
ATOM 2775 C CA . THR A 1 343 ? -21.145 13.758 1.071 1.00 93.06 343 THR A CA 1
ATOM 2776 C C . THR A 1 343 ? -22.035 13.205 2.188 1.00 93.06 343 THR A C 1
ATOM 2778 O O . THR A 1 343 ? -21.723 13.330 3.375 1.00 93.06 343 THR A O 1
ATOM 2781 N N . TYR A 1 344 ? -23.194 12.666 1.827 1.00 91.94 344 TYR A N 1
ATOM 2782 C CA . TYR A 1 344 ? -24.175 12.140 2.771 1.00 91.94 344 TYR A CA 1
ATOM 2783 C C . TYR A 1 344 ? -24.219 10.621 2.696 1.00 91.94 344 TYR A C 1
ATOM 2785 O O . TYR A 1 344 ? -24.156 10.052 1.609 1.00 91.94 344 TYR A O 1
ATOM 2793 N N . TYR A 1 345 ? -24.392 9.987 3.851 1.00 84.62 345 TYR A N 1
ATOM 2794 C CA . TYR A 1 345 ? -24.578 8.543 3.971 1.00 84.62 345 TYR A CA 1
ATOM 2795 C C . TYR A 1 345 ? -26.004 8.164 4.411 1.00 84.62 345 TYR A C 1
ATOM 2797 O O . TYR A 1 345 ? -26.403 7.009 4.289 1.00 84.62 345 TYR A O 1
ATOM 2805 N N . GLY A 1 346 ? -26.799 9.132 4.889 1.00 87.94 346 GLY A N 1
ATOM 2806 C CA . GLY A 1 346 ? -28.151 8.905 5.407 1.00 87.94 346 GLY A CA 1
ATOM 2807 C C . GLY A 1 346 ? -28.165 8.566 6.897 1.00 87.94 346 GLY A C 1
ATOM 2808 O O . GLY A 1 346 ? -27.201 8.814 7.615 1.00 87.94 346 GLY A O 1
ATOM 2809 N N . GLN A 1 347 ? -29.268 8.014 7.394 1.00 87.94 347 GLN A N 1
ATOM 2810 C CA . GLN A 1 347 ? -29.392 7.660 8.812 1.00 87.94 347 GLN A CA 1
ATOM 2811 C C . GLN A 1 347 ? -28.370 6.599 9.243 1.00 87.94 347 GLN A C 1
ATOM 2813 O O . GLN A 1 347 ? -28.120 5.631 8.527 1.00 87.94 347 GLN A O 1
ATOM 2818 N N . TYR A 1 348 ? -27.804 6.764 10.441 1.00 85.56 348 TYR A N 1
ATOM 2819 C CA . TYR A 1 348 ? -26.856 5.806 11.008 1.00 85.56 348 TYR A CA 1
ATOM 2820 C C . TYR A 1 348 ? -27.534 4.446 11.266 1.00 85.56 348 TYR A C 1
ATOM 2822 O O . TYR A 1 348 ? -28.436 4.377 12.104 1.00 85.56 348 TYR A O 1
ATOM 2830 N N . PRO A 1 349 ? -27.112 3.357 10.594 1.00 80.12 349 PRO A N 1
ATOM 2831 C CA . PRO A 1 349 ? -27.788 2.063 10.694 1.00 80.12 349 PRO A CA 1
ATOM 2832 C C . PRO A 1 349 ? -27.325 1.213 11.892 1.00 80.12 349 PRO A C 1
ATOM 2834 O O . PRO A 1 349 ? -27.857 0.124 12.104 1.00 80.12 349 PRO A O 1
ATOM 2837 N N . GLY A 1 350 ? -26.335 1.680 12.662 1.00 80.25 350 GLY A N 1
ATOM 2838 C CA . GLY A 1 350 ? -25.561 0.839 13.576 1.00 80.25 350 GLY A CA 1
ATOM 2839 C C . GLY A 1 350 ? -24.412 0.108 12.866 1.00 80.25 350 GLY A C 1
ATOM 2840 O O . GLY A 1 350 ? -24.458 -0.162 11.667 1.00 80.25 350 GLY A O 1
ATOM 2841 N N . GLY A 1 351 ? -23.367 -0.228 13.617 1.00 79.62 351 GLY A N 1
ATOM 2842 C CA . GLY A 1 351 ? -22.144 -0.881 13.165 1.00 79.62 351 GLY A CA 1
ATOM 2843 C C . GLY A 1 351 ? -20.988 0.086 12.891 1.00 79.62 351 GLY A C 1
ATOM 2844 O O . GLY A 1 351 ? -20.529 0.810 13.771 1.00 79.62 351 GLY A O 1
ATOM 2845 N N . GLY A 1 352 ? -20.447 0.012 11.677 1.00 78.69 352 GLY A N 1
ATOM 2846 C CA . GLY A 1 352 ? -19.301 0.805 11.236 1.00 78.69 352 GLY A CA 1
ATOM 2847 C C . GLY A 1 352 ? -17.931 0.213 11.584 1.00 78.69 352 GLY A C 1
ATOM 2848 O O . GLY A 1 352 ? -17.761 -0.605 12.493 1.00 78.69 352 GLY A O 1
ATOM 2849 N N . ALA A 1 353 ? -16.920 0.652 10.837 1.00 75.44 353 ALA A N 1
ATOM 2850 C CA . ALA A 1 353 ? -15.542 0.192 10.932 1.00 75.44 353 ALA A CA 1
ATOM 2851 C C . ALA A 1 353 ? -14.907 0.438 12.309 1.00 75.44 353 ALA A C 1
ATOM 2853 O O . ALA A 1 353 ? -13.951 -0.249 12.650 1.00 75.44 353 ALA A O 1
ATOM 2854 N N . CYS A 1 354 ? -15.419 1.378 13.112 1.00 86.88 354 CYS A N 1
ATOM 2855 C CA . CYS A 1 354 ? -14.897 1.638 14.454 1.00 86.88 354 CYS A CA 1
ATOM 2856 C C . CYS A 1 354 ? -15.448 0.713 15.544 1.00 86.88 354 CYS A C 1
ATOM 2858 O O . CYS A 1 354 ? -14.916 0.739 16.652 1.00 86.88 354 CYS A O 1
ATOM 2860 N N . THR A 1 355 ? -16.504 -0.063 15.261 1.00 88.12 355 THR A N 1
ATOM 2861 C CA . THR A 1 355 ? -17.171 -0.975 16.214 1.00 88.12 355 THR A CA 1
ATOM 2862 C C . THR A 1 355 ? -17.530 -0.325 17.557 1.00 88.12 355 THR A C 1
ATOM 2864 O O . THR A 1 355 ? -17.438 -0.922 18.631 1.00 88.12 355 THR A O 1
ATOM 2867 N N . LEU A 1 356 ? -17.943 0.942 17.514 1.00 89.69 356 LEU A N 1
ATOM 2868 C CA . LEU A 1 356 ? -18.232 1.747 18.699 1.00 89.69 356 LEU A CA 1
ATOM 2869 C C . LEU A 1 356 ? -19.686 1.621 19.174 1.00 89.69 356 LEU A C 1
ATOM 2871 O O . LEU A 1 356 ? -20.120 2.433 19.987 1.00 89.69 356 LEU A O 1
ATOM 2875 N N . ASP A 1 357 ? -20.413 0.586 18.758 1.00 87.31 357 ASP A N 1
ATOM 2876 C CA . ASP A 1 357 ? -21.773 0.329 19.229 1.00 87.31 357 ASP A CA 1
ATOM 2877 C C . ASP A 1 357 ? -21.849 -0.561 20.477 1.00 87.31 357 ASP A C 1
ATOM 2879 O O . ASP A 1 357 ? -21.020 -1.455 20.663 1.00 87.31 357 ASP A O 1
ATOM 2883 N N . PRO A 1 358 ? -22.861 -0.372 21.346 1.00 90.81 358 PRO A N 1
ATOM 2884 C CA . PRO A 1 358 ? -23.835 0.731 21.339 1.00 90.81 358 PRO A CA 1
ATOM 2885 C C . PRO A 1 358 ? -23.189 2.086 21.641 1.00 90.81 358 PRO A C 1
ATOM 2887 O O . PRO A 1 358 ? -22.290 2.137 22.479 1.00 90.81 358 PRO A O 1
ATOM 2890 N N . LEU A 1 359 ? -23.666 3.158 21.002 1.00 90.00 359 LEU A N 1
ATOM 2891 C CA . LEU A 1 359 ? -23.144 4.525 21.140 1.00 90.00 359 LEU A CA 1
ATOM 2892 C C . LEU A 1 359 ? -22.848 4.928 22.597 1.00 90.00 359 LEU A C 1
ATOM 2894 O O . LEU A 1 359 ? -23.647 4.699 23.505 1.00 90.00 359 LEU A O 1
ATOM 2898 N N . THR A 1 360 ? -21.691 5.557 22.822 1.00 88.88 360 THR A N 1
ATOM 2899 C CA . THR A 1 360 ? -21.322 6.081 24.148 1.00 88.88 360 THR A CA 1
ATOM 2900 C C . THR A 1 360 ? -22.137 7.332 24.506 1.00 88.88 360 THR A C 1
ATOM 2902 O O . THR A 1 360 ? -22.685 7.988 23.611 1.00 88.88 360 THR A O 1
ATOM 2905 N N . PRO A 1 361 ? -22.171 7.743 25.790 1.00 90.19 361 PRO A N 1
ATOM 2906 C CA . PRO A 1 361 ? -22.769 9.019 26.189 1.00 90.19 361 PRO A CA 1
ATOM 2907 C C . PRO A 1 361 ? -22.214 10.222 25.410 1.00 90.19 361 PRO A C 1
ATOM 2909 O O . PRO A 1 361 ? -22.968 11.126 25.053 1.00 90.19 361 PRO A O 1
ATOM 2912 N N . MET A 1 362 ? -20.915 10.217 25.087 1.00 90.06 362 MET A N 1
ATOM 2913 C CA . MET A 1 362 ? -20.261 11.234 24.252 1.00 90.06 362 MET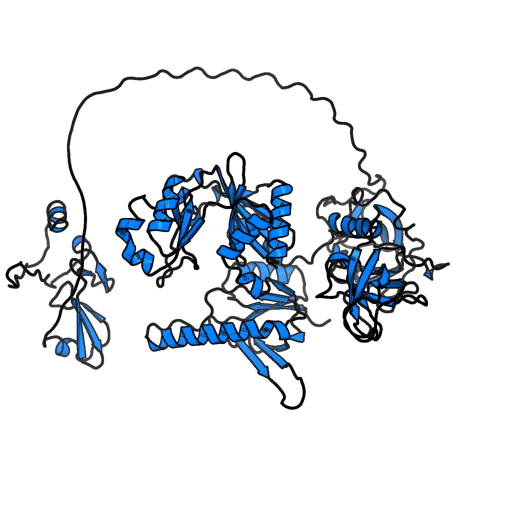 A CA 1
ATOM 2914 C C . MET A 1 362 ? -20.713 11.188 22.791 1.00 90.06 362 MET A C 1
ATOM 2916 O O . MET A 1 362 ? -20.980 12.239 22.213 1.00 90.06 362 MET A O 1
ATOM 2920 N N . ALA A 1 363 ? -20.873 9.990 22.221 1.00 89.19 363 ALA A N 1
ATOM 2921 C CA . ALA A 1 363 ? -21.393 9.803 20.865 1.00 89.19 363 ALA A CA 1
ATOM 2922 C C . ALA A 1 363 ? -22.880 10.180 20.723 1.00 89.19 363 ALA A C 1
ATOM 2924 O O . ALA A 1 363 ? -23.340 10.473 19.625 1.00 89.19 363 ALA A O 1
ATOM 2925 N N . SER A 1 364 ? -23.613 10.206 21.839 1.00 89.81 364 SER A N 1
ATOM 2926 C CA . SER A 1 364 ? -25.059 10.455 21.889 1.00 89.81 364 SER A CA 1
ATOM 2927 C C . SER A 1 364 ? -25.422 11.888 22.306 1.00 89.81 364 SER A C 1
ATOM 2929 O O . SER A 1 364 ? -26.576 12.172 22.631 1.00 89.81 364 SER A O 1
ATOM 2931 N N . GLN A 1 365 ? -24.450 12.808 22.345 1.00 91.69 365 GLN A N 1
ATOM 2932 C CA . GLN A 1 365 ? -24.701 14.193 22.745 1.00 91.69 365 GLN A CA 1
ATOM 2933 C C . GLN A 1 365 ? -25.602 14.920 21.741 1.00 91.69 365 GLN A C 1
ATOM 2935 O O . GLN A 1 365 ? -25.382 14.895 20.530 1.00 91.69 365 GLN A O 1
ATOM 2940 N N . LYS A 1 366 ? -26.603 15.647 22.251 1.00 90.19 366 LYS A N 1
ATOM 2941 C CA . LYS A 1 366 ? -27.527 16.419 21.411 1.00 90.19 366 LYS A CA 1
ATOM 2942 C C . LYS A 1 366 ? -26.759 17.435 20.556 1.00 90.19 366 LYS A C 1
ATOM 2944 O O . LYS A 1 366 ? -25.979 18.228 21.078 1.00 90.19 366 LYS A O 1
ATOM 2949 N N . GLY A 1 367 ? -27.028 17.441 19.251 1.00 90.38 367 GLY A N 1
ATOM 2950 C CA . GLY A 1 367 ? -26.393 18.353 18.291 1.00 90.38 367 GLY A CA 1
ATOM 2951 C C . GLY A 1 367 ? -25.056 17.863 17.726 1.00 90.38 367 GLY A C 1
ATOM 2952 O O . GLY A 1 367 ? -24.470 18.564 16.903 1.00 90.38 367 GLY A O 1
ATOM 2953 N N . TRP A 1 368 ? -24.597 16.676 18.129 1.00 94.94 368 TRP A N 1
ATOM 2954 C CA . TRP A 1 368 ? -23.488 15.973 17.493 1.00 94.94 368 TRP A CA 1
ATOM 2955 C C . TRP A 1 368 ? -24.027 14.937 16.509 1.00 94.94 368 TRP A C 1
ATOM 2957 O O . TRP A 1 368 ? -25.046 14.301 16.770 1.00 94.94 368 TRP A O 1
ATOM 2967 N N . ILE A 1 369 ? -23.353 14.788 15.372 1.00 95.81 369 ILE A N 1
ATOM 2968 C CA . ILE A 1 369 ? -23.679 13.777 14.360 1.00 95.81 369 ILE A CA 1
ATOM 2969 C C . ILE A 1 369 ? -22.576 12.725 14.283 1.00 95.81 369 ILE A C 1
ATOM 2971 O O . ILE A 1 369 ? -21.439 12.962 14.689 1.00 95.81 369 ILE A O 1
ATOM 2975 N N . LEU A 1 370 ? -22.896 11.563 13.729 1.00 96.88 370 LEU A N 1
ATOM 2976 C CA . LEU A 1 370 ? -21.891 10.563 13.392 1.00 96.88 370 LEU A CA 1
ATOM 2977 C C . LEU A 1 370 ? -21.405 10.795 11.963 1.00 96.88 370 LEU A C 1
ATOM 2979 O O . LEU A 1 370 ? -22.154 11.289 11.115 1.00 96.88 370 LEU A O 1
ATOM 2983 N N . VAL A 1 371 ? -20.158 10.423 11.686 1.00 97.19 371 VAL A N 1
ATOM 2984 C CA . VAL A 1 371 ? -19.581 10.499 10.337 1.00 97.19 371 VAL A CA 1
ATOM 2985 C C . VAL A 1 371 ? -18.716 9.286 10.011 1.00 97.19 371 VAL A C 1
ATOM 2987 O O . VAL A 1 371 ? -18.111 8.677 10.900 1.00 97.19 371 VAL A O 1
ATOM 2990 N N . ALA A 1 372 ? -18.618 8.976 8.720 1.00 91.94 372 ALA A N 1
ATOM 2991 C CA . ALA A 1 372 ? -17.610 8.082 8.175 1.00 91.94 372 ALA A CA 1
ATOM 2992 C C . ALA A 1 372 ? -16.423 8.909 7.653 1.00 91.94 372 ALA A C 1
ATOM 2994 O O . ALA A 1 372 ? -16.593 9.821 6.845 1.00 91.94 372 ALA A O 1
ATOM 2995 N N . ALA A 1 373 ? -15.217 8.626 8.140 1.00 93.00 373 ALA A N 1
ATOM 2996 C CA . ALA A 1 373 ? -14.017 9.408 7.844 1.00 93.00 373 ALA A CA 1
ATOM 2997 C C . ALA A 1 373 ? -13.229 8.830 6.665 1.00 93.00 373 ALA A C 1
ATOM 2999 O O . ALA A 1 373 ? -13.167 7.613 6.505 1.00 93.00 373 ALA A O 1
ATOM 3000 N N . GLY A 1 374 ? -12.573 9.676 5.868 1.00 79.12 374 GLY A N 1
ATOM 3001 C CA . GLY A 1 374 ? -11.617 9.217 4.856 1.00 79.12 374 GLY A CA 1
ATOM 3002 C C . GLY A 1 374 ? -10.414 8.481 5.458 1.00 79.12 374 GLY A C 1
ATOM 3003 O O . GLY A 1 374 ? -10.121 8.579 6.651 1.00 79.12 374 GLY A O 1
ATOM 3004 N N . GLN A 1 375 ? -9.652 7.759 4.627 1.00 80.06 375 GLN A N 1
ATOM 3005 C CA . GLN A 1 375 ? -8.516 6.949 5.106 1.00 80.06 375 GLN A CA 1
ATOM 3006 C C . GLN A 1 375 ? -7.445 7.761 5.863 1.00 80.06 375 GLN A C 1
ATOM 3008 O O . GLN A 1 375 ? -6.780 7.209 6.741 1.00 80.06 375 GLN A O 1
ATOM 3013 N N . TYR A 1 376 ? -7.293 9.049 5.537 1.00 81.81 376 TYR A N 1
ATOM 3014 C CA . TYR A 1 376 ? -6.314 9.961 6.144 1.00 81.81 376 TYR A CA 1
ATOM 3015 C C . TYR A 1 376 ? -6.690 10.455 7.540 1.00 81.81 376 TYR A C 1
ATOM 3017 O O . TYR A 1 376 ? -5.799 10.898 8.256 1.00 81.81 376 TYR A O 1
ATOM 3025 N N . ASP A 1 377 ? -7.966 10.357 7.913 1.00 90.12 377 ASP A N 1
ATOM 3026 C CA . ASP A 1 377 ? -8.466 10.782 9.224 1.00 90.12 377 ASP A CA 1
ATOM 3027 C C . ASP A 1 377 ? -8.888 9.561 10.057 1.00 90.12 377 ASP A C 1
ATOM 3029 O O . ASP A 1 377 ? -8.764 9.564 11.277 1.00 90.12 377 ASP A O 1
ATOM 3033 N N . PHE A 1 378 ? -9.301 8.466 9.401 1.00 89.50 378 PHE A N 1
ATOM 3034 C CA . PHE A 1 378 ? -9.535 7.170 10.040 1.00 89.50 378 PHE A CA 1
ATOM 3035 C C . PHE A 1 378 ? -8.235 6.541 10.566 1.00 89.50 378 PHE A C 1
ATOM 3037 O O . PHE A 1 378 ? -8.242 5.912 11.624 1.00 89.50 378 PHE A O 1
ATOM 3044 N N . LEU A 1 379 ? -7.125 6.683 9.824 1.00 86.12 379 LEU A N 1
ATOM 3045 C CA . LEU A 1 379 ? -5.760 6.280 10.208 1.00 86.12 379 LEU A CA 1
ATOM 3046 C C . LEU A 1 379 ? -5.689 4.927 10.920 1.00 86.12 379 LEU A C 1
ATOM 3048 O O . LEU A 1 379 ? -5.289 4.817 12.075 1.00 86.12 379 LEU A O 1
ATOM 3052 N N . LYS A 1 380 ? -6.092 3.863 10.214 1.00 85.00 380 LYS A N 1
ATOM 3053 C CA . LYS A 1 380 ? -6.020 2.481 10.729 1.00 85.00 380 LYS A CA 1
ATOM 3054 C C . LYS A 1 380 ? -6.822 2.290 12.039 1.00 85.00 380 LYS A C 1
ATOM 3056 O O . LYS A 1 380 ? -6.445 1.475 12.875 1.00 85.00 380 LYS A O 1
ATOM 3061 N N . SER A 1 381 ? -7.931 3.018 12.181 1.00 91.69 381 SER A N 1
ATOM 3062 C CA . SER A 1 381 ? -8.810 3.144 13.358 1.00 91.69 381 SER A CA 1
ATOM 3063 C C . SER A 1 381 ? -8.295 4.021 14.498 1.00 91.69 381 SER A C 1
ATOM 3065 O O . SER A 1 381 ? -8.973 4.150 15.514 1.00 91.69 381 SER A O 1
ATOM 3067 N N . LEU A 1 382 ? -7.141 4.677 14.348 1.00 95.69 382 LEU A N 1
ATOM 3068 C CA . LEU A 1 382 ? -6.685 5.666 15.323 1.00 95.69 382 LEU A CA 1
ATOM 3069 C C . LEU A 1 382 ? -7.690 6.814 15.485 1.00 95.69 382 LEU A C 1
ATOM 3071 O O . LEU A 1 382 ? -7.897 7.290 16.595 1.00 95.69 382 LEU A O 1
ATOM 3075 N N . GLY A 1 383 ? -8.321 7.236 14.385 1.00 96.06 383 GLY A N 1
ATOM 3076 C CA . GLY A 1 383 ? -9.324 8.299 14.388 1.00 96.06 383 GLY A CA 1
ATOM 3077 C C . GLY A 1 383 ? -10.696 7.869 14.903 1.00 96.06 383 GLY A C 1
ATOM 3078 O O . GLY A 1 383 ? -11.603 8.692 14.957 1.00 96.06 383 GLY A O 1
ATOM 3079 N N . CYS A 1 384 ? -10.894 6.604 15.274 1.00 96.06 384 CYS A N 1
ATOM 3080 C CA . CYS A 1 384 ? -12.187 6.139 15.761 1.00 96.06 384 CYS A CA 1
ATOM 3081 C C . CYS A 1 384 ? -12.571 6.809 17.080 1.00 96.06 384 CYS A C 1
ATOM 3083 O O . CYS A 1 384 ? -11.837 6.747 18.060 1.00 96.06 384 CYS A O 1
ATOM 3085 N N . GLY A 1 385 ? -13.749 7.433 17.110 1.00 95.56 385 GLY A N 1
ATOM 3086 C CA . GLY A 1 385 ? -14.205 8.242 18.239 1.00 95.56 385 GLY A CA 1
ATOM 3087 C C . GLY A 1 385 ? -13.566 9.632 18.317 1.00 95.56 385 GLY A C 1
ATOM 3088 O O . GLY A 1 385 ? -13.855 10.358 19.262 1.00 95.56 385 GLY A O 1
ATOM 3089 N N . MET A 1 386 ? -12.747 10.027 17.334 1.00 97.44 386 MET A N 1
ATOM 3090 C CA . MET A 1 386 ? -12.279 11.405 17.194 1.00 97.44 386 MET A CA 1
ATOM 3091 C C . MET A 1 386 ? -13.459 12.340 16.926 1.00 97.44 386 MET A C 1
ATOM 3093 O O . MET A 1 386 ? -14.345 12.030 16.124 1.00 97.44 386 MET A O 1
ATOM 3097 N N . CYS A 1 387 ? -13.432 13.508 17.559 1.00 98.00 387 CYS A N 1
ATOM 3098 C CA . CYS A 1 387 ? -14.390 14.573 17.322 1.00 98.00 387 CYS A CA 1
ATOM 3099 C C . CYS A 1 387 ? -13.847 15.593 16.329 1.00 98.00 387 CYS A C 1
ATOM 3101 O O . CYS A 1 387 ? -12.677 15.975 16.382 1.00 98.00 387 CYS A O 1
ATOM 3103 N N . VAL A 1 388 ? -14.710 16.048 15.428 1.00 98.06 388 VAL A N 1
ATOM 3104 C CA . VAL A 1 388 ? -14.356 16.995 14.371 1.00 98.06 388 VAL A CA 1
ATOM 3105 C C . VAL A 1 388 ? -15.401 18.096 14.265 1.00 98.06 388 VAL A C 1
ATOM 3107 O O . VAL A 1 388 ? -16.593 17.881 14.495 1.00 98.06 388 VAL A O 1
ATOM 3110 N N . GLU A 1 389 ? -14.944 19.294 13.925 1.00 98.25 389 GLU A N 1
ATOM 3111 C CA . GLU A 1 389 ? -15.803 20.403 13.532 1.00 98.25 389 GLU A CA 1
ATOM 3112 C C . GLU A 1 389 ? -15.799 20.516 12.008 1.00 98.25 389 GLU A C 1
ATOM 3114 O O . GLU A 1 389 ? -14.739 20.467 11.385 1.00 98.25 389 GLU A O 1
ATOM 3119 N N . ILE A 1 390 ? -16.985 20.649 11.417 1.00 98.25 390 ILE A N 1
ATOM 3120 C CA . ILE A 1 390 ? -17.204 20.750 9.975 1.00 98.25 390 ILE A CA 1
ATOM 3121 C C . ILE A 1 390 ? -17.891 22.083 9.687 1.00 98.25 390 ILE A C 1
ATOM 3123 O O . ILE A 1 390 ? -19.018 22.313 10.128 1.00 98.25 390 ILE A O 1
ATOM 3127 N N . GLN A 1 391 ? -17.223 22.952 8.936 1.00 98.12 391 GLN A N 1
ATOM 3128 C CA . GLN A 1 391 ? -17.735 24.246 8.498 1.00 98.12 391 GLN A CA 1
ATOM 3129 C C . GLN A 1 391 ? -18.165 24.171 7.036 1.00 98.12 391 GLN A C 1
ATOM 3131 O O . GLN A 1 391 ? -17.345 24.043 6.131 1.00 98.12 391 GLN A O 1
ATOM 3136 N N . GLY A 1 392 ? -19.474 24.238 6.816 1.00 96.94 392 GLY A N 1
ATOM 3137 C CA . GLY A 1 392 ? -20.099 24.203 5.503 1.00 96.94 392 GLY A CA 1
ATOM 3138 C C . GLY A 1 392 ? -20.251 25.577 4.877 1.00 96.94 392 GLY A C 1
ATOM 3139 O O . GLY A 1 392 ? -20.879 26.467 5.456 1.00 96.94 392 GLY A O 1
ATOM 3140 N N . SER A 1 393 ? -19.736 25.725 3.658 1.00 94.81 393 SER A N 1
ATOM 3141 C CA . SER A 1 393 ? -19.881 26.952 2.866 1.00 94.81 393 SER A CA 1
ATOM 3142 C C . SER A 1 393 ? -21.203 27.033 2.091 1.00 94.81 393 SER A C 1
ATOM 3144 O O . SER A 1 393 ? -21.566 28.104 1.607 1.00 94.81 393 SER A O 1
ATOM 3146 N N . GLY A 1 394 ? -21.905 25.906 1.923 1.00 94.56 394 GLY A N 1
ATOM 3147 C CA . GLY A 1 394 ? -23.047 25.765 1.017 1.00 94.56 394 GLY A CA 1
ATOM 3148 C C . GLY A 1 394 ? -22.685 25.716 -0.472 1.00 94.56 394 GLY A C 1
ATOM 3149 O O . GLY A 1 394 ? -23.579 25.562 -1.299 1.00 94.56 394 GLY A O 1
ATOM 3150 N N . LYS A 1 395 ? -21.402 25.827 -0.842 1.00 96.31 395 LYS A N 1
ATOM 3151 C CA . LYS A 1 395 ? -20.943 25.677 -2.229 1.00 96.31 395 LYS A CA 1
ATOM 3152 C C . LYS A 1 395 ? -20.760 24.202 -2.558 1.00 96.31 395 LYS A C 1
ATOM 3154 O O . LYS A 1 395 ? -20.170 23.460 -1.780 1.00 96.31 395 LYS A O 1
ATOM 3159 N N . GLY A 1 396 ? -21.260 23.766 -3.705 1.00 93.38 396 GLY A N 1
ATOM 3160 C CA . GLY A 1 396 ? -21.216 22.362 -4.092 1.00 93.38 396 GLY A CA 1
ATOM 3161 C C . GLY A 1 396 ? -22.249 22.030 -5.155 1.00 93.38 396 GLY A C 1
ATOM 3162 O O . GLY A 1 396 ? -22.733 22.916 -5.857 1.00 93.38 396 GLY A O 1
ATOM 3163 N N . ASN A 1 397 ? -22.566 20.746 -5.271 1.00 90.19 397 ASN A N 1
ATOM 3164 C CA . ASN A 1 397 ? -23.577 20.229 -6.188 1.00 90.19 397 ASN A CA 1
ATOM 3165 C C . ASN A 1 397 ? -24.526 19.299 -5.426 1.00 90.19 397 ASN A C 1
ATOM 3167 O O . ASN A 1 397 ? -24.037 18.418 -4.726 1.00 90.19 397 ASN A O 1
ATOM 3171 N N . GLY A 1 398 ? -25.836 19.476 -5.586 1.00 92.62 398 GLY A N 1
ATOM 3172 C CA . GLY A 1 398 ? -26.900 18.736 -4.898 1.00 92.62 398 GLY A CA 1
ATOM 3173 C C . GLY A 1 398 ? -28.047 19.659 -4.483 1.00 92.62 398 GLY A C 1
ATOM 3174 O O . GLY A 1 398 ? -28.004 20.863 -4.747 1.00 92.62 398 GLY A O 1
ATOM 3175 N N . LEU A 1 399 ? -29.061 19.110 -3.818 1.00 93.25 399 LEU A N 1
ATOM 3176 C CA . LEU A 1 399 ? -30.227 19.860 -3.335 1.00 93.25 399 LEU A CA 1
ATOM 3177 C C . LEU A 1 399 ? -30.169 20.172 -1.833 1.00 93.25 399 LEU A C 1
ATOM 3179 O O . LEU A 1 399 ? -30.903 21.039 -1.359 1.00 93.25 399 LEU A O 1
ATOM 3183 N N . THR A 1 400 ? -29.273 19.515 -1.097 1.00 95.00 400 THR A N 1
ATOM 3184 C CA . THR A 1 400 ? -29.144 19.631 0.359 1.00 95.00 400 THR A CA 1
ATOM 3185 C C . THR A 1 400 ? -27.799 20.254 0.743 1.00 95.00 400 THR A C 1
ATOM 3187 O O . THR A 1 400 ? -26.860 19.534 1.062 1.00 95.00 400 THR A O 1
ATOM 3190 N N . PRO A 1 401 ? -27.647 21.590 0.714 1.00 95.25 401 PRO A N 1
ATOM 3191 C CA . PRO A 1 401 ? -26.366 22.229 1.000 1.00 95.25 401 PRO A CA 1
ATOM 3192 C C . PRO A 1 401 ? -25.919 22.066 2.457 1.00 95.25 401 PRO A C 1
ATOM 3194 O O . PRO A 1 401 ? -26.656 22.384 3.394 1.00 95.25 401 PRO A O 1
ATOM 3197 N N . VAL A 1 402 ? -24.656 21.672 2.662 1.00 95.69 402 VAL A N 1
ATOM 3198 C CA . VAL A 1 402 ? -24.015 21.713 3.987 1.00 95.69 402 VAL A CA 1
ATOM 3199 C C . VAL A 1 402 ? -23.612 23.153 4.301 1.00 95.69 402 VAL A C 1
ATOM 3201 O O . VAL A 1 402 ? -22.660 23.682 3.726 1.00 95.69 402 VAL A O 1
ATOM 3204 N N . THR A 1 403 ? -24.335 23.788 5.224 1.00 95.44 403 THR A N 1
ATOM 3205 C CA . THR A 1 403 ? -24.079 25.160 5.690 1.00 95.44 403 THR A CA 1
ATOM 3206 C C . THR A 1 403 ? -23.842 25.220 7.198 1.00 95.44 403 THR A C 1
ATOM 3208 O O . THR A 1 403 ? -24.340 24.384 7.960 1.00 95.44 403 THR A O 1
ATOM 3211 N N . GLY A 1 404 ? -23.085 26.233 7.628 1.00 95.75 404 GLY A N 1
ATOM 3212 C CA . GLY A 1 404 ? -22.829 26.512 9.040 1.00 95.75 404 GLY A CA 1
ATOM 3213 C C . GLY A 1 404 ? -21.878 25.509 9.692 1.00 95.75 404 GLY A C 1
ATOM 3214 O O . GLY A 1 404 ? -21.141 24.799 9.014 1.00 95.75 404 GLY A O 1
ATOM 3215 N N . VAL A 1 405 ? -21.884 25.469 11.025 1.00 97.31 405 VAL A N 1
ATOM 3216 C CA . VAL A 1 405 ? -20.998 24.605 11.816 1.00 97.31 405 VAL A CA 1
ATOM 3217 C C . VAL A 1 405 ? -21.738 23.336 12.230 1.00 97.31 405 VAL A C 1
ATOM 3219 O O . VAL A 1 405 ? -22.821 23.405 12.814 1.00 97.31 405 VAL A O 1
ATOM 3222 N N . LYS A 1 406 ? -21.141 22.173 11.969 1.00 97.00 406 LYS A N 1
ATOM 3223 C CA . LYS A 1 406 ? -21.587 20.867 12.466 1.00 97.00 406 LYS A CA 1
ATOM 3224 C C . LYS A 1 406 ? -20.485 20.246 13.312 1.00 97.00 406 LYS A C 1
ATOM 3226 O O . LYS A 1 406 ? -19.311 20.342 12.968 1.00 97.00 406 LYS A O 1
ATOM 3231 N N . LYS A 1 407 ? -20.865 19.597 14.409 1.00 97.56 407 LYS A N 1
ATOM 3232 C CA . LYS A 1 407 ? -19.943 18.830 15.249 1.00 97.56 407 LYS A CA 1
ATOM 3233 C C . LYS A 1 407 ? -20.201 17.353 15.045 1.00 97.56 407 LYS A C 1
ATOM 3235 O O . LYS A 1 407 ? -21.354 16.924 15.064 1.00 97.56 407 LYS A O 1
ATOM 3240 N N . ALA A 1 408 ? -19.140 16.603 14.816 1.00 97.12 408 ALA A N 1
ATOM 3241 C CA . ALA A 1 408 ? -19.230 15.232 14.365 1.00 97.12 408 ALA A CA 1
ATOM 3242 C C . ALA A 1 408 ? -18.270 14.316 15.119 1.00 97.12 408 ALA A C 1
ATOM 3244 O O . ALA A 1 408 ? -17.258 14.769 15.653 1.00 97.12 408 ALA A O 1
ATOM 3245 N N . ILE A 1 409 ? -18.601 13.027 15.150 1.00 97.19 409 ILE A N 1
ATOM 3246 C CA . ILE A 1 409 ? -17.807 11.978 15.788 1.00 97.19 409 ILE A CA 1
ATOM 3247 C C . ILE A 1 409 ? -17.584 10.861 14.778 1.00 97.19 409 ILE A C 1
ATOM 3249 O O . ILE A 1 409 ? -18.531 10.348 14.180 1.00 97.19 409 ILE A O 1
ATOM 3253 N N . VAL A 1 410 ? -16.324 10.479 14.593 1.00 97.12 410 VAL A N 1
ATOM 3254 C CA . VAL A 1 410 ? -15.936 9.433 13.645 1.00 97.12 410 VAL A CA 1
ATOM 3255 C C . VAL A 1 410 ? -16.384 8.065 14.160 1.00 97.12 410 VAL A C 1
ATOM 3257 O O . VAL A 1 410 ? -15.973 7.637 15.242 1.00 97.12 410 VAL A O 1
ATOM 3260 N N . HIS A 1 411 ? -17.217 7.379 13.378 1.00 94.12 411 HIS A N 1
ATOM 3261 C CA . HIS A 1 411 ? -17.754 6.049 13.695 1.00 94.12 411 HIS A CA 1
ATOM 3262 C C . HIS A 1 411 ? -17.527 5.006 12.597 1.00 94.12 411 HIS A C 1
ATOM 3264 O O . HIS A 1 411 ? -17.586 3.806 12.866 1.00 94.12 411 HIS A O 1
ATOM 3270 N N . ASP A 1 412 ? -17.227 5.438 11.375 1.00 91.56 412 ASP A N 1
ATOM 3271 C CA . ASP A 1 412 ? -17.029 4.531 10.247 1.00 91.56 412 ASP A CA 1
ATOM 3272 C C . ASP A 1 412 ? -15.922 5.030 9.302 1.00 91.56 412 ASP A C 1
ATOM 3274 O O . ASP A 1 412 ? -15.334 6.097 9.502 1.00 91.56 412 ASP A O 1
ATOM 3278 N N . LEU A 1 413 ? -15.615 4.233 8.283 1.00 84.25 413 LEU A N 1
ATOM 3279 C CA . LEU A 1 413 ? -14.641 4.501 7.240 1.00 84.25 413 LEU A CA 1
ATOM 3280 C C . LEU A 1 413 ? -15.354 4.797 5.916 1.00 84.25 413 LEU A C 1
ATOM 3282 O O . LEU A 1 413 ? -15.994 3.932 5.327 1.00 84.25 413 LEU A O 1
ATOM 3286 N N . CYS A 1 414 ? -15.136 5.995 5.390 1.00 80.25 414 CYS A N 1
ATOM 3287 C CA . CYS A 1 414 ? -15.516 6.362 4.037 1.00 80.25 414 CYS A CA 1
ATOM 3288 C C . CYS A 1 414 ? -14.403 5.963 3.055 1.00 80.25 414 CYS A C 1
ATOM 3290 O O . CYS A 1 414 ? -13.300 6.518 3.066 1.00 80.25 414 CYS A O 1
ATOM 3292 N N . GLY A 1 415 ? -14.691 5.004 2.172 1.00 69.00 415 GLY A N 1
ATOM 3293 C CA . GLY A 1 415 ? -13.711 4.470 1.218 1.00 69.00 415 GLY A CA 1
ATOM 3294 C C . GLY A 1 415 ? -13.236 5.467 0.152 1.00 69.00 415 GLY A C 1
ATOM 3295 O O . GLY A 1 415 ? -12.133 5.307 -0.369 1.00 69.00 415 GLY A O 1
ATOM 3296 N N . ALA A 1 416 ? -14.037 6.495 -0.147 1.00 69.44 416 ALA A N 1
ATOM 3297 C CA . ALA A 1 416 ? -13.793 7.458 -1.225 1.00 69.44 416 ALA A CA 1
ATOM 3298 C C . ALA A 1 416 ? -13.526 8.898 -0.742 1.00 69.44 416 ALA A C 1
ATOM 3300 O O . ALA A 1 416 ? -13.318 9.790 -1.568 1.00 69.44 416 ALA A O 1
ATOM 3301 N N . CYS A 1 417 ? -13.538 9.143 0.571 1.00 75.75 417 CYS A N 1
ATOM 3302 C CA . CYS A 1 417 ? -13.357 10.481 1.124 1.00 75.75 417 CYS A CA 1
ATOM 3303 C C . CYS A 1 417 ? -11.878 10.890 1.140 1.00 75.75 417 CYS A C 1
ATOM 3305 O O . CYS A 1 417 ? -10.985 10.097 1.459 1.00 75.75 417 CYS A O 1
ATOM 3307 N N . GLU A 1 418 ? -11.627 12.153 0.800 1.00 84.19 418 GLU A N 1
ATOM 3308 C CA . GLU A 1 418 ? -10.303 12.774 0.862 1.00 84.19 418 GLU A CA 1
ATOM 3309 C C . GLU A 1 418 ? -9.947 13.205 2.299 1.00 84.19 418 GLU A C 1
ATOM 3311 O O . GLU A 1 418 ? -10.744 13.029 3.220 1.00 84.19 418 GLU A O 1
ATOM 3316 N N . LYS A 1 419 ? -8.737 13.737 2.523 1.00 87.94 419 LYS A N 1
ATOM 3317 C CA . LYS A 1 419 ? -8.326 14.230 3.851 1.00 87.94 419 LYS A CA 1
ATOM 3318 C C . LYS A 1 419 ? -9.245 15.370 4.304 1.00 87.94 419 LYS A C 1
ATOM 3320 O O . LYS A 1 419 ? -9.537 16.274 3.520 1.00 87.94 419 LYS A O 1
ATOM 3325 N N . GLY A 1 420 ? -9.692 15.327 5.554 1.00 90.06 420 GLY A N 1
ATOM 3326 C CA . GLY A 1 420 ? -10.681 16.244 6.113 1.00 90.06 420 GLY A CA 1
ATOM 3327 C C . GLY A 1 420 ? -12.088 16.078 5.531 1.00 90.06 420 GLY A C 1
ATOM 3328 O O . GLY A 1 420 ? -12.936 16.935 5.785 1.00 90.06 420 GLY A O 1
ATOM 3329 N N . GLY A 1 421 ? -12.317 15.036 4.725 1.00 91.75 421 GLY A N 1
ATOM 3330 C CA . GLY A 1 421 ? -13.573 14.751 4.044 1.00 91.75 421 GLY A CA 1
ATOM 3331 C C . GLY A 1 421 ? -14.349 13.657 4.764 1.00 91.75 421 GLY A C 1
ATOM 3332 O O . GLY A 1 421 ? -13.780 12.660 5.215 1.00 91.75 421 GLY A O 1
ATOM 3333 N N . TYR A 1 422 ? -15.663 13.843 4.853 1.00 96.12 422 TYR A N 1
ATOM 3334 C CA . TYR A 1 422 ? -16.541 12.985 5.643 1.00 96.12 422 TYR A CA 1
ATOM 3335 C C . TYR A 1 422 ? -17.811 12.628 4.885 1.00 96.12 422 TYR A C 1
ATOM 3337 O O . TYR A 1 422 ? -18.348 13.448 4.141 1.00 96.12 422 TYR A O 1
ATOM 3345 N N . ASP A 1 423 ? -18.317 11.436 5.155 1.00 94.75 423 ASP A N 1
ATOM 3346 C CA . ASP A 1 423 ? -19.675 11.021 4.829 1.00 94.75 423 ASP A CA 1
ATOM 3347 C C . ASP A 1 423 ? -20.555 11.229 6.066 1.00 94.75 423 ASP A C 1
ATOM 3349 O O . ASP A 1 423 ? -20.288 10.672 7.133 1.00 94.75 423 ASP A O 1
ATOM 3353 N N . LEU A 1 424 ? -21.566 12.092 5.958 1.00 97.12 424 LEU A N 1
ATOM 3354 C CA . LEU A 1 424 ? -22.401 12.484 7.094 1.00 97.12 424 LEU A CA 1
ATOM 3355 C C . LEU A 1 424 ? -23.533 11.482 7.316 1.00 97.12 424 LEU A C 1
ATOM 3357 O O . LEU A 1 424 ? -24.324 11.250 6.399 1.00 97.12 424 LEU A O 1
ATOM 3361 N N . TYR A 1 425 ? -23.685 10.972 8.544 1.00 95.12 425 TYR A N 1
ATOM 3362 C CA . TYR A 1 425 ? -24.843 10.151 8.911 1.00 95.12 425 TYR A CA 1
ATOM 3363 C C . TYR A 1 425 ? -26.081 11.000 9.231 1.00 95.12 425 TYR A C 1
ATOM 3365 O O . TYR A 1 425 ? -26.587 11.023 10.354 1.00 95.12 425 TYR A O 1
ATOM 3373 N N . ILE A 1 426 ? -26.531 11.751 8.233 1.00 93.94 426 ILE A N 1
ATOM 3374 C CA . ILE A 1 426 ? -27.789 12.493 8.209 1.00 93.94 426 ILE A CA 1
ATOM 3375 C C . ILE A 1 426 ? -28.361 12.405 6.792 1.00 93.94 426 ILE A C 1
ATOM 3377 O O . ILE A 1 426 ? -27.622 12.155 5.838 1.00 93.94 426 ILE A O 1
ATOM 3381 N N . ASP A 1 427 ? -29.661 12.636 6.642 1.00 93.25 427 ASP A N 1
ATOM 3382 C CA . ASP A 1 427 ? -30.287 12.658 5.320 1.00 93.25 427 ASP A CA 1
ATOM 3383 C C . ASP A 1 427 ? -29.848 13.888 4.516 1.00 93.25 427 ASP A C 1
ATOM 3385 O O . ASP A 1 427 ? -29.770 15.008 5.035 1.00 93.25 427 ASP A O 1
ATOM 3389 N N . GLY A 1 428 ? -29.571 13.666 3.235 1.00 92.44 428 GLY A N 1
ATOM 3390 C CA . GLY A 1 428 ? -29.203 14.698 2.278 1.00 92.44 428 GLY A CA 1
ATOM 3391 C C . GLY A 1 428 ? -28.592 14.104 1.016 1.00 92.44 428 GLY A C 1
ATOM 3392 O O . GLY A 1 428 ? -28.470 12.888 0.873 1.00 92.44 428 GLY A O 1
ATOM 3393 N N . ASP A 1 429 ? -28.217 14.976 0.091 1.00 92.06 429 ASP A N 1
ATOM 3394 C CA . ASP A 1 429 ? -27.637 14.608 -1.192 1.00 92.06 429 ASP A CA 1
ATOM 3395 C C . ASP A 1 429 ? -26.525 15.575 -1.605 1.00 92.06 429 ASP A C 1
ATOM 3397 O O . ASP A 1 429 ? -26.390 16.690 -1.091 1.00 92.06 429 ASP A O 1
ATOM 3401 N N . GLY A 1 430 ? -25.741 15.145 -2.588 1.00 91.69 430 GLY A N 1
ATOM 3402 C CA . GLY A 1 430 ? -24.731 15.989 -3.201 1.00 91.69 430 GLY A CA 1
ATOM 3403 C C . GLY A 1 430 ? -23.376 15.984 -2.504 1.00 91.69 430 GLY A C 1
ATOM 3404 O O . GLY A 1 430 ? -23.135 15.256 -1.543 1.00 91.69 430 GLY A O 1
ATOM 3405 N N . LYS A 1 431 ? -22.473 16.802 -3.047 1.00 94.50 431 LYS A N 1
ATOM 3406 C CA . LYS A 1 431 ? -21.087 16.962 -2.608 1.00 94.50 431 LYS A CA 1
ATOM 3407 C C . LYS A 1 431 ? -20.798 18.436 -2.357 1.00 94.50 431 LYS A C 1
ATOM 3409 O O . LYS A 1 431 ? -20.930 19.254 -3.270 1.00 94.50 431 LYS A O 1
ATOM 3414 N N . TRP A 1 432 ? -20.360 18.754 -1.144 1.00 97.06 432 TRP A N 1
ATOM 3415 C CA . TRP A 1 432 ? -20.298 20.129 -0.642 1.00 97.06 432 TRP A CA 1
ATOM 3416 C C . TRP A 1 432 ? -18.915 20.485 -0.118 1.00 97.06 432 TRP A C 1
ATOM 3418 O O . TRP A 1 432 ? -18.261 19.666 0.523 1.00 97.06 432 TRP A O 1
ATOM 3428 N N . GLU A 1 433 ? -18.473 21.707 -0.404 1.00 97.50 433 GLU A N 1
ATOM 3429 C CA . GLU A 1 433 ? -17.206 22.267 0.059 1.00 97.50 433 GLU A CA 1
ATOM 3430 C C . GLU A 1 433 ? -17.280 22.617 1.545 1.00 97.50 433 GLU A C 1
ATOM 3432 O O . GLU A 1 433 ? -18.156 23.378 1.985 1.00 97.50 433 GLU A O 1
ATOM 3437 N N . ILE A 1 434 ? -16.318 22.085 2.294 1.00 97.75 434 ILE A N 1
ATOM 3438 C CA . ILE A 1 434 ? -16.210 22.233 3.740 1.00 97.75 434 ILE A CA 1
ATOM 3439 C C . ILE A 1 434 ? -14.783 22.567 4.167 1.00 97.75 434 ILE A C 1
ATOM 3441 O O . ILE A 1 434 ? -13.812 22.258 3.477 1.00 97.75 434 ILE A O 1
ATOM 3445 N N . GLU A 1 435 ? -14.665 23.153 5.349 1.00 98.06 435 GLU A N 1
ATOM 3446 C CA . GLU A 1 435 ? -13.424 23.202 6.114 1.00 98.06 435 GLU A CA 1
ATOM 3447 C C . GLU A 1 435 ? -13.600 22.390 7.391 1.00 98.06 435 GLU A C 1
ATOM 3449 O O . GLU A 1 435 ? -14.644 22.466 8.039 1.00 98.06 435 GLU A O 1
ATOM 3454 N N . THR A 1 436 ? -12.606 21.582 7.748 1.00 98.00 436 THR A N 1
ATOM 3455 C CA . THR A 1 436 ? -12.698 20.696 8.909 1.00 98.00 436 THR A CA 1
ATOM 3456 C C . THR A 1 436 ? -11.472 20.740 9.786 1.00 98.00 436 THR A C 1
ATOM 3458 O O . THR A 1 436 ? -10.373 21.057 9.333 1.00 98.00 436 THR A O 1
ATOM 3461 N N . LYS A 1 437 ? -11.667 20.407 11.058 1.00 97.44 437 LYS A N 1
ATOM 3462 C CA . LYS A 1 437 ? -10.603 20.391 12.055 1.00 97.44 437 LYS A CA 1
ATOM 3463 C C . LYS A 1 437 ? -10.920 19.388 13.159 1.00 97.44 437 LYS A C 1
ATOM 3465 O O . LYS A 1 437 ? -12.072 19.305 13.591 1.00 97.44 437 LYS A O 1
ATOM 3470 N N . ALA A 1 438 ? -9.916 18.655 13.640 1.00 97.88 438 ALA A N 1
ATOM 3471 C CA . ALA A 1 438 ? -10.081 17.829 14.835 1.00 97.88 438 ALA A CA 1
ATOM 3472 C C . ALA A 1 438 ? -10.220 18.717 16.083 1.00 97.88 438 ALA A C 1
ATOM 3474 O O . ALA A 1 438 ? -9.475 19.682 16.266 1.00 97.88 438 ALA A O 1
ATOM 3475 N N . ILE A 1 439 ? -11.188 18.399 16.940 1.00 97.88 439 ILE A N 1
ATOM 3476 C CA . ILE A 1 439 ? -11.511 19.169 18.145 1.00 97.88 439 ILE A CA 1
ATOM 3477 C C . ILE A 1 439 ? -11.636 18.256 19.361 1.00 97.88 439 ILE A C 1
ATOM 3479 O O . ILE A 1 439 ? -11.854 17.052 19.237 1.00 97.88 439 ILE A O 1
ATOM 3483 N N . ASP A 1 440 ? -11.548 18.844 20.552 1.00 97.75 440 ASP A N 1
ATOM 3484 C CA . ASP A 1 440 ? -11.886 18.141 21.786 1.00 97.75 440 ASP A CA 1
ATOM 3485 C C . ASP A 1 440 ? -13.331 17.629 21.721 1.00 97.75 440 ASP A C 1
ATOM 3487 O O . ASP A 1 440 ? -14.270 18.381 21.429 1.00 97.75 440 ASP A O 1
ATOM 3491 N N . CYS A 1 441 ? -13.516 16.357 22.057 1.00 96.75 441 CYS A N 1
ATOM 3492 C CA . CYS A 1 441 ? -14.841 15.802 22.269 1.00 96.75 441 CYS A CA 1
ATOM 3493 C C . CYS A 1 441 ? -15.550 16.455 23.473 1.00 96.75 441 CYS A C 1
ATOM 3495 O O . CYS A 1 441 ? -14.897 17.015 24.366 1.00 96.75 441 CYS A O 1
ATOM 3497 N N . PRO A 1 442 ? -16.897 16.414 23.521 1.00 93.31 442 PRO A N 1
ATOM 3498 C CA . PRO A 1 442 ? -17.652 17.113 24.551 1.00 93.31 442 PRO A CA 1
ATOM 3499 C C . PRO A 1 442 ? -17.320 16.564 25.941 1.00 93.31 442 PRO A C 1
ATOM 3501 O O . PRO A 1 442 ? -17.168 15.362 26.141 1.00 93.31 442 PRO A O 1
ATOM 3504 N N . THR A 1 443 ? -17.212 17.464 26.918 1.00 90.19 443 THR A N 1
ATOM 3505 C CA . THR A 1 443 ? -17.007 17.084 28.320 1.00 90.19 443 THR A CA 1
ATOM 3506 C C . THR A 1 443 ? -18.360 16.812 28.968 1.00 90.19 443 THR A C 1
ATOM 3508 O O . THR A 1 443 ? -19.223 17.687 28.976 1.00 90.19 443 THR A O 1
ATOM 3511 N N . ILE A 1 444 ? -18.531 15.610 29.512 1.00 91.25 444 ILE A N 1
ATOM 3512 C CA . ILE A 1 444 ? -19.721 15.182 30.256 1.00 91.25 444 ILE A CA 1
ATOM 3513 C C . ILE A 1 444 ? -19.332 15.080 31.734 1.00 91.25 444 ILE A C 1
ATOM 3515 O O . ILE A 1 444 ? -18.212 14.688 32.055 1.00 91.25 444 ILE A O 1
ATOM 3519 N N . SER A 1 445 ? -20.215 15.489 32.643 1.00 86.50 445 SER A N 1
ATOM 3520 C CA . SER A 1 445 ? -19.949 15.419 34.084 1.00 86.50 445 SER A CA 1
ATOM 3521 C C . SER A 1 445 ? -20.165 14.009 34.635 1.00 86.50 445 SER A C 1
ATOM 3523 O O . SER A 1 445 ? -21.097 13.319 34.235 1.00 86.50 445 SER A O 1
ATOM 3525 N N . GLY A 1 446 ? -19.349 13.621 35.617 1.00 86.56 446 GLY A N 1
ATOM 3526 C CA . GLY A 1 446 ? -19.460 12.324 36.285 1.00 86.56 446 GLY A CA 1
ATOM 3527 C C . GLY A 1 446 ? -18.882 11.157 35.469 1.00 86.56 446 GLY A C 1
ATOM 3528 O O . GLY A 1 446 ? -18.161 11.388 34.496 1.00 86.56 446 GLY A O 1
ATOM 3529 N N . PRO A 1 447 ? -19.198 9.906 35.854 1.00 84.19 447 PRO A N 1
ATOM 3530 C CA . PRO A 1 447 ? -18.636 8.699 35.238 1.00 84.19 447 PRO A CA 1
ATOM 3531 C C . PRO A 1 447 ? -18.900 8.579 33.730 1.00 84.19 447 PRO A C 1
ATOM 3533 O O . PRO A 1 447 ? -18.089 8.017 33.000 1.00 84.19 447 PRO A O 1
ATOM 3536 N N . ASP A 1 448 ? -19.996 9.168 33.241 1.00 87.88 448 ASP A N 1
ATOM 3537 C CA . ASP A 1 448 ? -20.366 9.169 31.819 1.00 87.88 448 ASP A CA 1
ATOM 3538 C C . ASP A 1 448 ? -19.420 10.003 30.938 1.00 87.88 448 ASP A C 1
ATOM 3540 O O . ASP A 1 448 ? -19.467 9.906 29.711 1.00 87.88 448 ASP A O 1
ATOM 3544 N N . GLY A 1 449 ? -18.566 10.835 31.541 1.00 90.25 449 GLY A N 1
ATOM 3545 C CA . GLY A 1 449 ? -17.515 11.587 30.855 1.00 90.25 449 GLY A CA 1
ATOM 3546 C C . GLY A 1 449 ? -16.135 10.946 30.908 1.00 90.25 449 GLY A C 1
ATOM 3547 O O . GLY A 1 449 ? -15.195 11.500 30.338 1.00 90.25 449 GLY A O 1
ATOM 3548 N N . GLU A 1 450 ? -15.981 9.812 31.588 1.00 94.69 450 GLU A N 1
ATOM 3549 C CA . GLU A 1 450 ? -14.704 9.111 31.709 1.00 94.69 450 GLU A CA 1
ATOM 3550 C C . GLU A 1 450 ? -14.436 8.234 30.488 1.00 94.69 450 GLU A C 1
ATOM 3552 O O . GLU A 1 450 ? -15.361 7.796 29.800 1.00 94.69 450 GLU A O 1
ATOM 3557 N N . ILE A 1 451 ? -13.162 7.923 30.236 1.00 96.88 451 ILE A N 1
ATOM 3558 C CA . ILE A 1 451 ? -12.815 6.864 29.285 1.00 96.88 451 ILE A CA 1
ATOM 3559 C C . ILE A 1 451 ? -13.437 5.565 29.796 1.00 96.88 451 ILE A C 1
ATOM 3561 O O . ILE A 1 451 ? -13.338 5.250 30.983 1.00 96.88 451 ILE A O 1
ATOM 3565 N N . THR A 1 452 ? -14.057 4.796 28.908 1.00 95.44 452 THR A N 1
ATOM 3566 C CA . THR A 1 452 ? -14.621 3.487 29.249 1.00 95.44 452 THR A CA 1
ATOM 3567 C C . THR A 1 452 ? -13.894 2.374 28.515 1.00 95.44 452 THR A C 1
ATOM 3569 O O . THR A 1 452 ? -13.562 2.517 27.334 1.00 95.44 452 THR A O 1
ATOM 3572 N N . PHE A 1 453 ? -13.708 1.245 29.190 1.00 95.38 453 PHE A N 1
ATOM 3573 C CA . PHE A 1 453 ? -13.118 0.040 28.622 1.00 95.38 453 PHE A CA 1
ATOM 3574 C C . PHE A 1 453 ? -14.152 -1.037 28.338 1.00 95.38 453 PHE A C 1
ATOM 3576 O O . PHE A 1 453 ? -15.106 -1.198 29.094 1.00 95.38 453 PHE A O 1
ATOM 3583 N N . ARG A 1 454 ? -13.920 -1.817 27.282 1.00 91.19 454 ARG A N 1
ATOM 3584 C CA . ARG A 1 454 ? -14.766 -2.958 26.918 1.00 91.19 454 ARG A CA 1
ATOM 3585 C C . ARG A 1 454 ? -13.939 -4.103 26.340 1.00 91.19 454 ARG A C 1
ATOM 3587 O O . ARG A 1 454 ? -13.052 -3.860 25.525 1.00 91.19 454 ARG A O 1
ATOM 3594 N N . PHE A 1 455 ? -14.259 -5.342 26.716 1.00 86.81 455 PHE A N 1
ATOM 3595 C CA . PHE A 1 455 ? -13.662 -6.556 26.148 1.00 86.81 455 PHE A CA 1
ATOM 3596 C C . PHE A 1 455 ? -14.629 -7.283 25.203 1.00 86.81 455 PHE A C 1
ATOM 3598 O O . PHE A 1 455 ? -15.835 -7.234 25.410 1.00 86.81 455 PHE A O 1
ATOM 3605 N N . VAL A 1 456 ? -14.128 -8.001 24.192 1.00 66.62 456 VAL A N 1
ATOM 3606 C CA . VAL A 1 456 ? -14.974 -8.832 23.292 1.00 66.62 456 VAL A CA 1
ATOM 3607 C C . VAL A 1 456 ? -14.479 -10.278 23.187 1.00 66.62 456 VAL A C 1
ATOM 3609 O O . VAL A 1 456 ? -15.280 -11.205 23.126 1.00 66.62 456 VAL A O 1
ATOM 3612 N N . GLU A 1 457 ? -13.174 -10.494 23.318 1.00 56.44 457 GLU A N 1
ATOM 3613 C CA . GLU A 1 457 ? -12.541 -11.809 23.460 1.00 56.44 457 GLU A CA 1
ATOM 3614 C C . GLU A 1 457 ? -11.798 -11.781 24.799 1.00 56.44 457 GLU A C 1
ATOM 3616 O O . GLU A 1 457 ? -10.953 -10.912 24.998 1.00 56.44 457 GLU A O 1
ATOM 3621 N N . LYS A 1 458 ? -12.202 -12.610 25.775 1.00 57.50 458 LYS A N 1
ATOM 3622 C CA . LYS A 1 458 ? -11.887 -12.381 27.202 1.00 57.50 458 LYS A CA 1
ATOM 3623 C C . LYS A 1 458 ? -11.334 -13.593 27.949 1.00 57.50 458 LYS A C 1
ATOM 3625 O O . LYS A 1 458 ? -11.782 -13.895 29.056 1.00 57.50 458 LYS A O 1
ATOM 3630 N N . ASN A 1 459 ? -10.375 -14.305 27.368 1.00 58.12 459 ASN A N 1
ATOM 3631 C CA . ASN A 1 459 ? -9.645 -15.302 28.148 1.00 58.12 459 ASN A CA 1
ATOM 3632 C C . ASN A 1 459 ? -8.401 -14.666 28.795 1.00 58.12 459 ASN A C 1
ATOM 3634 O O . ASN A 1 459 ? -7.922 -13.614 28.382 1.00 58.12 459 ASN A O 1
ATOM 3638 N N . LEU A 1 460 ? -7.885 -15.288 29.856 1.00 65.25 460 LEU A N 1
ATOM 3639 C CA . LEU A 1 460 ? -6.758 -14.739 30.620 1.00 65.25 460 LEU A CA 1
ATOM 3640 C C . LEU A 1 460 ? -5.412 -14.818 29.884 1.00 65.25 460 LEU A C 1
ATOM 3642 O O . LEU A 1 460 ? -4.401 -14.486 30.483 1.00 65.25 460 LEU A O 1
ATOM 3646 N N . TRP A 1 461 ? -5.362 -15.296 28.643 1.00 64.19 461 TRP A N 1
ATOM 3647 C CA . TRP A 1 461 ? -4.132 -15.486 27.866 1.00 64.19 461 TRP A CA 1
ATOM 3648 C C . TRP A 1 461 ? -4.084 -14.628 26.598 1.00 64.19 461 TRP A C 1
ATOM 3650 O O . TRP A 1 461 ? -2.998 -14.332 26.106 1.00 64.19 461 TRP A O 1
ATOM 3660 N N . SER A 1 462 ? -5.248 -14.239 26.086 1.00 73.06 462 SER A N 1
ATOM 3661 C CA . SER A 1 462 ? -5.446 -13.402 24.911 1.00 73.06 462 SER A CA 1
ATOM 3662 C C . SER A 1 462 ? -6.762 -12.648 25.071 1.00 73.06 462 SER A C 1
ATOM 3664 O O . SER A 1 462 ? -7.786 -13.213 25.478 1.00 73.06 462 SER A O 1
ATOM 3666 N N . PHE A 1 463 ? -6.719 -11.351 24.773 1.00 77.38 463 PHE A N 1
ATOM 3667 C CA . PHE A 1 463 ? -7.889 -10.499 24.857 1.00 77.38 463 PHE A CA 1
ATOM 3668 C C . PHE A 1 463 ? -7.876 -9.366 23.839 1.00 77.38 463 PHE A C 1
ATOM 3670 O O . PHE A 1 463 ? -6.817 -8.915 23.397 1.00 77.38 463 PHE A O 1
ATOM 3677 N N . LYS A 1 464 ? -9.073 -8.844 23.555 1.00 83.94 464 LYS A N 1
ATOM 3678 C CA . LYS A 1 464 ? -9.282 -7.575 22.849 1.00 83.94 464 LYS A CA 1
ATOM 3679 C C . LYS A 1 464 ? -9.872 -6.544 23.790 1.00 83.94 464 LYS A C 1
ATOM 3681 O O . LYS A 1 464 ? -10.922 -6.794 24.376 1.00 83.94 464 LYS A O 1
ATOM 3686 N N . LEU A 1 465 ? -9.205 -5.402 23.905 1.00 92.62 465 LEU A N 1
ATOM 3687 C CA . LEU A 1 465 ? -9.585 -4.275 24.749 1.00 92.62 465 LEU A CA 1
ATOM 3688 C C . LEU A 1 465 ? -9.902 -3.058 23.880 1.00 92.62 465 LEU A C 1
ATOM 3690 O O . LEU A 1 465 ? -9.080 -2.642 23.072 1.00 92.62 465 LEU A O 1
ATOM 3694 N N . GLN A 1 466 ? -11.072 -2.465 24.064 1.00 94.56 466 GLN A N 1
ATOM 3695 C CA . GLN A 1 466 ? -11.465 -1.212 23.426 1.00 94.56 466 GLN A CA 1
ATOM 3696 C C . GLN A 1 466 ? -11.385 -0.081 24.445 1.00 94.56 466 GLN A C 1
ATOM 3698 O O . GLN A 1 466 ? -11.888 -0.239 25.558 1.00 94.56 466 GLN A O 1
ATOM 3703 N N . ALA A 1 467 ? -10.818 1.059 24.056 1.00 95.56 467 ALA A N 1
ATOM 3704 C CA . ALA A 1 467 ? -10.997 2.316 24.774 1.00 95.56 467 ALA A CA 1
ATOM 3705 C C . ALA A 1 467 ? -12.017 3.174 24.022 1.00 95.56 467 ALA A C 1
ATOM 3707 O O . ALA A 1 467 ? -11.955 3.316 22.800 1.00 95.56 467 ALA A O 1
ATOM 3708 N N . ARG A 1 468 ? -12.985 3.719 24.753 1.00 94.81 468 ARG A N 1
ATOM 3709 C CA . ARG A 1 468 ? -14.120 4.471 24.209 1.00 94.81 468 ARG A CA 1
ATOM 3710 C C . ARG A 1 468 ? -14.328 5.729 25.049 1.00 94.81 468 ARG A C 1
ATOM 3712 O O . ARG A 1 468 ? -13.739 5.857 26.119 1.00 94.81 468 ARG A O 1
ATOM 3719 N N . ASN A 1 469 ? -15.181 6.640 24.579 1.00 95.12 469 ASN A N 1
ATOM 3720 C CA . ASN A 1 469 ? -15.589 7.820 25.355 1.00 95.12 469 ASN A CA 1
ATOM 3721 C C . ASN A 1 469 ? -14.408 8.723 25.776 1.00 95.12 469 ASN A C 1
ATOM 3723 O O . ASN A 1 469 ? -14.311 9.191 26.905 1.00 95.12 469 ASN A O 1
ATOM 3727 N N . HIS A 1 470 ? -13.455 8.917 24.872 1.00 95.75 470 HIS A N 1
ATOM 3728 C CA . HIS A 1 470 ? -12.180 9.573 25.127 1.00 95.75 470 HIS A CA 1
ATOM 3729 C C . HIS A 1 470 ? -12.190 10.977 24.524 1.00 95.75 470 HIS A C 1
ATOM 3731 O O . HIS A 1 470 ? -12.685 11.175 23.419 1.00 95.75 470 HIS A O 1
ATOM 3737 N N . LYS A 1 471 ? -11.666 11.964 25.258 1.00 96.25 471 LYS A N 1
ATOM 3738 C CA . LYS A 1 471 ? -11.752 13.378 24.865 1.00 96.25 471 LYS A CA 1
ATOM 3739 C C . LYS A 1 471 ? -10.938 13.699 23.607 1.00 96.25 471 LYS A C 1
ATOM 3741 O O . LYS A 1 471 ? -11.327 14.547 22.808 1.00 96.25 471 LYS A O 1
ATOM 3746 N N . VAL A 1 472 ? -9.804 13.020 23.470 1.00 97.12 472 VAL A N 1
ATOM 3747 C CA . VAL A 1 472 ? -8.907 13.048 22.312 1.00 97.12 472 VAL A CA 1
ATOM 3748 C C . VAL A 1 472 ? -8.474 11.623 21.994 1.00 97.12 472 VAL A C 1
ATOM 3750 O O . VAL A 1 472 ? -8.382 10.837 22.941 1.00 97.12 472 VAL A O 1
ATOM 3753 N N . PRO A 1 473 ? -8.172 11.290 20.724 1.00 97.44 473 PRO A N 1
ATOM 3754 C CA . PRO A 1 473 ? -7.803 9.941 20.306 1.00 97.44 473 PRO A CA 1
ATOM 3755 C C . PRO A 1 473 ? -6.729 9.282 21.181 1.00 97.44 473 PRO A C 1
ATOM 3757 O O . PRO A 1 473 ? -5.689 9.874 21.482 1.00 97.44 473 PRO A O 1
ATOM 3760 N N . VAL A 1 474 ? -6.980 8.038 21.599 1.00 97.56 474 VAL A N 1
ATOM 3761 C CA . VAL A 1 474 ? -5.998 7.212 22.316 1.00 97.56 474 VAL A CA 1
ATOM 3762 C C . VAL A 1 474 ? -4.984 6.781 21.270 1.00 97.56 474 VAL A C 1
ATOM 3764 O O . VAL A 1 474 ? -5.385 6.116 20.330 1.00 97.56 474 VAL A O 1
ATOM 3767 N N . ALA A 1 475 ? -3.703 7.114 21.405 1.00 96.88 475 ALA A N 1
ATOM 3768 C CA . ALA A 1 475 ? -2.639 6.620 20.531 1.00 96.88 475 ALA A CA 1
ATOM 3769 C C . ALA A 1 475 ? -2.310 5.153 20.820 1.00 96.88 475 ALA A C 1
ATOM 3771 O O . ALA A 1 475 ? -2.299 4.327 19.907 1.00 96.88 475 ALA A O 1
ATOM 3772 N N . GLY A 1 476 ? -2.120 4.810 22.092 1.00 96.81 476 GLY A N 1
ATOM 3773 C CA . GLY A 1 476 ? -1.734 3.470 22.517 1.00 96.81 476 GLY A CA 1
ATOM 3774 C C . GLY A 1 476 ? -2.254 3.107 23.900 1.00 96.81 476 GLY A C 1
ATOM 3775 O O . GLY A 1 476 ? -2.560 3.979 24.716 1.00 96.81 476 GLY A O 1
ATOM 3776 N N . ILE A 1 477 ? -2.332 1.802 24.154 1.00 97.56 477 ILE A N 1
ATOM 3777 C CA . ILE A 1 477 ? -2.604 1.232 25.473 1.00 97.56 477 ILE A CA 1
ATOM 3778 C C . ILE A 1 477 ? -1.457 0.294 25.813 1.00 97.56 477 ILE A C 1
ATOM 3780 O O . ILE A 1 477 ? -1.055 -0.532 24.994 1.00 97.56 477 ILE A O 1
ATOM 3784 N N . GLU A 1 478 ? -0.953 0.412 27.030 1.00 97.31 478 GLU A N 1
ATOM 3785 C CA . GLU A 1 478 ? 0.071 -0.459 27.578 1.00 97.31 478 GLU A CA 1
ATOM 3786 C C . GLU A 1 478 ? -0.473 -1.215 28.783 1.00 97.31 478 GLU A C 1
ATOM 3788 O O . GLU A 1 478 ? -1.237 -0.670 29.580 1.00 97.31 478 GLU A O 1
ATOM 3793 N N . VAL A 1 479 ? -0.049 -2.465 28.938 1.00 95.19 479 VAL A N 1
ATOM 3794 C CA . VAL A 1 479 ? -0.432 -3.328 30.059 1.00 95.19 479 VAL A CA 1
ATOM 3795 C C . VAL A 1 479 ? 0.770 -3.585 30.946 1.00 95.19 479 VAL A C 1
ATOM 3797 O O . VAL A 1 479 ? 1.838 -3.952 30.458 1.00 95.19 479 VAL A O 1
ATOM 3800 N N . ALA A 1 480 ? 0.591 -3.407 32.251 1.00 93.88 480 ALA A N 1
ATOM 3801 C CA . ALA A 1 480 ? 1.599 -3.734 33.245 1.00 93.88 480 ALA A CA 1
ATOM 3802 C C . ALA A 1 480 ? 1.639 -5.247 33.505 1.00 93.88 480 ALA A C 1
ATOM 3804 O O . ALA A 1 480 ? 0.630 -5.855 33.863 1.00 93.88 480 ALA A O 1
ATOM 3805 N N . LYS A 1 481 ? 2.820 -5.850 33.381 1.00 88.50 481 LYS A N 1
ATOM 3806 C CA . LYS A 1 481 ? 3.093 -7.245 33.728 1.00 88.50 481 LYS A CA 1
ATOM 3807 C C . LYS A 1 481 ? 4.541 -7.411 34.181 1.00 88.50 481 LYS A C 1
ATOM 3809 O O . LYS A 1 481 ? 5.449 -6.868 33.562 1.00 88.50 481 LYS A O 1
ATOM 3814 N N . ASN A 1 482 ? 4.766 -8.175 35.253 1.00 87.06 482 ASN A N 1
ATOM 3815 C CA . ASN A 1 482 ? 6.105 -8.488 35.779 1.00 87.06 482 ASN A CA 1
ATOM 3816 C C . ASN A 1 482 ? 6.995 -7.241 35.977 1.00 87.06 482 ASN A C 1
ATOM 3818 O O . ASN A 1 482 ? 8.178 -7.249 35.644 1.00 87.06 482 ASN A O 1
ATOM 3822 N N . GLY A 1 483 ? 6.412 -6.144 36.472 1.00 89.00 483 GLY A N 1
ATOM 3823 C CA . GLY A 1 483 ? 7.135 -4.888 36.693 1.00 89.00 483 GLY A CA 1
ATOM 3824 C C . GLY A 1 483 ? 7.436 -4.076 35.426 1.00 89.00 483 GLY A C 1
ATOM 3825 O O . GLY A 1 483 ? 8.210 -3.125 35.504 1.00 89.00 483 GLY A O 1
ATOM 3826 N N . ARG A 1 484 ? 6.851 -4.417 34.268 1.00 92.81 484 ARG A N 1
ATOM 3827 C CA . ARG A 1 484 ? 7.061 -3.718 32.988 1.00 92.81 484 ARG A CA 1
ATOM 3828 C C . ARG A 1 484 ? 5.745 -3.417 32.274 1.00 92.81 484 ARG A C 1
ATOM 3830 O O . ARG A 1 484 ? 4.784 -4.164 32.404 1.00 92.81 484 ARG A O 1
ATOM 3837 N N . TYR A 1 485 ? 5.704 -2.339 31.504 1.00 95.62 485 TYR A N 1
ATOM 3838 C CA . TYR A 1 485 ? 4.650 -2.033 30.546 1.00 95.62 485 TYR A CA 1
ATOM 3839 C C . TYR A 1 485 ? 4.939 -2.686 29.198 1.00 95.62 485 TYR A C 1
ATOM 3841 O O . TYR A 1 485 ? 6.073 -2.656 28.722 1.00 95.62 485 TYR A O 1
ATOM 3849 N N . TYR A 1 486 ? 3.902 -3.237 28.574 1.00 94.25 486 TYR A N 1
ATOM 3850 C CA . TYR A 1 486 ? 3.938 -3.770 27.216 1.00 94.25 486 TYR A CA 1
ATOM 3851 C C . TYR A 1 486 ? 2.901 -3.061 26.352 1.00 94.25 486 TYR A C 1
ATOM 3853 O O . TYR A 1 486 ? 1.722 -3.043 26.705 1.00 94.25 486 TYR A O 1
ATOM 3861 N N . CYS A 1 487 ? 3.328 -2.506 25.217 1.00 95.50 487 CYS A N 1
ATOM 3862 C CA . CYS A 1 487 ? 2.439 -1.868 24.253 1.00 95.50 487 CYS A CA 1
ATOM 3863 C C . CYS A 1 487 ? 1.551 -2.912 23.572 1.00 95.50 487 CYS A C 1
ATOM 3865 O O . CYS A 1 487 ? 2.041 -3.920 23.060 1.00 95.50 487 CYS A O 1
ATOM 3867 N N . LEU A 1 488 ? 0.244 -2.662 23.560 1.00 93.62 488 LEU A N 1
ATOM 3868 C CA . LEU A 1 488 ? -0.722 -3.494 22.856 1.00 93.62 488 LEU A CA 1
ATOM 3869 C C . LEU A 1 488 ? -0.745 -3.163 21.360 1.00 93.62 488 LEU A C 1
ATOM 3871 O O . LEU A 1 488 ? -0.404 -2.053 20.944 1.00 93.62 488 LEU A O 1
ATOM 3875 N N . LYS A 1 489 ? -1.181 -4.122 20.539 1.00 90.81 489 LYS A N 1
ATOM 3876 C CA . LYS A 1 489 ? -1.324 -3.933 19.090 1.00 90.81 489 LYS A CA 1
ATOM 3877 C C . LYS A 1 489 ? -2.728 -3.440 18.754 1.00 90.81 489 LYS A C 1
ATOM 3879 O O . LYS A 1 489 ? -3.700 -4.127 19.058 1.00 90.81 489 LYS A O 1
ATOM 3884 N N . ARG A 1 490 ? -2.850 -2.285 18.096 1.00 92.12 490 ARG A N 1
ATOM 3885 C CA . ARG A 1 490 ? -4.130 -1.807 17.565 1.00 92.12 490 ARG A CA 1
ATOM 3886 C C . ARG A 1 490 ? -4.555 -2.645 16.359 1.00 92.12 490 ARG A C 1
ATOM 3888 O O . ARG A 1 490 ? -3.745 -3.035 15.518 1.00 92.12 490 ARG A O 1
ATOM 3895 N N . THR A 1 491 ? -5.851 -2.889 16.275 1.00 80.88 491 THR A N 1
ATOM 3896 C CA . THR A 1 491 ? -6.547 -3.570 15.181 1.00 80.88 491 THR A CA 1
ATOM 3897 C C . THR A 1 491 ? -7.326 -2.574 14.323 1.00 80.88 491 THR A C 1
ATOM 3899 O O . THR A 1 491 ? -7.530 -1.438 14.721 1.00 80.88 491 THR A O 1
ATOM 3902 N N . GLY A 1 492 ? -7.763 -2.971 13.126 1.00 77.12 492 GLY A N 1
ATOM 3903 C CA . GLY A 1 492 ? -8.466 -2.062 12.207 1.00 77.12 492 GLY A CA 1
ATOM 3904 C C . GLY A 1 492 ? -9.870 -1.638 12.656 1.00 77.12 492 GLY A C 1
ATOM 3905 O O . GLY A 1 492 ? -10.473 -0.814 11.980 1.00 77.12 492 GLY A O 1
ATOM 3906 N N . ASP A 1 493 ? -10.360 -2.208 13.752 1.00 76.44 493 ASP A N 1
ATOM 3907 C CA . ASP A 1 493 ? -11.685 -2.054 14.347 1.00 76.44 493 ASP A CA 1
ATOM 3908 C C . ASP A 1 493 ? -11.644 -1.375 15.731 1.00 76.44 493 ASP A C 1
ATOM 3910 O O . ASP A 1 493 ? -12.557 -1.534 16.534 1.00 76.44 493 ASP A O 1
ATOM 3914 N N . ASN A 1 494 ? -10.595 -0.593 16.019 1.00 90.00 494 ASN A N 1
ATOM 3915 C CA . ASN A 1 494 ? -10.410 0.176 17.260 1.00 90.00 494 ASN A CA 1
ATOM 3916 C C . ASN A 1 494 ? -10.270 -0.664 18.552 1.00 90.00 494 ASN A C 1
ATOM 3918 O O . ASN A 1 494 ? -10.430 -0.149 19.660 1.00 90.00 494 ASN A O 1
ATOM 3922 N N . TYR A 1 495 ? -9.913 -1.946 18.442 1.00 90.38 495 TYR A N 1
ATOM 3923 C CA . TYR A 1 495 ? -9.459 -2.741 19.588 1.00 90.38 495 TYR A CA 1
ATOM 3924 C C . TYR A 1 495 ? -7.937 -2.773 19.689 1.00 90.38 495 TYR A C 1
ATOM 3926 O O . TYR A 1 495 ? -7.216 -2.606 18.703 1.00 90.38 495 TYR A O 1
ATOM 3934 N N . PHE A 1 496 ? -7.457 -3.094 20.881 1.00 93.06 496 PHE A N 1
ATOM 3935 C CA . PHE A 1 496 ? -6.074 -3.403 21.193 1.00 93.06 496 PHE A CA 1
ATOM 3936 C C . PHE A 1 496 ? -5.962 -4.854 21.643 1.00 93.06 496 PHE A C 1
ATOM 3938 O O . PHE A 1 496 ? -6.710 -5.275 22.529 1.00 93.06 496 PHE A O 1
ATOM 3945 N N . THR A 1 497 ? -5.042 -5.617 21.054 1.00 87.50 497 THR A N 1
ATOM 3946 C CA . THR A 1 497 ? -4.853 -7.027 21.410 1.00 87.50 497 THR A CA 1
ATOM 3947 C C . THR A 1 497 ? -3.711 -7.221 22.397 1.00 87.50 497 THR A C 1
ATOM 3949 O O . THR A 1 497 ? -2.640 -6.619 22.272 1.00 87.50 497 THR A O 1
ATOM 3952 N N . GLY A 1 498 ? -3.969 -8.066 23.395 1.00 79.56 498 GLY A N 1
ATOM 3953 C CA . GLY A 1 498 ? -3.016 -8.513 24.410 1.00 79.56 498 GLY A CA 1
ATOM 3954 C C . GLY A 1 498 ? -2.513 -9.930 24.169 1.00 79.56 498 GLY A C 1
ATOM 3955 O O . GLY A 1 498 ? -2.485 -10.732 25.099 1.00 79.56 498 GLY A O 1
ATOM 3956 N N . ASP A 1 499 ? -2.141 -10.250 22.930 1.00 71.88 499 ASP A N 1
ATOM 3957 C CA . ASP A 1 499 ? -1.676 -11.586 22.549 1.00 71.88 499 ASP A CA 1
ATOM 3958 C C . ASP A 1 499 ? -0.197 -11.793 22.891 1.00 71.88 499 ASP A C 1
ATOM 3960 O O . ASP A 1 499 ? 0.622 -10.876 22.806 1.00 71.88 499 ASP A O 1
ATOM 3964 N N . GLY A 1 500 ? 0.171 -13.018 23.276 1.00 68.75 500 GLY A N 1
ATOM 3965 C CA . GLY A 1 500 ? 1.571 -13.371 23.539 1.00 68.75 500 GLY A CA 1
ATOM 3966 C C . GLY A 1 500 ? 2.171 -12.716 24.790 1.00 68.75 500 GLY A C 1
ATOM 3967 O O . GLY A 1 500 ? 3.378 -12.805 25.007 1.00 68.75 500 GLY A O 1
ATOM 3968 N N . LEU A 1 501 ? 1.341 -12.091 25.632 1.00 71.81 501 LEU A N 1
ATOM 3969 C CA . LEU A 1 501 ? 1.747 -11.593 26.947 1.00 71.81 501 LEU A CA 1
ATOM 3970 C C . LEU A 1 501 ? 1.821 -12.720 27.986 1.00 71.81 501 LEU A C 1
ATOM 3972 O O . LEU A 1 501 ? 2.406 -12.521 29.047 1.00 71.81 501 LEU A O 1
ATOM 3976 N N . GLY A 1 502 ? 1.251 -13.899 27.705 1.00 74.50 502 GLY A N 1
ATOM 3977 C CA . GLY A 1 502 ? 1.021 -14.981 28.671 1.00 74.50 502 GLY A CA 1
ATOM 3978 C C . GLY A 1 502 ? -0.137 -14.658 29.620 1.00 74.50 502 GLY A C 1
ATOM 3979 O O . GLY A 1 502 ? -0.784 -13.628 29.468 1.00 74.50 502 GLY A O 1
ATOM 3980 N N . LYS A 1 503 ? -0.369 -15.494 30.643 1.00 76.69 503 LYS A N 1
ATOM 3981 C CA . LYS A 1 503 ? -1.483 -15.291 31.589 1.00 76.69 503 LYS A CA 1
ATOM 3982 C C . LYS A 1 503 ? -1.452 -13.888 32.223 1.00 76.69 503 LYS A C 1
ATOM 3984 O O . LYS A 1 503 ? -0.449 -13.538 32.849 1.00 76.69 503 LYS A O 1
ATOM 3989 N N . ILE A 1 504 ? -2.503 -13.091 32.041 1.00 77.19 504 ILE A N 1
ATOM 3990 C CA . ILE A 1 504 ? -2.691 -11.783 32.682 1.00 77.19 504 ILE A CA 1
ATOM 3991 C C . ILE A 1 504 ? -3.455 -11.928 34.002 1.00 77.19 504 ILE A C 1
ATOM 3993 O O . ILE A 1 504 ? -4.281 -12.829 34.168 1.00 77.19 504 ILE A O 1
ATOM 3997 N N . GLU A 1 505 ? -3.154 -11.038 34.945 1.00 79.19 505 GLU A N 1
ATOM 3998 C CA . GLU A 1 505 ? -3.793 -10.971 36.259 1.00 79.19 505 GLU A CA 1
ATOM 3999 C C . GLU A 1 505 ? -4.783 -9.807 36.306 1.00 79.19 505 GLU A C 1
ATOM 4001 O O . GLU A 1 505 ? -4.543 -8.740 35.740 1.00 79.19 505 GLU A O 1
ATOM 4006 N N . ILE A 1 506 ? -5.911 -10.036 36.976 1.00 83.12 506 ILE A N 1
ATOM 4007 C CA . ILE A 1 506 ? -6.926 -9.025 37.261 1.00 83.12 506 ILE A CA 1
ATOM 4008 C C . ILE A 1 506 ? -6.829 -8.710 38.762 1.00 83.12 506 ILE A C 1
ATOM 4010 O O . ILE A 1 506 ? -6.785 -9.652 39.557 1.00 83.12 506 ILE A O 1
ATOM 4014 N N . PRO A 1 507 ? -6.795 -7.432 39.171 1.00 88.81 507 PRO A N 1
ATOM 4015 C CA . PRO A 1 507 ? -7.085 -6.245 38.367 1.00 88.81 507 PRO A CA 1
ATOM 4016 C C . PRO A 1 507 ? -5.936 -5.830 37.425 1.00 88.81 507 PRO A C 1
ATOM 4018 O O . PRO A 1 507 ? -4.765 -5.847 37.799 1.00 88.81 507 PRO A O 1
ATOM 4021 N N . LEU A 1 508 ? -6.277 -5.452 36.187 1.00 91.12 508 LEU A N 1
ATOM 4022 C CA . LEU A 1 508 ? -5.305 -5.170 35.126 1.00 91.12 508 LEU A CA 1
ATOM 4023 C C . LEU A 1 508 ? -4.867 -3.707 35.172 1.00 91.12 508 LEU A C 1
ATOM 4025 O O . LEU A 1 508 ? -5.647 -2.817 34.831 1.00 91.12 508 LEU A O 1
ATOM 4029 N N . LYS A 1 509 ? -3.617 -3.439 35.548 1.00 95.06 509 LYS A N 1
ATOM 4030 C CA . LYS A 1 509 ? -3.064 -2.082 35.471 1.00 95.06 509 LYS A CA 1
ATOM 4031 C C . LYS A 1 509 ? -2.714 -1.736 34.019 1.00 95.06 509 LYS A C 1
ATOM 4033 O O . LYS A 1 509 ? -1.968 -2.464 33.362 1.00 95.06 509 LYS A O 1
ATOM 4038 N N . VAL A 1 510 ? -3.236 -0.609 33.538 1.00 96.62 510 VAL A N 1
ATOM 4039 C CA . VAL A 1 510 ? -3.035 -0.119 32.170 1.00 96.62 510 VAL A CA 1
ATOM 4040 C C . VAL A 1 510 ? -2.569 1.333 32.155 1.00 96.62 510 VAL A C 1
ATOM 4042 O O . VAL A 1 510 ? -2.916 2.121 33.037 1.00 96.62 510 VAL A O 1
ATOM 4045 N N . ARG A 1 511 ? -1.805 1.693 31.123 1.00 97.69 511 ARG A N 1
ATOM 4046 C CA . ARG A 1 511 ? -1.421 3.072 30.812 1.00 97.69 511 ARG A CA 1
ATOM 4047 C C . ARG A 1 511 ? -1.940 3.431 29.427 1.00 97.69 511 ARG A C 1
ATOM 4049 O O . ARG A 1 511 ? -1.605 2.767 28.451 1.00 97.69 511 ARG A O 1
ATOM 4056 N N . LEU A 1 512 ? -2.777 4.460 29.344 1.00 97.88 512 LEU A N 1
ATOM 4057 C CA . LEU A 1 512 ? -3.226 5.019 28.075 1.00 97.88 512 LEU A CA 1
ATOM 4058 C C . LEU A 1 512 ? -2.314 6.176 27.689 1.00 97.88 512 LEU A C 1
ATOM 4060 O O . LEU A 1 512 ? -1.990 7.003 28.539 1.00 97.88 512 LEU A O 1
ATOM 4064 N N . THR A 1 513 ? -1.968 6.265 26.410 1.00 97.75 513 THR A N 1
ATOM 4065 C CA . THR A 1 513 ? -1.270 7.414 25.824 1.00 97.75 513 THR A CA 1
ATOM 4066 C C . THR A 1 513 ? -2.182 8.053 24.781 1.00 97.75 513 THR A C 1
ATOM 4068 O O . THR A 1 513 ? -2.654 7.353 23.888 1.00 97.75 513 THR A O 1
ATOM 4071 N N . ALA A 1 514 ? -2.458 9.352 24.886 1.00 98.06 514 ALA A N 1
ATOM 4072 C CA . ALA A 1 514 ? -3.199 10.125 23.888 1.00 98.06 514 ALA A CA 1
ATOM 4073 C C . ALA A 1 514 ? -2.326 10.468 22.670 1.00 98.06 514 ALA A C 1
ATOM 4075 O O . ALA A 1 514 ? -1.100 10.465 22.758 1.00 98.06 514 ALA A O 1
ATOM 4076 N N . VAL A 1 515 ? -2.944 10.868 21.555 1.00 97.25 515 VAL A N 1
ATOM 4077 C CA . VAL A 1 515 ? -2.223 11.437 20.393 1.00 97.25 515 VAL A CA 1
ATOM 4078 C C . VAL A 1 515 ? -1.442 12.712 20.720 1.00 97.25 515 VAL A C 1
ATOM 4080 O O . VAL A 1 515 ? -0.534 13.079 19.988 1.00 97.25 515 VAL A O 1
ATOM 4083 N N . THR A 1 516 ? -1.736 13.361 21.844 1.00 97.25 516 THR A N 1
ATOM 4084 C CA . THR A 1 516 ? -0.973 14.505 22.355 1.00 97.25 516 THR A CA 1
ATOM 4085 C C . THR A 1 516 ? 0.241 14.110 23.204 1.00 97.25 516 THR A C 1
ATOM 4087 O O . THR A 1 516 ? 0.935 14.979 23.729 1.00 97.25 516 THR A O 1
ATOM 4090 N N . GLY A 1 517 ? 0.475 12.813 23.415 1.00 96.06 517 GLY A N 1
ATOM 4091 C CA . GLY A 1 517 ? 1.487 12.304 24.341 1.00 96.06 517 GLY A CA 1
ATOM 4092 C C . GLY A 1 517 ? 1.074 12.322 25.816 1.00 96.06 517 GLY A C 1
ATOM 4093 O O . GLY A 1 517 ? 1.832 11.854 26.661 1.00 96.06 517 GLY A O 1
ATOM 4094 N N . GLU A 1 518 ? -0.111 12.840 26.169 1.00 97.44 518 GLU A N 1
ATOM 4095 C CA . GLU A 1 518 ? -0.611 12.766 27.549 1.00 97.44 518 GLU A CA 1
ATOM 4096 C C . GLU A 1 518 ? -0.809 11.303 27.973 1.00 97.44 518 GLU A C 1
ATOM 4098 O O . GLU A 1 518 ? -1.467 10.529 27.275 1.00 97.44 518 GLU A O 1
ATOM 4103 N N . GLN A 1 519 ? -0.274 10.936 29.140 1.00 97.00 519 GLN A N 1
ATOM 4104 C CA . GLN A 1 519 ? -0.425 9.600 29.710 1.00 97.00 519 GLN A CA 1
ATOM 4105 C C . GLN A 1 519 ? -1.357 9.601 30.923 1.00 97.00 519 GLN A C 1
ATOM 4107 O O . GLN A 1 519 ? -1.286 10.484 31.781 1.00 97.00 519 GLN A O 1
ATOM 4112 N N . LYS A 1 520 ? -2.214 8.579 31.017 1.00 97.12 520 LYS A N 1
ATOM 4113 C CA . LYS A 1 520 ? -3.046 8.291 32.194 1.00 97.12 520 LYS A CA 1
ATOM 4114 C C . LYS A 1 520 ? -2.878 6.834 32.591 1.00 97.12 520 LYS A C 1
ATOM 4116 O O . LYS A 1 520 ? -2.959 5.951 31.742 1.00 97.12 520 LYS A O 1
ATOM 4121 N N . GLU A 1 521 ? -2.669 6.585 33.876 1.00 96.81 521 GLU A N 1
ATOM 4122 C CA . GLU A 1 521 ? -2.671 5.235 34.434 1.00 96.81 521 GLU A CA 1
ATOM 4123 C C . GLU A 1 521 ? -4.002 4.961 35.125 1.00 96.81 521 GLU A C 1
ATOM 4125 O O . GLU A 1 521 ? -4.561 5.834 35.786 1.00 96.81 521 GLU A O 1
ATOM 4130 N N . THR A 1 522 ? -4.500 3.740 34.978 1.00 96.88 522 THR A N 1
ATOM 4131 C CA . THR A 1 522 ? -5.701 3.269 35.667 1.00 96.88 522 THR A CA 1
ATOM 4132 C C . THR A 1 522 ? -5.662 1.748 35.808 1.00 96.88 522 THR A C 1
ATOM 4134 O O . THR A 1 522 ? -4.725 1.077 35.366 1.00 96.88 522 THR A O 1
ATOM 4137 N N . VAL A 1 523 ? -6.665 1.197 36.477 1.00 95.38 523 VAL A N 1
ATOM 4138 C CA . VAL A 1 523 ? -6.781 -0.213 36.806 1.00 95.38 523 VAL A CA 1
ATOM 4139 C C . VAL A 1 523 ? -8.145 -0.709 36.346 1.00 95.38 523 VAL A C 1
ATOM 4141 O O . VAL A 1 523 ? -9.173 -0.170 36.745 1.00 95.38 523 VAL A O 1
ATOM 4144 N N . ILE A 1 524 ? -8.159 -1.755 35.521 1.00 93.69 524 ILE A N 1
ATOM 4145 C CA . ILE A 1 524 ? -9.385 -2.396 35.052 1.00 93.69 524 ILE A CA 1
ATOM 4146 C C . ILE A 1 524 ? -9.722 -3.552 36.007 1.00 93.69 524 ILE A C 1
ATOM 4148 O O . ILE A 1 524 ? -9.002 -4.556 36.029 1.00 93.69 524 ILE A O 1
ATOM 4152 N N . PRO A 1 525 ? -10.792 -3.441 36.815 1.00 87.81 525 PRO A N 1
ATOM 4153 C CA . PRO A 1 525 ? -11.050 -4.379 37.903 1.00 87.81 525 PRO A CA 1
ATOM 4154 C C . PRO A 1 525 ? -11.581 -5.735 37.433 1.00 87.81 525 PRO A C 1
ATOM 4156 O O . PRO A 1 525 ? -11.431 -6.712 38.156 1.00 87.81 525 PRO A O 1
ATOM 4159 N N . PHE A 1 526 ? -12.194 -5.811 36.245 1.00 85.69 526 PHE A N 1
ATOM 4160 C CA . PHE A 1 526 ? -12.819 -7.021 35.700 1.00 85.69 526 PHE A CA 1
ATOM 4161 C C . PHE A 1 526 ? -12.770 -7.029 34.165 1.00 85.69 526 PHE A C 1
ATOM 4163 O O . PHE A 1 526 ? -12.702 -5.976 33.539 1.00 85.69 526 PHE A O 1
ATOM 4170 N N . MET A 1 527 ? -12.868 -8.206 33.538 1.00 81.94 527 MET A N 1
ATOM 4171 C CA . MET A 1 527 ? -12.979 -8.336 32.076 1.00 81.94 527 MET A CA 1
ATOM 4172 C C . MET A 1 527 ? -14.449 -8.463 31.650 1.00 81.94 527 MET A C 1
ATOM 4174 O O . MET A 1 527 ? -14.993 -9.568 31.557 1.00 81.94 527 MET A O 1
ATOM 4178 N N . LEU A 1 528 ? -15.107 -7.328 31.406 1.00 79.38 528 LEU A N 1
ATOM 4179 C CA . LEU A 1 528 ? -16.518 -7.271 31.006 1.00 79.38 528 LEU A CA 1
ATOM 4180 C C . LEU A 1 528 ? -16.688 -6.901 29.531 1.00 79.38 528 LEU A C 1
ATOM 4182 O O . LEU A 1 528 ? -15.887 -6.173 28.952 1.00 79.38 528 LEU A O 1
ATOM 4186 N N . THR A 1 529 ? -17.770 -7.410 28.940 1.00 79.44 529 THR A N 1
ATOM 4187 C CA . THR A 1 529 ? -18.224 -7.046 27.588 1.00 79.44 529 THR A CA 1
ATOM 4188 C C . THR A 1 529 ? -19.121 -5.808 27.579 1.00 79.44 529 THR A C 1
ATOM 4190 O O . THR A 1 529 ? -19.454 -5.296 26.516 1.00 79.44 529 THR A O 1
ATOM 4193 N N . SER A 1 530 ? -19.510 -5.329 28.761 1.00 86.06 530 SER A N 1
ATOM 4194 C CA . SER A 1 530 ? -20.114 -4.019 28.991 1.00 86.06 530 SER A CA 1
ATOM 4195 C C . SER A 1 530 ? -19.036 -2.971 29.273 1.00 86.06 530 SER A C 1
ATOM 4197 O O . SER A 1 530 ? -17.892 -3.317 29.568 1.00 86.06 530 SER A O 1
ATOM 4199 N N . ASP A 1 531 ? -19.413 -1.696 29.215 1.00 89.50 531 ASP A N 1
ATOM 4200 C CA . ASP A 1 531 ? -18.494 -0.593 29.493 1.00 89.50 531 ASP A CA 1
ATOM 4201 C C . ASP A 1 531 ? -18.088 -0.532 30.968 1.00 89.50 531 ASP A C 1
ATOM 4203 O O . ASP A 1 531 ? -18.915 -0.677 31.869 1.00 89.50 531 ASP A O 1
ATOM 4207 N N . ILE A 1 532 ? -16.794 -0.315 31.191 1.00 92.56 532 ILE A N 1
ATOM 4208 C CA . ILE A 1 532 ? -16.167 -0.184 32.504 1.00 92.56 532 ILE A CA 1
ATOM 4209 C C . ILE A 1 532 ? -15.581 1.229 32.604 1.00 92.56 532 ILE A C 1
ATOM 4211 O O . ILE A 1 532 ? -14.627 1.520 31.875 1.00 92.56 532 ILE A O 1
ATOM 4215 N N . PRO A 1 533 ? -16.114 2.108 33.470 1.00 93.12 533 PRO A N 1
ATOM 4216 C CA . PRO A 1 533 ? -15.538 3.428 33.713 1.00 93.12 533 PRO A CA 1
ATOM 4217 C C . PRO A 1 533 ? -14.105 3.318 34.234 1.00 93.12 533 PRO A C 1
ATOM 4219 O O . PRO A 1 533 ? -13.796 2.468 35.070 1.00 93.12 533 PRO A O 1
ATOM 4222 N N . SER A 1 534 ? -13.221 4.160 33.709 1.00 94.38 534 SER A N 1
ATOM 4223 C CA . SER A 1 534 ? -11.793 4.114 34.025 1.00 94.38 534 SER A CA 1
ATOM 4224 C C . SER A 1 534 ? -11.367 5.039 35.167 1.00 94.38 534 SER A C 1
ATOM 4226 O O . SER A 1 534 ? -10.211 4.965 35.584 1.00 94.38 534 SER A O 1
ATOM 4228 N N . GLY A 1 535 ? -12.223 5.948 35.640 1.00 94.19 535 GLY A N 1
ATOM 4229 C CA . GLY A 1 535 ? -11.841 6.993 36.594 1.00 94.19 535 GLY A CA 1
ATOM 4230 C C . GLY A 1 535 ? -10.923 8.075 36.012 1.00 94.19 535 GLY A C 1
ATOM 4231 O O . GLY A 1 535 ? -10.466 8.948 36.748 1.00 94.19 535 GLY A O 1
ATOM 4232 N N . VAL A 1 536 ? -10.600 8.021 34.712 1.00 96.44 536 VAL A N 1
ATOM 4233 C CA . VAL A 1 536 ? -9.663 8.944 34.060 1.00 96.44 536 VAL A CA 1
ATOM 4234 C C . VAL A 1 536 ? -10.212 9.480 32.740 1.00 96.44 536 VAL A C 1
ATOM 4236 O O . VAL A 1 536 ? -11.015 8.851 32.052 1.00 96.44 536 VAL A O 1
ATOM 4239 N N . GLN A 1 537 ? -9.740 10.667 32.366 1.00 96.62 537 GLN A N 1
ATOM 4240 C CA . GLN A 1 537 ? -9.998 11.291 31.072 1.00 96.62 537 GLN A CA 1
ATOM 4241 C C . GLN A 1 537 ? -8.785 12.133 30.658 1.00 96.62 537 GLN A C 1
ATOM 4243 O O . GLN A 1 537 ? -8.050 12.632 31.516 1.00 96.62 537 GLN A O 1
ATOM 4248 N N . PHE A 1 538 ? -8.564 12.281 29.352 1.00 97.25 538 PHE A N 1
ATOM 4249 C CA . PHE A 1 538 ? -7.548 13.185 28.815 1.00 97.25 538 PHE A CA 1
ATOM 4250 C C . PHE A 1 538 ? -7.978 14.649 28.917 1.00 97.25 538 PHE A C 1
ATOM 4252 O O . PHE A 1 538 ? -9.163 14.983 28.931 1.00 97.25 538 PHE A O 1
ATOM 4259 N N . SER A 1 539 ? -6.998 15.543 28.955 1.00 95.88 539 SER A N 1
ATOM 4260 C CA . SER A 1 539 ? -7.206 16.967 29.205 1.00 95.88 539 SER A CA 1
ATOM 4261 C C . SER A 1 539 ? -7.649 17.729 27.944 1.00 95.88 539 SER A C 1
ATOM 4263 O O . SER A 1 539 ? -8.394 18.708 28.056 1.00 95.88 539 SER A O 1
ATOM 4265 N N . GLY A 1 540 ? -7.280 17.251 26.749 1.00 96.12 540 GLY A N 1
ATOM 4266 C CA . GLY A 1 540 ? -7.628 17.846 25.447 1.00 96.12 540 GLY A CA 1
ATOM 4267 C C . GLY A 1 540 ? -6.419 17.996 24.515 1.00 96.12 540 GLY A C 1
ATOM 4268 O O . GLY A 1 540 ? -5.288 17.742 24.923 1.00 96.12 540 GLY A O 1
ATOM 4269 N N . PHE A 1 541 ? -6.633 18.463 23.282 1.00 95.25 541 PHE A N 1
ATOM 4270 C CA . PHE A 1 541 ? -5.582 18.613 22.260 1.00 95.25 541 PHE A CA 1
ATOM 4271 C C . PHE A 1 541 ? -4.501 19.642 22.622 1.00 95.25 541 PHE A C 1
ATOM 4273 O O . PHE A 1 541 ? -3.395 19.594 22.094 1.00 95.25 541 PHE A O 1
ATOM 4280 N N . LYS A 1 542 ? -4.805 20.566 23.543 1.00 91.38 542 LYS A N 1
ATOM 4281 C CA . LYS A 1 542 ? -3.866 21.589 24.038 1.00 91.38 542 LYS A CA 1
ATOM 4282 C C . LYS A 1 542 ? -2.975 21.113 25.191 1.00 91.38 542 LYS A C 1
ATOM 4284 O O . LYS A 1 542 ? -2.186 21.901 25.703 1.00 91.38 542 LYS A O 1
ATOM 4289 N N . ALA A 1 543 ? -3.142 19.876 25.646 1.00 90.00 543 ALA A N 1
ATOM 4290 C CA . ALA A 1 543 ? -2.410 19.318 26.773 1.00 90.00 543 ALA A CA 1
ATOM 4291 C C . ALA A 1 543 ? -1.473 18.199 26.317 1.00 90.00 543 ALA A C 1
ATOM 4293 O O . ALA A 1 543 ? -1.765 17.505 25.352 1.00 90.00 543 ALA A O 1
ATOM 4294 N N . GLY A 1 544 ? -0.395 17.977 27.065 1.00 88.94 544 GLY A N 1
ATOM 4295 C CA . GLY A 1 544 ? 0.581 16.925 26.790 1.00 88.94 544 GLY A CA 1
ATOM 4296 C C . GLY A 1 544 ? 1.860 17.438 26.112 1.00 88.94 544 GLY A C 1
ATOM 4297 O O . GLY A 1 544 ? 1.912 18.576 25.649 1.00 88.94 544 GLY A O 1
ATOM 4298 N N . PRO A 1 545 ? 2.922 16.618 26.099 1.00 91.06 545 PRO A N 1
ATOM 4299 C CA . PRO A 1 545 ? 4.231 16.976 25.542 1.00 91.06 545 PRO A CA 1
ATOM 4300 C C . PRO A 1 545 ? 4.315 16.922 24.002 1.00 91.06 545 PRO A C 1
ATOM 4302 O O . PRO A 1 545 ? 5.349 17.278 23.441 1.00 91.06 545 PRO A O 1
ATOM 4305 N N . GLY A 1 546 ? 3.253 16.493 23.318 1.00 91.50 546 GLY A N 1
ATOM 4306 C CA . GLY A 1 546 ? 3.180 16.348 21.864 1.00 91.50 546 GLY A CA 1
ATOM 4307 C C . GLY A 1 546 ? 3.492 14.926 21.369 1.00 91.50 546 GLY A C 1
ATOM 4308 O O . GLY A 1 546 ? 3.984 14.088 22.135 1.00 91.50 546 GLY A O 1
ATOM 4309 N N . PRO A 1 547 ? 3.228 14.624 20.083 1.00 91.50 547 PRO A N 1
ATOM 4310 C CA . PRO A 1 547 ? 3.301 13.256 19.561 1.00 91.50 547 PRO A CA 1
ATOM 4311 C C . PRO A 1 547 ? 4.715 12.663 19.536 1.00 91.50 547 PRO A C 1
ATOM 4313 O O . PRO A 1 547 ? 4.870 11.450 19.632 1.00 91.50 547 PRO A O 1
ATOM 4316 N N . SER A 1 548 ? 5.758 13.497 19.487 1.00 89.31 548 SER A N 1
ATOM 4317 C CA . SER A 1 548 ? 7.165 13.062 19.520 1.00 89.31 548 SER A CA 1
ATOM 4318 C C . SER A 1 548 ? 7.567 12.340 20.813 1.00 89.31 548 SER A C 1
ATOM 4320 O O . SER A 1 548 ? 8.573 11.636 20.841 1.00 89.31 548 SER A O 1
ATOM 4322 N N . SER A 1 549 ? 6.785 12.496 21.882 1.00 91.88 549 SER A N 1
ATOM 4323 C CA . SER A 1 549 ? 6.973 11.787 23.153 1.00 91.88 549 SER A CA 1
ATOM 4324 C C . SER A 1 549 ? 6.390 10.367 23.167 1.00 91.88 549 SER A C 1
ATOM 4326 O O . SER A 1 549 ? 6.636 9.604 24.104 1.00 91.88 549 SER A O 1
ATOM 4328 N N . ILE A 1 550 ? 5.578 10.008 22.166 1.00 94.31 550 ILE A N 1
ATOM 4329 C CA . ILE A 1 550 ? 4.804 8.768 22.169 1.00 94.31 550 ILE A CA 1
ATOM 4330 C C . ILE A 1 550 ? 5.728 7.588 21.881 1.00 94.31 550 ILE A C 1
ATOM 4332 O O . ILE A 1 550 ? 6.249 7.431 20.781 1.00 94.31 550 ILE A O 1
ATOM 4336 N N . MET A 1 551 ? 5.857 6.702 22.865 1.00 92.44 551 MET A N 1
ATOM 4337 C CA . MET A 1 551 ? 6.546 5.422 22.690 1.00 92.44 551 MET A CA 1
ATOM 4338 C C . MET A 1 551 ? 5.584 4.320 22.246 1.00 92.44 551 MET A C 1
ATOM 4340 O O . MET A 1 551 ? 5.942 3.513 21.397 1.00 92.44 551 MET A O 1
ATOM 4344 N N . CYS A 1 552 ? 4.366 4.275 22.798 1.00 94.75 552 CYS A N 1
ATOM 4345 C CA . CYS A 1 552 ? 3.325 3.320 22.411 1.00 94.75 552 CYS A CA 1
ATOM 4346 C C . CYS A 1 552 ? 2.196 4.039 21.667 1.00 94.75 552 CYS A C 1
ATOM 4348 O O . CYS A 1 552 ? 1.381 4.735 22.267 1.00 94.75 552 CYS A O 1
ATOM 4350 N N . ALA A 1 553 ? 2.139 3.822 20.359 1.00 94.12 553 ALA A N 1
ATOM 4351 C CA . ALA A 1 553 ? 1.097 4.261 19.443 1.00 94.12 553 ALA A CA 1
ATOM 4352 C C . ALA A 1 553 ? 0.257 3.077 18.925 1.00 94.12 553 ALA A C 1
ATOM 4354 O O . ALA A 1 553 ? -0.348 3.177 17.867 1.00 94.12 553 ALA A O 1
ATOM 4355 N N . GLY A 1 554 ? 0.221 1.939 19.631 1.00 92.31 554 GLY A N 1
ATOM 4356 C CA . GLY A 1 554 ? -0.536 0.752 19.208 1.00 92.31 554 GLY A CA 1
ATOM 4357 C C . GLY A 1 554 ? 0.212 -0.176 18.239 1.00 92.31 554 GLY A C 1
ATOM 4358 O O . GLY A 1 554 ? -0.408 -1.005 17.573 1.00 92.31 554 GLY A O 1
ATOM 4359 N N . GLN A 1 555 ? 1.535 -0.059 18.153 1.00 88.50 555 GLN A N 1
ATOM 4360 C CA . GLN A 1 555 ? 2.393 -0.841 17.258 1.00 88.50 555 GLN A CA 1
ATOM 4361 C C . GLN A 1 555 ? 2.880 -2.178 17.843 1.00 88.50 555 GLN A C 1
ATOM 4363 O O . GLN A 1 555 ? 3.587 -2.932 17.170 1.00 88.50 555 GLN A O 1
ATOM 4368 N N . GLY A 1 556 ? 2.537 -2.493 19.094 1.00 89.00 556 GLY A N 1
ATOM 4369 C CA . GLY A 1 556 ? 3.057 -3.671 19.787 1.00 89.00 556 GLY A CA 1
ATOM 4370 C C . GLY A 1 556 ? 4.561 -3.564 20.074 1.00 89.00 556 GLY A C 1
ATOM 4371 O O . GLY A 1 556 ? 5.041 -2.539 20.545 1.00 89.00 556 GLY A O 1
ATOM 4372 N N . LYS A 1 557 ? 5.319 -4.624 19.765 1.00 84.12 557 LYS A N 1
ATOM 4373 C CA . LYS A 1 557 ? 6.778 -4.706 19.997 1.00 84.12 557 LYS A CA 1
ATOM 4374 C C . LYS A 1 557 ? 7.630 -3.961 18.956 1.00 84.12 557 LYS A C 1
ATOM 4376 O O . LYS A 1 557 ? 8.851 -4.094 18.969 1.00 84.12 557 LYS A O 1
ATOM 4381 N N . LYS A 1 558 ? 7.007 -3.252 18.009 1.00 79.31 558 LYS A N 1
ATOM 4382 C CA . LYS A 1 558 ? 7.728 -2.523 16.958 1.00 79.31 558 LYS A CA 1
ATOM 4383 C C . LYS A 1 558 ? 8.340 -1.229 17.511 1.00 79.31 558 LYS A C 1
ATOM 4385 O O . LYS A 1 558 ? 7.746 -0.556 18.356 1.00 79.31 558 LYS A O 1
ATOM 4390 N N . SER A 1 559 ? 9.509 -0.868 16.976 1.00 72.88 559 SER A N 1
ATOM 4391 C CA . SER A 1 559 ? 10.185 0.409 17.247 1.00 72.88 559 SER A CA 1
ATOM 4392 C C . SER A 1 559 ? 9.211 1.595 17.092 1.00 72.88 559 SER A C 1
ATOM 4394 O O . SER A 1 559 ? 8.374 1.554 16.186 1.00 72.88 559 SER A O 1
ATOM 4396 N N . PRO A 1 560 ? 9.253 2.627 17.960 1.00 79.31 560 PRO A N 1
ATOM 4397 C CA . PRO A 1 560 ? 10.252 2.892 19.008 1.00 79.31 560 PRO A CA 1
ATOM 4398 C C . PRO A 1 560 ? 10.065 2.103 20.317 1.00 79.31 560 PRO A C 1
ATOM 4400 O O . PRO A 1 560 ? 10.844 2.286 21.249 1.00 79.31 560 PRO A O 1
ATOM 4403 N N . TYR A 1 561 ? 9.056 1.232 20.427 1.00 86.00 561 TYR A N 1
ATOM 4404 C CA . TYR A 1 561 ? 8.785 0.525 21.677 1.00 86.00 561 TYR A CA 1
ATOM 4405 C C . TYR A 1 561 ? 9.790 -0.618 21.911 1.00 86.00 561 TYR A C 1
ATOM 4407 O O . TYR A 1 561 ? 10.006 -1.424 21.002 1.00 86.00 561 TYR A O 1
ATOM 4415 N N . PRO A 1 562 ? 10.397 -0.742 23.106 1.00 85.06 562 PRO A N 1
ATOM 4416 C CA . PRO A 1 562 ? 11.331 -1.827 23.389 1.00 85.06 562 PRO A CA 1
ATOM 4417 C C . PRO A 1 562 ? 10.611 -3.192 23.401 1.00 85.06 562 PRO A C 1
ATOM 4419 O O . PRO A 1 562 ? 9.580 -3.322 24.071 1.00 85.06 562 PRO A O 1
ATOM 4422 N N . PRO A 1 563 ? 11.146 -4.237 22.732 1.00 80.88 563 PRO A N 1
ATOM 4423 C CA . PRO A 1 563 ? 10.508 -5.559 22.667 1.00 80.88 563 PRO A CA 1
ATOM 4424 C C . PRO A 1 563 ? 10.239 -6.205 24.033 1.00 80.88 563 PRO A C 1
ATOM 4426 O O . PRO A 1 563 ? 9.243 -6.915 24.195 1.00 80.88 563 PRO A O 1
ATOM 4429 N N . ASP A 1 564 ? 11.096 -5.918 25.015 1.00 85.12 564 ASP A N 1
ATOM 4430 C CA . ASP A 1 564 ? 10.999 -6.434 26.383 1.00 85.12 564 ASP A CA 1
ATOM 4431 C C . ASP A 1 564 ? 10.088 -5.590 27.288 1.00 85.12 564 ASP A C 1
ATOM 4433 O O . ASP A 1 564 ? 9.946 -5.887 28.474 1.00 85.12 564 ASP A O 1
ATOM 4437 N N . GLY A 1 565 ? 9.455 -4.541 26.757 1.00 88.69 565 GLY A N 1
ATOM 4438 C CA . GLY A 1 565 ? 8.622 -3.612 27.517 1.00 88.69 565 GLY A CA 1
ATOM 4439 C C . GLY A 1 565 ? 9.420 -2.533 28.252 1.00 88.69 565 GLY A C 1
ATOM 4440 O O . GLY A 1 565 ? 10.649 -2.523 28.216 1.00 88.69 565 GLY A O 1
ATOM 4441 N N . ILE A 1 566 ? 8.731 -1.615 28.929 1.00 91.25 566 ILE A N 1
ATOM 4442 C CA . ILE A 1 566 ? 9.323 -0.484 29.671 1.00 91.25 566 ILE A CA 1
ATOM 4443 C C . ILE A 1 566 ? 9.200 -0.740 31.183 1.00 91.25 566 ILE A C 1
ATOM 4445 O O . ILE A 1 566 ? 8.096 -1.044 31.624 1.00 91.25 566 ILE A O 1
ATOM 4449 N N . PRO A 1 567 ? 10.257 -0.612 32.007 1.00 90.19 567 PRO A N 1
ATOM 4450 C CA . PRO A 1 567 ? 10.140 -0.742 33.463 1.00 90.19 567 PRO A CA 1
ATOM 4451 C C . PRO A 1 567 ? 9.080 0.195 34.065 1.00 90.19 567 PRO A C 1
ATOM 4453 O O . PRO A 1 567 ? 8.991 1.370 33.713 1.00 90.19 567 PRO A O 1
ATOM 4456 N N . ILE A 1 568 ? 8.278 -0.308 35.002 1.00 86.00 568 ILE A N 1
ATOM 4457 C CA . ILE A 1 568 ? 7.319 0.516 35.748 1.00 86.00 568 ILE A CA 1
ATOM 4458 C C . ILE A 1 568 ? 8.104 1.352 36.769 1.00 86.00 568 ILE A C 1
ATOM 4460 O O . ILE A 1 568 ? 8.751 0.792 37.649 1.00 86.00 568 ILE A O 1
ATOM 4464 N N . GLY A 1 569 ? 8.029 2.682 36.666 1.00 69.75 569 GLY A N 1
ATOM 4465 C CA . GLY A 1 569 ? 8.690 3.619 37.588 1.00 69.75 569 GLY A CA 1
ATOM 4466 C C . GLY A 1 569 ? 9.793 4.479 36.961 1.00 69.75 569 GLY A C 1
ATOM 4467 O O . GLY A 1 569 ? 10.182 5.474 37.565 1.00 69.75 569 GLY A O 1
ATOM 4468 N N . GLU A 1 570 ? 10.242 4.173 35.740 1.00 53.69 570 GLU A N 1
ATOM 4469 C CA . GLU A 1 570 ? 11.009 5.121 34.923 1.00 53.69 570 GLU A CA 1
ATOM 4470 C C . GLU A 1 570 ? 10.037 5.975 34.101 1.00 53.69 570 GLU A C 1
ATOM 4472 O O . GLU A 1 570 ? 9.170 5.456 33.391 1.00 53.69 570 GLU A O 1
ATOM 4477 N N . ALA A 1 571 ? 10.148 7.300 34.214 1.00 41.72 571 ALA A N 1
ATOM 4478 C CA . ALA A 1 571 ? 9.393 8.216 33.372 1.00 41.72 571 ALA A CA 1
ATOM 4479 C C . ALA A 1 571 ? 9.764 7.964 31.903 1.00 41.72 571 ALA A C 1
ATOM 4481 O O . ALA A 1 571 ? 10.921 8.111 31.510 1.00 41.72 571 ALA A O 1
ATOM 4482 N N . ALA A 1 572 ? 8.776 7.589 31.089 1.00 42.41 572 ALA A N 1
ATOM 4483 C CA . ALA A 1 572 ? 8.926 7.542 29.644 1.00 42.41 572 ALA A CA 1
ATOM 4484 C C . ALA A 1 572 ? 9.027 8.985 29.129 1.00 42.41 572 ALA A C 1
ATOM 4486 O O . ALA A 1 572 ? 8.023 9.666 28.948 1.00 42.41 572 ALA A O 1
ATOM 4487 N N . GLY A 1 573 ? 10.251 9.469 28.946 1.00 37.03 573 GLY A N 1
ATOM 4488 C CA . GLY A 1 573 ? 10.521 10.749 28.308 1.00 37.03 573 GLY A CA 1
ATOM 4489 C C . GLY A 1 573 ? 11.978 10.828 27.856 1.00 37.03 573 GLY A C 1
ATOM 4490 O O . GLY A 1 573 ? 12.871 10.516 28.648 1.00 37.03 573 GLY A O 1
ATOM 4491 N N . PRO A 1 574 ? 12.256 11.246 26.609 1.00 42.16 574 PRO A N 1
ATOM 4492 C CA . PRO A 1 574 ? 13.612 11.532 26.189 1.00 42.16 574 PRO A CA 1
ATOM 4493 C C . PRO A 1 574 ? 14.021 12.861 26.828 1.00 42.16 574 PRO A C 1
ATOM 4495 O O . PRO A 1 574 ? 13.461 13.914 26.530 1.00 42.16 574 PRO A O 1
ATOM 4498 N N . THR A 1 575 ? 15.017 12.836 27.706 1.00 30.80 575 THR A N 1
ATOM 4499 C CA . THR A 1 575 ? 15.816 14.042 27.929 1.00 30.80 575 THR A CA 1
ATOM 4500 C C . THR A 1 575 ? 16.795 14.138 26.756 1.00 30.80 575 THR A C 1
ATOM 4502 O O . THR A 1 575 ? 17.544 13.185 26.525 1.00 30.80 575 THR A O 1
ATOM 4505 N N . PRO A 1 576 ? 16.808 15.228 25.965 1.00 34.50 576 PRO A N 1
ATOM 4506 C CA . PRO A 1 576 ? 17.844 15.407 24.963 1.00 34.50 576 PRO A CA 1
ATOM 4507 C C . PRO A 1 576 ? 19.161 15.598 25.712 1.00 34.50 576 PRO A C 1
ATOM 4509 O O . PRO A 1 576 ? 19.391 16.622 26.356 1.00 34.50 576 PRO A O 1
ATOM 4512 N N . ARG A 1 577 ? 20.029 14.585 25.670 1.00 29.75 577 ARG A N 1
ATOM 4513 C CA . ARG A 1 577 ? 21.412 14.750 26.106 1.00 29.75 577 ARG A CA 1
ATOM 4514 C C . ARG A 1 577 ? 22.051 15.766 25.146 1.00 29.75 577 ARG A C 1
ATOM 4516 O O . ARG A 1 577 ? 22.022 15.521 23.939 1.00 29.75 577 ARG A O 1
ATOM 4523 N N . PRO A 1 578 ? 22.608 16.893 25.624 1.00 35.50 578 PRO A N 1
ATOM 4524 C CA . PRO A 1 578 ? 23.372 17.777 24.753 1.00 35.50 578 PRO A CA 1
ATOM 4525 C C . PRO A 1 578 ? 24.536 16.981 24.138 1.00 35.50 578 PRO A C 1
ATOM 4527 O O . PRO A 1 578 ? 25.083 16.097 24.814 1.00 35.50 578 PRO A O 1
ATOM 4530 N N . PRO A 1 579 ? 24.906 17.243 22.870 1.00 35.16 579 PRO A N 1
ATOM 4531 C CA . PRO A 1 579 ? 25.989 16.523 22.221 1.00 35.16 579 PRO A CA 1
ATOM 4532 C C . PRO A 1 579 ? 27.246 16.670 23.075 1.00 35.16 579 PRO A C 1
ATOM 4534 O O . PRO A 1 579 ? 27.689 17.775 23.388 1.00 35.16 579 PRO A O 1
ATOM 4537 N N . SER A 1 580 ? 27.784 15.534 23.513 1.00 35.19 580 SER A N 1
ATOM 4538 C CA . SER A 1 580 ? 29.094 15.515 24.152 1.00 35.19 580 SER A CA 1
ATOM 4539 C C . SER A 1 580 ? 30.127 15.939 23.099 1.00 35.19 580 SER A C 1
ATOM 4541 O O . SER A 1 580 ? 30.005 15.517 21.946 1.00 35.19 580 SER A O 1
ATOM 4543 N N . PRO A 1 581 ? 31.100 16.796 23.448 1.00 40.72 581 PRO A N 1
ATOM 4544 C CA . PRO A 1 581 ? 32.092 17.275 22.494 1.00 40.72 581 PRO A CA 1
ATOM 4545 C C . PRO A 1 581 ? 32.880 16.093 21.907 1.00 40.72 581 PRO A C 1
ATOM 4547 O O . PRO A 1 581 ? 33.048 15.080 22.593 1.00 40.72 581 PRO A O 1
ATOM 4550 N N . PRO A 1 582 ? 33.346 16.196 20.648 1.00 37.47 582 PRO A N 1
ATOM 4551 C CA . PRO A 1 582 ? 34.014 15.098 19.963 1.00 37.47 582 PRO A CA 1
ATOM 4552 C C . PRO A 1 582 ? 35.252 14.666 20.751 1.00 37.47 582 PRO A C 1
ATOM 4554 O O . PRO A 1 582 ? 36.206 15.426 20.917 1.00 37.47 582 PRO A O 1
ATOM 4557 N N . GLY A 1 583 ? 35.200 13.437 21.264 1.00 33.19 583 GLY A N 1
ATOM 4558 C CA . GLY A 1 583 ? 36.338 12.764 21.868 1.00 33.19 583 GLY A CA 1
ATOM 4559 C C . GLY A 1 583 ? 37.393 12.468 20.808 1.00 33.19 583 GLY A C 1
ATOM 4560 O O . GLY A 1 583 ? 37.079 12.031 19.702 1.00 33.19 583 GLY A O 1
ATOM 4561 N N . SER A 1 584 ? 38.637 12.758 21.167 1.00 36.16 584 SER A N 1
ATOM 4562 C CA . SER A 1 584 ? 39.839 12.688 20.343 1.00 36.16 584 SER A CA 1
ATOM 4563 C C . SER A 1 584 ? 40.033 11.344 19.616 1.00 36.16 584 SER A C 1
ATOM 4565 O O . SER A 1 584 ? 39.695 10.292 20.164 1.00 36.16 584 SER A O 1
ATOM 4567 N N . PRO A 1 585 ? 40.624 11.360 18.407 1.00 40.38 585 PRO A N 1
ATOM 4568 C CA . PRO A 1 585 ? 40.829 10.168 17.590 1.00 40.38 585 PRO A CA 1
ATOM 4569 C C . PRO A 1 585 ? 41.901 9.227 18.176 1.00 40.38 585 PRO A C 1
ATOM 4571 O O . PRO A 1 585 ? 42.849 9.697 18.815 1.00 40.38 585 PRO A O 1
ATOM 4574 N N . PRO A 1 586 ? 41.794 7.905 17.939 1.00 44.28 586 PRO A N 1
ATOM 4575 C CA . PRO A 1 586 ? 42.829 6.946 18.312 1.00 44.28 586 PRO A CA 1
ATOM 4576 C C . PRO A 1 586 ? 44.091 7.107 17.437 1.00 44.28 586 PRO A C 1
ATOM 4578 O O . PRO A 1 586 ? 44.001 7.584 16.302 1.00 44.28 586 PRO A O 1
ATOM 4581 N N . PRO A 1 587 ? 45.277 6.727 17.949 1.00 37.62 587 PRO A N 1
ATOM 4582 C CA . PRO A 1 587 ? 46.551 6.960 17.278 1.00 37.62 587 PRO A CA 1
ATOM 4583 C C . PRO A 1 587 ? 46.731 6.095 16.014 1.00 37.62 587 PRO A C 1
ATOM 4585 O O . PRO A 1 587 ? 46.221 4.974 15.950 1.00 37.62 587 PRO A O 1
ATOM 4588 N N . PRO A 1 588 ? 47.477 6.598 15.011 1.00 38.31 588 PRO A N 1
ATOM 4589 C CA . PRO A 1 588 ? 47.595 5.973 13.700 1.00 38.31 588 PRO A CA 1
ATOM 4590 C C . PRO A 1 588 ? 48.491 4.729 13.717 1.00 38.31 588 PRO A C 1
ATOM 4592 O O . PRO A 1 588 ? 49.633 4.759 14.178 1.00 38.31 588 PRO A O 1
ATOM 4595 N N . SER A 1 589 ? 47.977 3.644 13.141 1.00 39.97 589 SER A N 1
ATOM 4596 C CA . SER A 1 589 ? 48.743 2.459 12.766 1.00 39.97 589 SER A CA 1
ATOM 4597 C C . SER A 1 589 ? 49.652 2.753 11.567 1.00 39.97 589 SER A C 1
ATOM 4599 O O . SER A 1 589 ? 49.254 3.399 10.599 1.00 39.97 589 SER A O 1
ATOM 4601 N N . THR A 1 590 ? 50.878 2.255 11.664 1.00 36.84 590 THR A N 1
ATOM 4602 C CA . THR A 1 590 ? 52.010 2.393 10.740 1.00 36.84 590 THR A CA 1
ATOM 4603 C C . THR A 1 590 ? 51.711 2.016 9.278 1.00 36.84 590 THR A C 1
ATOM 4605 O O . THR A 1 590 ? 50.961 1.068 9.039 1.00 36.84 590 THR A O 1
ATOM 4608 N N . PRO A 1 591 ? 52.344 2.690 8.297 1.00 36.94 591 PRO A N 1
ATOM 4609 C CA . PRO A 1 591 ? 52.102 2.473 6.872 1.00 36.94 591 PRO A CA 1
ATOM 4610 C C . PRO A 1 591 ? 52.877 1.263 6.306 1.00 36.94 591 PRO A C 1
ATOM 4612 O O . PRO A 1 591 ? 54.024 1.038 6.701 1.00 36.94 591 PRO A O 1
ATOM 4615 N N . PRO A 1 592 ? 52.312 0.515 5.340 1.00 40.53 592 PRO A N 1
ATOM 4616 C CA . PRO A 1 592 ? 53.063 -0.448 4.545 1.00 40.53 592 PRO A CA 1
ATOM 4617 C C . PRO A 1 592 ? 53.875 0.244 3.433 1.00 40.53 592 PRO A C 1
ATOM 4619 O O . PRO A 1 592 ? 53.479 1.267 2.874 1.00 40.53 592 PRO A O 1
ATOM 4622 N N . SER A 1 593 ? 55.043 -0.329 3.147 1.00 38.06 593 SER A N 1
ATOM 4623 C CA . SER A 1 593 ? 56.064 0.139 2.201 1.00 38.06 593 SER A CA 1
ATOM 4624 C C . SER A 1 593 ? 55.653 0.008 0.716 1.00 38.06 593 SER A C 1
ATOM 4626 O O . SER A 1 593 ? 54.795 -0.814 0.393 1.00 38.06 593 SER A O 1
ATOM 4628 N N . PRO A 1 594 ? 56.261 0.797 -0.197 1.00 36.38 594 PRO A N 1
ATOM 4629 C CA . PRO A 1 594 ? 55.838 0.919 -1.596 1.00 36.38 594 PRO A CA 1
ATOM 4630 C C . PRO A 1 594 ? 56.311 -0.241 -2.499 1.00 36.38 594 PRO A C 1
ATOM 4632 O O . PRO A 1 594 ? 57.294 -0.913 -2.176 1.00 36.38 594 PRO A O 1
ATOM 4635 N N . PRO A 1 595 ? 55.654 -0.455 -3.657 1.00 38.19 595 PRO A N 1
ATOM 4636 C CA . PRO A 1 595 ? 56.024 -1.487 -4.622 1.00 38.19 595 PRO A CA 1
ATOM 4637 C C . PRO A 1 595 ? 57.131 -1.008 -5.586 1.00 38.19 595 PRO A C 1
ATOM 4639 O O . PRO A 1 595 ? 57.192 0.184 -5.901 1.00 38.19 595 PRO A O 1
ATOM 4642 N N . PRO A 1 596 ? 57.966 -1.909 -6.136 1.00 34.06 596 PRO A N 1
ATOM 4643 C CA . PRO A 1 596 ? 58.803 -1.602 -7.292 1.00 34.06 596 PRO A CA 1
ATOM 4644 C C . PRO A 1 596 ? 58.061 -1.818 -8.629 1.00 34.06 596 PRO A C 1
ATOM 4646 O O . PRO A 1 596 ? 57.305 -2.775 -8.792 1.00 34.06 596 PRO A O 1
ATOM 4649 N N . LEU A 1 597 ? 58.324 -0.924 -9.592 1.00 32.97 597 LEU A N 1
ATOM 4650 C CA . LEU A 1 597 ? 57.961 -0.992 -11.024 1.00 32.97 597 LEU A CA 1
ATOM 4651 C C . LEU A 1 597 ? 59.137 -1.592 -11.863 1.00 32.97 597 LEU A C 1
ATOM 4653 O O . LEU A 1 597 ? 60.145 -1.984 -11.280 1.00 32.97 597 LEU A O 1
ATOM 4657 N N . PRO A 1 598 ? 59.062 -1.682 -13.211 1.00 42.16 598 PRO A N 1
ATOM 4658 C CA . PRO A 1 598 ? 58.832 -2.897 -13.996 1.00 42.16 598 PRO A CA 1
ATOM 4659 C C . PRO A 1 598 ? 60.086 -3.329 -14.801 1.00 42.16 598 PRO A C 1
ATOM 4661 O O . PRO A 1 598 ? 61.118 -2.657 -14.777 1.00 42.16 598 PRO A O 1
ATOM 4664 N N . PRO A 1 599 ? 59.999 -4.412 -15.594 1.00 30.16 599 PRO A N 1
ATOM 4665 C CA . PRO A 1 599 ? 60.450 -4.271 -16.984 1.00 30.16 599 PRO A CA 1
ATOM 4666 C C . PRO A 1 599 ? 59.544 -4.962 -18.024 1.00 30.16 599 PRO A C 1
ATOM 4668 O O . PRO A 1 599 ? 58.822 -5.913 -17.739 1.00 30.16 599 PRO A O 1
ATOM 4671 N N . LEU A 1 600 ? 59.622 -4.450 -19.254 1.00 29.62 600 LEU A N 1
ATOM 4672 C CA . LEU A 1 600 ? 58.940 -4.876 -20.489 1.00 29.62 600 LEU A CA 1
ATOM 4673 C C . LEU A 1 600 ? 59.995 -5.446 -21.495 1.00 29.62 600 LEU A C 1
ATOM 4675 O O . LEU A 1 600 ? 61.185 -5.372 -21.196 1.00 29.62 600 LEU A O 1
ATOM 4679 N N . PRO A 1 601 ? 59.606 -6.025 -22.656 1.00 41.47 601 PRO A N 1
ATOM 4680 C CA . PRO A 1 601 ? 59.771 -7.433 -23.066 1.00 41.47 601 PRO A CA 1
ATOM 4681 C C . PRO A 1 601 ? 60.945 -7.655 -24.068 1.00 41.47 601 PRO A C 1
ATOM 4683 O O . PRO A 1 601 ? 61.692 -6.706 -24.312 1.00 41.47 601 PRO A O 1
ATOM 4686 N N . PRO A 1 602 ? 61.143 -8.853 -24.688 1.00 35.09 602 PRO A N 1
ATOM 4687 C CA . PRO A 1 602 ? 60.455 -9.122 -25.970 1.00 35.09 602 PRO A CA 1
ATOM 4688 C C . PRO A 1 602 ? 60.224 -10.610 -26.388 1.00 35.09 602 PRO A C 1
ATOM 4690 O O . PRO A 1 602 ? 60.771 -11.557 -25.832 1.00 35.09 602 PRO A O 1
ATOM 4693 N N . THR A 1 603 ? 59.474 -10.740 -27.496 1.00 25.72 603 THR A N 1
ATOM 4694 C CA . THR A 1 603 ? 59.544 -11.733 -28.605 1.00 25.72 603 THR A CA 1
ATOM 4695 C C . THR A 1 603 ? 58.710 -13.041 -28.644 1.00 25.72 603 THR A C 1
ATOM 4697 O O . THR A 1 603 ? 59.038 -14.051 -28.039 1.00 25.72 603 THR A O 1
ATOM 4700 N N . THR A 1 604 ? 57.711 -12.983 -29.551 1.00 27.67 604 THR A N 1
ATOM 4701 C CA . THR A 1 604 ? 57.373 -13.878 -30.697 1.00 27.67 604 THR A CA 1
ATOM 4702 C C . THR A 1 604 ? 56.753 -15.272 -30.508 1.00 27.67 604 THR A C 1
ATOM 4704 O O . THR A 1 604 ? 57.405 -16.183 -30.013 1.00 27.67 604 THR A O 1
ATOM 4707 N N . GLY A 1 605 ? 55.582 -15.481 -31.147 1.00 25.66 605 GLY A N 1
ATOM 4708 C CA . GLY A 1 605 ? 55.238 -16.762 -31.795 1.00 25.66 605 GLY A CA 1
ATOM 4709 C C . GLY A 1 605 ? 53.747 -17.069 -32.054 1.00 25.66 605 GLY A C 1
ATOM 4710 O O . GLY A 1 605 ? 53.119 -17.667 -31.195 1.00 25.66 605 GLY A O 1
ATOM 4711 N N . GLY A 1 606 ? 53.245 -16.759 -33.268 1.00 26.08 606 GLY A N 1
ATOM 4712 C CA . GLY A 1 606 ? 52.090 -17.386 -33.975 1.00 26.08 606 GLY A CA 1
ATOM 4713 C C . GLY A 1 606 ? 50.676 -17.049 -33.458 1.00 26.08 606 GLY A C 1
ATOM 4714 O O . GLY A 1 606 ? 50.372 -17.305 -32.306 1.00 26.08 606 GLY A O 1
ATOM 4715 N N . GLY A 1 607 ? 49.748 -16.430 -34.204 1.00 26.50 607 GLY A N 1
ATOM 4716 C CA . GLY A 1 607 ? 49.188 -16.768 -35.530 1.00 26.50 607 GLY A CA 1
ATOM 4717 C C . GLY A 1 607 ? 47.758 -17.307 -35.302 1.00 26.50 607 GLY A C 1
ATOM 4718 O O . GLY A 1 607 ? 47.582 -18.161 -34.447 1.00 26.50 607 GLY A O 1
ATOM 4719 N N . GLY A 1 608 ? 46.651 -16.902 -35.921 1.00 26.52 608 GLY A N 1
ATOM 4720 C CA . GLY A 1 608 ? 46.271 -15.954 -36.965 1.00 26.52 608 GLY A CA 1
ATOM 4721 C C . GLY A 1 608 ? 44.742 -16.114 -37.154 1.00 26.52 608 GLY A C 1
ATOM 4722 O O . GLY A 1 608 ? 44.251 -17.233 -37.008 1.00 26.52 608 GLY A O 1
ATOM 4723 N N . GLU A 1 609 ? 44.039 -14.996 -37.391 1.00 27.09 609 GLU A N 1
ATOM 4724 C CA . GLU A 1 609 ? 42.797 -14.784 -38.184 1.00 27.09 609 GLU A CA 1
ATOM 4725 C C . GLU A 1 609 ? 41.581 -15.737 -37.977 1.00 27.09 609 GLU A C 1
ATOM 4727 O O . GLU A 1 609 ? 41.680 -16.949 -37.813 1.00 27.09 609 GLU A O 1
ATOM 4732 N N . GLY A 1 610 ? 40.320 -15.307 -37.970 1.00 26.42 610 GLY A N 1
ATOM 4733 C CA . GLY A 1 610 ? 39.678 -14.122 -38.521 1.00 26.42 610 GLY A CA 1
ATOM 4734 C C . GLY A 1 610 ? 38.277 -14.555 -38.996 1.00 26.42 610 GLY A C 1
ATOM 4735 O O . GLY A 1 610 ? 38.159 -15.468 -39.799 1.00 26.42 610 GLY A O 1
ATOM 4736 N N . LEU A 1 611 ? 37.250 -13.928 -38.416 1.00 26.25 611 LEU A N 1
ATOM 4737 C CA . LEU A 1 611 ? 35.984 -13.476 -39.023 1.00 26.25 611 LEU A CA 1
ATOM 4738 C C . LEU A 1 611 ? 34.952 -14.429 -39.691 1.00 26.25 611 LEU A C 1
ATOM 4740 O O . LEU A 1 611 ? 35.185 -15.035 -40.724 1.00 26.25 611 LEU A O 1
ATOM 4744 N N . THR A 1 612 ? 33.729 -14.313 -39.142 1.00 25.31 612 THR A N 1
ATOM 4745 C CA . THR A 1 612 ? 32.410 -14.077 -39.794 1.00 25.31 612 THR A CA 1
ATOM 4746 C C . THR A 1 612 ? 31.600 -15.172 -40.515 1.00 25.31 612 THR A C 1
ATOM 4748 O O . THR A 1 612 ? 32.105 -15.998 -41.256 1.00 25.31 612 THR A O 1
ATOM 4751 N N . ALA A 1 613 ? 30.286 -15.064 -40.242 1.00 28.89 613 ALA A N 1
ATOM 4752 C CA . ALA A 1 613 ? 29.064 -15.715 -40.756 1.00 28.89 613 ALA A CA 1
ATOM 4753 C C . ALA A 1 613 ? 28.777 -15.415 -42.261 1.00 28.89 613 ALA A C 1
ATOM 4755 O O . ALA A 1 613 ? 29.661 -14.809 -42.864 1.00 28.89 613 ALA A O 1
ATOM 4756 N N . PRO A 1 614 ? 27.571 -15.642 -42.875 1.00 41.06 614 PRO A N 1
ATOM 4757 C CA . PRO A 1 614 ? 26.276 -16.236 -42.428 1.00 41.06 614 PRO A CA 1
ATOM 4758 C C . PRO A 1 614 ? 25.481 -17.093 -43.488 1.00 41.06 614 PRO A C 1
ATOM 4760 O O . PRO A 1 614 ? 25.852 -17.164 -44.648 1.00 41.06 614 PRO A O 1
ATOM 4763 N N . GLY A 1 615 ? 24.292 -17.631 -43.120 1.00 25.64 615 GLY A N 1
ATOM 4764 C CA . GLY A 1 615 ? 23.046 -17.465 -43.929 1.00 25.64 615 GLY A CA 1
ATOM 4765 C C . GLY A 1 615 ? 22.349 -18.621 -44.719 1.00 25.64 615 GLY A C 1
ATOM 4766 O O . GLY A 1 615 ? 22.730 -18.926 -45.837 1.00 25.64 615 GLY A O 1
ATOM 4767 N N . THR A 1 616 ? 21.178 -19.069 -44.213 1.00 29.28 616 THR A N 1
ATOM 4768 C CA . THR A 1 616 ? 19.819 -19.251 -44.847 1.00 29.28 616 THR A CA 1
ATOM 4769 C C . THR A 1 616 ? 19.424 -20.237 -46.003 1.00 29.28 616 THR A C 1
ATOM 4771 O O . THR A 1 616 ? 20.035 -20.285 -47.060 1.00 29.28 616 THR A O 1
ATOM 4774 N N . ALA A 1 617 ? 18.197 -20.807 -45.838 1.00 28.86 617 ALA A N 1
ATOM 4775 C CA . ALA A 1 617 ? 17.076 -21.084 -46.802 1.00 28.86 617 ALA A CA 1
ATOM 4776 C C . ALA A 1 617 ? 16.947 -22.408 -47.641 1.00 28.86 617 ALA A C 1
ATOM 4778 O O . ALA A 1 617 ? 17.841 -23.246 -47.667 1.00 28.86 617 ALA A O 1
ATOM 4779 N N . SER A 1 618 ? 15.744 -22.621 -48.231 1.00 36.41 618 SER A N 1
ATOM 4780 C CA . SER A 1 618 ? 14.904 -23.852 -48.388 1.00 36.41 618 SER A CA 1
ATOM 4781 C C . SER A 1 618 ? 14.582 -24.350 -49.838 1.00 36.41 618 SER A C 1
ATOM 4783 O O . SER A 1 618 ? 14.734 -23.583 -50.783 1.00 36.41 618 SER A O 1
ATOM 4785 N N . GLY A 1 619 ? 14.056 -25.598 -50.027 1.00 29.73 619 GLY A N 1
ATOM 4786 C CA . GLY A 1 619 ? 13.329 -26.055 -51.261 1.00 29.73 619 GLY A CA 1
ATOM 4787 C C . GLY A 1 619 ? 13.074 -27.586 -51.541 1.00 29.73 619 GLY A C 1
ATOM 4788 O O . GLY A 1 619 ? 14.025 -28.347 -51.657 1.00 29.73 619 GLY A O 1
ATOM 4789 N N . GLY A 1 620 ? 11.785 -27.992 -51.691 1.00 31.48 620 GLY A N 1
ATOM 4790 C CA . GLY A 1 620 ? 11.064 -28.997 -52.564 1.00 31.48 620 GLY A CA 1
ATOM 4791 C C . GLY A 1 620 ? 11.464 -30.471 -52.943 1.00 31.48 620 GLY A C 1
ATOM 4792 O O . GLY A 1 620 ? 12.424 -30.673 -53.672 1.00 31.48 620 GLY A O 1
ATOM 4793 N N . GLY A 1 621 ? 10.559 -31.459 -52.676 1.00 34.91 621 GLY A N 1
ATOM 4794 C CA . GLY A 1 621 ? 9.959 -32.441 -53.650 1.00 34.91 621 GLY A CA 1
ATOM 4795 C C . GLY A 1 621 ? 10.424 -33.933 -53.812 1.00 34.91 621 GLY A C 1
ATOM 4796 O O . GLY A 1 621 ? 11.573 -34.185 -54.154 1.00 34.91 621 GLY A O 1
ATOM 4797 N N . GLY A 1 622 ? 9.491 -34.927 -53.740 1.00 35.44 622 GLY A N 1
ATOM 4798 C CA . GLY A 1 622 ? 9.452 -36.101 -54.672 1.00 35.44 622 GLY A CA 1
ATOM 4799 C C . GLY A 1 622 ? 9.296 -37.578 -54.181 1.00 35.44 622 GLY A C 1
ATOM 4800 O O . GLY A 1 622 ? 10.285 -38.225 -53.840 1.00 35.44 622 GLY A O 1
ATOM 4801 N N . ALA A 1 623 ? 8.072 -38.136 -54.280 1.00 38.78 623 ALA A N 1
ATOM 4802 C CA . ALA A 1 623 ? 7.610 -39.534 -54.535 1.00 38.78 623 ALA A CA 1
ATOM 4803 C C . ALA A 1 623 ? 8.115 -40.771 -53.741 1.00 38.78 623 ALA A C 1
ATOM 4805 O O . ALA A 1 623 ? 7.371 -41.735 -53.593 1.00 38.78 623 ALA A O 1
ATOM 4806 N N . GLY A 1 624 ? 9.325 -40.792 -53.182 1.00 48.78 624 GLY A N 1
ATOM 4807 C CA . GLY A 1 624 ? 9.805 -41.927 -52.365 1.00 48.78 624 GLY A CA 1
ATOM 4808 C C . GLY A 1 624 ? 9.362 -41.881 -50.896 1.00 48.78 624 GLY A C 1
ATOM 4809 O O . GLY A 1 624 ? 9.831 -42.678 -50.086 1.00 48.78 624 GLY A O 1
ATOM 4810 N N . ALA A 1 625 ? 8.560 -40.877 -50.545 1.00 51.22 625 ALA A N 1
ATOM 4811 C CA . ALA A 1 625 ? 8.239 -40.484 -49.182 1.00 51.22 625 ALA A CA 1
ATOM 4812 C C . ALA A 1 625 ? 6.996 -41.216 -48.654 1.00 51.22 625 ALA A C 1
ATOM 4814 O O . ALA A 1 625 ? 7.007 -41.698 -47.527 1.00 51.22 625 ALA A O 1
ATOM 4815 N N . ASP A 1 626 ? 5.949 -41.359 -49.471 1.00 57.47 626 ASP A N 1
ATOM 4816 C CA . ASP A 1 626 ? 4.650 -41.871 -49.012 1.00 57.47 626 ASP A CA 1
ATOM 4817 C C . ASP A 1 626 ? 4.706 -43.355 -48.616 1.00 57.47 626 ASP A C 1
ATOM 4819 O O . ASP A 1 626 ? 4.085 -43.763 -47.637 1.00 57.47 626 ASP A O 1
ATOM 4823 N N . SER A 1 627 ? 5.556 -44.156 -49.269 1.00 69.94 627 SER A N 1
ATOM 4824 C CA . SER A 1 627 ? 5.808 -45.545 -48.859 1.00 69.94 627 SER A CA 1
ATOM 4825 C C . SER A 1 627 ? 6.509 -45.660 -47.500 1.00 69.94 627 SER A C 1
ATOM 4827 O O . SER A 1 627 ? 6.375 -46.683 -46.836 1.00 69.94 627 SER A O 1
ATOM 4829 N N . PHE A 1 628 ? 7.263 -44.637 -47.072 1.00 76.62 628 PHE A N 1
ATOM 4830 C CA . PHE A 1 628 ? 7.919 -44.621 -45.759 1.00 76.62 628 PHE A CA 1
ATOM 4831 C C . PHE A 1 628 ? 6.908 -44.442 -44.619 1.00 76.62 628 PHE A C 1
ATOM 4833 O O . PHE A 1 628 ? 7.145 -44.949 -43.523 1.00 76.62 628 PHE A O 1
ATOM 4840 N N . CYS A 1 629 ? 5.796 -43.752 -44.887 1.00 81.31 629 CYS A N 1
ATOM 4841 C CA . CYS A 1 629 ? 4.766 -43.416 -43.907 1.00 81.31 629 CYS A CA 1
ATOM 4842 C C . CYS A 1 629 ? 3.638 -44.443 -43.792 1.00 81.31 629 CYS A C 1
ATOM 4844 O O . CYS A 1 629 ? 2.713 -44.230 -43.010 1.00 81.31 629 CYS A O 1
ATOM 4846 N N . LYS A 1 630 ? 3.718 -45.557 -44.530 1.00 79.56 630 LYS A N 1
ATOM 4847 C CA . LYS A 1 630 ? 2.782 -46.672 -44.388 1.00 79.56 630 LYS A CA 1
ATOM 4848 C C . LYS A 1 630 ? 2.883 -47.237 -42.967 1.00 79.56 630 LYS A C 1
ATOM 4850 O O . LYS A 1 630 ? 3.962 -47.653 -42.549 1.00 79.56 630 LYS A O 1
ATOM 4855 N N . ASP A 1 631 ? 1.774 -47.179 -42.235 1.00 76.25 631 ASP A N 1
ATOM 4856 C CA . ASP A 1 631 ? 1.638 -47.637 -40.844 1.00 76.25 631 ASP 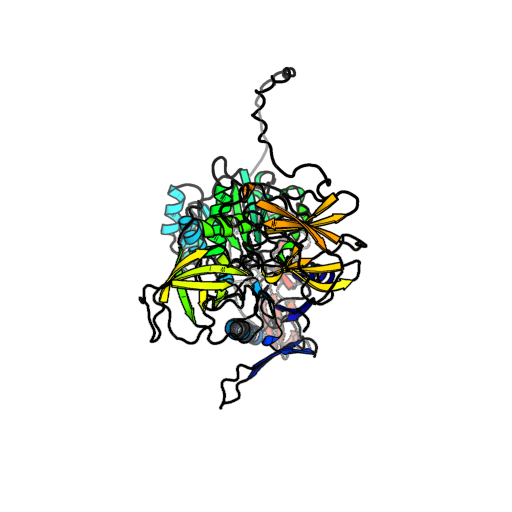A CA 1
ATOM 4857 C C . ASP A 1 631 ? 2.536 -46.894 -39.828 1.00 76.25 631 ASP A C 1
ATOM 4859 O O . ASP A 1 631 ? 2.770 -47.371 -38.718 1.00 76.25 631 ASP A O 1
ATOM 4863 N N . LYS A 1 632 ? 3.021 -45.690 -40.176 1.00 71.69 632 LYS A N 1
ATOM 4864 C CA . LYS A 1 632 ? 3.792 -44.815 -39.276 1.00 71.69 632 LYS A CA 1
ATOM 4865 C C . LYS A 1 632 ? 3.083 -43.482 -39.068 1.00 71.69 632 LYS A C 1
ATOM 4867 O O . LYS A 1 632 ? 2.602 -42.865 -40.015 1.00 71.69 632 LYS A O 1
ATOM 4872 N N . LYS A 1 633 ? 3.083 -42.994 -37.826 1.00 76.44 633 LYS A N 1
ATOM 4873 C CA . LYS A 1 633 ? 2.554 -41.676 -37.449 1.00 76.44 633 LYS A CA 1
ATOM 4874 C C . LYS A 1 633 ? 3.593 -40.941 -36.607 1.00 76.44 633 LYS A C 1
ATOM 4876 O O . LYS A 1 633 ? 4.112 -41.522 -35.659 1.00 76.44 633 LYS A O 1
ATOM 4881 N N . GLY A 1 634 ? 3.903 -39.695 -36.962 1.00 75.50 634 GLY A N 1
ATOM 4882 C CA . GLY A 1 634 ? 4.903 -38.878 -36.261 1.00 75.50 634 GLY A CA 1
ATOM 4883 C C . GLY A 1 634 ? 5.983 -38.303 -37.177 1.00 75.50 634 GLY A C 1
ATOM 4884 O O . GLY A 1 634 ? 5.865 -38.345 -38.403 1.00 75.50 634 GLY A O 1
ATOM 4885 N N . VAL A 1 635 ? 7.023 -37.736 -36.568 1.00 79.19 635 VAL A N 1
ATOM 4886 C CA . VAL A 1 635 ? 8.141 -37.079 -37.256 1.00 79.19 635 VAL A CA 1
ATOM 4887 C C . VAL A 1 635 ? 9.360 -37.995 -37.219 1.00 79.19 635 VAL A C 1
ATOM 4889 O O . VAL A 1 635 ? 9.743 -38.477 -36.156 1.00 79.19 635 VAL A O 1
ATOM 4892 N N . PHE A 1 636 ? 9.977 -38.230 -38.372 1.00 84.50 636 PHE A N 1
ATOM 4893 C CA . PHE A 1 636 ? 11.105 -39.144 -38.523 1.00 84.50 636 PHE A CA 1
ATOM 4894 C C . PHE A 1 636 ? 12.246 -38.485 -39.307 1.00 84.50 636 PHE A C 1
ATOM 4896 O O . PHE A 1 636 ? 11.985 -37.696 -40.215 1.00 84.50 636 PHE A O 1
ATOM 4903 N N . PRO A 1 637 ? 13.513 -38.826 -39.031 1.00 86.00 637 PRO A N 1
ATOM 4904 C CA . PRO A 1 637 ? 14.624 -38.445 -39.898 1.00 86.00 637 PRO A CA 1
ATOM 4905 C C . PRO A 1 637 ? 14.458 -39.034 -41.304 1.00 86.00 637 PRO A C 1
ATOM 4907 O O . PRO A 1 637 ? 14.135 -40.215 -41.442 1.00 86.00 637 PRO A O 1
ATOM 4910 N N . ASP A 1 638 ? 14.718 -38.248 -42.353 1.00 86.75 638 ASP A N 1
ATOM 4911 C CA . ASP A 1 638 ? 14.733 -38.771 -43.722 1.00 86.75 638 ASP A CA 1
ATOM 4912 C C . ASP A 1 638 ? 15.940 -39.715 -43.887 1.00 86.75 638 ASP A C 1
ATOM 4914 O O . ASP A 1 638 ? 17.089 -39.278 -43.742 1.00 86.75 638 ASP A O 1
ATOM 4918 N N . PRO A 1 639 ? 15.734 -41.007 -44.208 1.00 83.25 639 PRO A N 1
ATOM 4919 C CA . PRO A 1 639 ? 16.836 -41.941 -44.418 1.00 83.25 639 PRO A CA 1
ATOM 4920 C C . PRO A 1 639 ? 17.703 -41.584 -45.639 1.00 83.25 639 PRO A C 1
ATOM 4922 O O . PRO A 1 639 ? 18.815 -42.091 -45.766 1.00 83.25 639 PRO A O 1
ATOM 4925 N N . LYS A 1 640 ? 17.214 -40.725 -46.546 1.00 83.06 640 LYS A N 1
ATOM 4926 C CA . LYS A 1 640 ? 17.880 -40.344 -47.803 1.00 83.06 640 LYS A CA 1
ATOM 4927 C C . LYS A 1 640 ? 18.432 -38.911 -47.810 1.00 83.06 640 LYS A C 1
ATOM 4929 O O . LYS A 1 640 ? 18.918 -38.476 -48.858 1.00 83.06 640 LYS A O 1
ATOM 4934 N N . ASP A 1 641 ? 18.342 -38.188 -46.693 1.00 83.06 641 ASP A N 1
ATOM 4935 C CA . ASP A 1 641 ? 18.879 -36.831 -46.538 1.00 83.06 641 ASP A CA 1
ATOM 4936 C C . ASP A 1 641 ? 19.209 -36.539 -45.061 1.00 83.06 641 ASP A C 1
ATOM 4938 O O . ASP A 1 641 ? 18.331 -36.578 -44.196 1.00 83.06 641 ASP A O 1
ATOM 4942 N N . CYS A 1 642 ? 20.471 -36.222 -44.751 1.00 86.25 642 CYS A N 1
ATOM 4943 C CA . CYS A 1 642 ? 20.880 -35.879 -43.389 1.00 86.25 642 CYS A CA 1
ATOM 4944 C C . CYS A 1 642 ? 20.278 -34.550 -42.881 1.00 86.25 642 CYS A C 1
ATOM 4946 O O . CYS A 1 642 ? 20.116 -34.366 -41.673 1.00 86.25 642 CYS A O 1
ATOM 4948 N N . ALA A 1 643 ? 19.857 -33.649 -43.768 1.00 86.12 643 ALA A N 1
ATOM 4949 C CA . ALA A 1 643 ? 19.087 -32.463 -43.389 1.00 86.12 643 ALA A CA 1
ATOM 4950 C C . ALA A 1 643 ? 17.573 -32.730 -43.336 1.00 86.12 643 ALA A C 1
ATOM 4952 O O . ALA A 1 643 ? 16.830 -31.917 -42.791 1.00 86.12 643 ALA A O 1
ATOM 4953 N N . GLY A 1 644 ? 17.118 -33.848 -43.909 1.00 84.06 644 GLY A N 1
ATOM 4954 C CA . GLY A 1 644 ? 15.710 -34.116 -44.165 1.00 84.06 644 GLY A CA 1
ATOM 4955 C C . GLY A 1 644 ? 14.945 -34.660 -42.961 1.00 84.06 644 GLY A C 1
ATOM 4956 O O . GLY A 1 644 ? 15.439 -35.501 -42.208 1.00 84.06 644 GLY A O 1
ATOM 4957 N N . ILE A 1 645 ? 13.701 -34.213 -42.846 1.00 87.00 645 ILE A N 1
ATOM 4958 C CA . ILE A 1 645 ? 12.666 -34.599 -41.894 1.00 87.00 645 ILE A CA 1
ATOM 4959 C C . ILE A 1 645 ? 11.469 -35.109 -42.708 1.00 87.00 645 ILE A C 1
ATOM 4961 O O . ILE A 1 645 ? 11.024 -34.451 -43.651 1.00 87.00 645 ILE A O 1
ATOM 4965 N N . ILE A 1 646 ? 10.933 -36.273 -42.346 1.00 86.38 646 ILE A N 1
ATOM 4966 C CA . ILE A 1 646 ? 9.693 -36.828 -42.891 1.00 86.38 646 ILE A CA 1
ATOM 4967 C C . ILE A 1 646 ? 8.628 -36.810 -41.800 1.00 86.38 646 ILE A C 1
ATOM 4969 O O . ILE A 1 646 ? 8.732 -37.534 -40.811 1.00 86.38 646 ILE A O 1
ATOM 4973 N N . THR A 1 647 ? 7.566 -36.044 -42.015 1.00 84.19 647 THR A N 1
ATOM 4974 C CA . THR A 1 647 ? 6.368 -36.094 -41.177 1.00 84.19 647 THR A CA 1
ATOM 4975 C C . THR A 1 647 ? 5.332 -36.999 -41.823 1.00 84.19 647 THR A C 1
ATOM 4977 O O . THR A 1 647 ? 4.878 -36.740 -42.938 1.00 84.19 647 THR A O 1
ATOM 4980 N N . CYS A 1 648 ? 4.951 -38.054 -41.109 1.00 80.81 648 CYS A N 1
ATOM 4981 C CA . CYS A 1 648 ? 3.949 -39.019 -41.536 1.00 80.81 648 CYS A CA 1
ATOM 4982 C C . CYS A 1 648 ? 2.595 -38.713 -40.896 1.00 80.81 648 CYS A C 1
ATOM 4984 O O . CYS A 1 648 ? 2.446 -38.813 -39.674 1.00 80.81 648 CYS A O 1
ATOM 4986 N N . ASN A 1 649 ? 1.604 -38.373 -41.722 1.00 71.94 649 ASN A N 1
ATOM 4987 C CA . ASN A 1 649 ? 0.224 -38.163 -41.291 1.00 71.94 649 ASN A CA 1
ATOM 4988 C C . ASN A 1 649 ? -0.753 -38.800 -42.292 1.00 71.94 649 ASN A C 1
ATOM 4990 O O . ASN A 1 649 ? -0.655 -38.551 -43.490 1.00 71.94 649 ASN A O 1
ATOM 4994 N N . ASN A 1 650 ? -1.689 -39.628 -41.814 1.00 75.25 650 ASN A N 1
ATOM 4995 C CA . ASN A 1 650 ? -2.662 -40.361 -42.641 1.00 75.25 650 ASN A CA 1
ATOM 4996 C C . ASN A 1 650 ? -2.031 -41.104 -43.840 1.00 75.25 650 ASN A C 1
ATOM 4998 O O . ASN A 1 650 ? -2.515 -40.998 -44.966 1.00 75.25 650 ASN A O 1
ATOM 5002 N N . ASN A 1 651 ? -0.928 -41.829 -43.605 1.00 71.62 651 ASN A N 1
ATOM 5003 C CA . ASN A 1 651 ? -0.128 -42.524 -44.628 1.00 71.62 651 ASN A CA 1
ATOM 5004 C C . ASN A 1 651 ? 0.469 -41.618 -45.728 1.00 71.62 651 ASN A C 1
ATOM 5006 O O . ASN A 1 651 ? 0.978 -42.127 -46.724 1.00 71.62 651 ASN A O 1
ATOM 5010 N N . LYS A 1 652 ? 0.444 -40.289 -45.557 1.00 69.19 652 LYS A N 1
ATOM 5011 C CA . LYS A 1 652 ? 1.102 -39.319 -46.441 1.00 69.19 652 LYS A CA 1
ATOM 5012 C C . LYS A 1 652 ? 2.360 -38.760 -45.794 1.00 69.19 652 LYS A C 1
ATOM 5014 O O . LYS A 1 652 ? 2.389 -38.507 -44.587 1.00 69.19 652 LYS A O 1
ATOM 5019 N N . ALA A 1 653 ? 3.388 -38.558 -46.607 1.00 77.62 653 ALA A N 1
ATOM 5020 C CA . ALA A 1 653 ? 4.688 -38.088 -46.174 1.00 77.62 653 ALA A CA 1
ATOM 5021 C C . ALA A 1 653 ? 4.933 -36.639 -46.591 1.00 77.62 653 ALA A C 1
ATOM 5023 O O . ALA A 1 653 ? 4.979 -36.301 -47.774 1.00 77.62 653 ALA A O 1
ATOM 5024 N N . HIS A 1 654 ? 5.182 -35.784 -45.607 1.00 79.50 654 HIS A N 1
ATOM 5025 C CA . HIS A 1 654 ? 5.594 -34.405 -45.820 1.00 79.50 654 HIS A CA 1
ATOM 5026 C C . HIS A 1 654 ? 7.087 -34.282 -45.541 1.00 79.50 654 HIS A C 1
ATOM 5028 O O . HIS A 1 654 ? 7.536 -34.509 -44.420 1.00 79.50 654 HIS A O 1
ATOM 5034 N N . LYS A 1 655 ? 7.859 -33.947 -46.578 1.00 79.94 655 LYS A N 1
ATOM 5035 C CA . LYS A 1 655 ? 9.308 -33.763 -46.481 1.00 79.94 655 LYS A CA 1
ATOM 5036 C C . LYS A 1 655 ? 9.653 -32.304 -46.231 1.00 79.94 655 LYS A C 1
ATOM 5038 O O . LYS A 1 655 ? 9.207 -31.428 -46.967 1.00 79.94 655 LYS A O 1
ATOM 5043 N N . GLN A 1 656 ? 10.478 -32.070 -45.226 1.00 80.19 656 GLN A N 1
ATOM 5044 C CA . GLN A 1 656 ? 11.097 -30.786 -44.922 1.00 80.19 656 GLN A CA 1
ATOM 5045 C C . GLN A 1 656 ? 12.599 -31.013 -44.773 1.00 80.19 656 GLN A C 1
ATOM 5047 O O . GLN A 1 656 ? 13.008 -32.121 -44.448 1.00 80.19 656 GLN A O 1
ATOM 5052 N N . SER A 1 657 ? 13.421 -29.994 -44.992 1.00 79.38 657 SER A N 1
ATOM 5053 C CA . SER A 1 657 ? 14.846 -30.062 -44.655 1.00 79.38 657 SER A CA 1
ATOM 5054 C C . SER A 1 657 ? 15.214 -28.883 -43.774 1.00 79.38 657 SER A C 1
ATOM 5056 O O . SER A 1 657 ? 14.641 -27.799 -43.902 1.00 79.38 657 SER A O 1
ATOM 5058 N N . CYS A 1 658 ? 16.179 -29.105 -42.889 1.00 74.56 658 CYS A N 1
ATOM 5059 C CA . CYS A 1 658 ? 16.824 -28.046 -42.133 1.00 74.56 658 CYS A CA 1
ATOM 5060 C C . CYS A 1 658 ? 17.345 -26.944 -43.068 1.00 74.56 658 CYS A C 1
ATOM 5062 O O . CYS A 1 658 ? 17.788 -27.214 -44.187 1.00 74.56 658 CYS A O 1
ATOM 5064 N N . ALA A 1 659 ? 17.284 -25.691 -42.610 1.00 70.12 659 ALA A N 1
ATOM 5065 C CA . ALA A 1 659 ? 17.853 -24.571 -43.351 1.00 70.12 659 ALA A CA 1
ATOM 5066 C C . ALA A 1 659 ? 19.364 -24.781 -43.522 1.00 70.12 659 ALA A C 1
ATOM 5068 O O . ALA A 1 659 ? 20.046 -25.097 -42.547 1.00 70.12 659 ALA A O 1
ATOM 5069 N N . LYS A 1 660 ? 19.898 -24.595 -44.735 1.00 68.69 660 LYS A N 1
ATOM 5070 C CA . LYS A 1 660 ? 21.346 -24.703 -44.970 1.00 68.69 660 LYS A CA 1
ATOM 5071 C C . LYS A 1 660 ? 22.100 -23.689 -44.081 1.00 68.69 660 LYS A C 1
ATOM 5073 O O . LYS A 1 660 ? 21.614 -22.564 -43.944 1.00 68.69 660 LYS A O 1
ATOM 5078 N N . PRO A 1 661 ? 23.239 -24.063 -43.455 1.00 62.84 661 PRO A N 1
ATOM 5079 C CA . PRO A 1 661 ? 23.985 -25.328 -43.569 1.00 62.84 661 PRO A CA 1
ATOM 5080 C C . PRO A 1 661 ? 23.629 -26.394 -42.505 1.00 62.84 661 PRO A C 1
ATOM 5082 O O . PRO A 1 661 ? 24.411 -27.312 -42.278 1.00 62.84 661 PRO A O 1
ATOM 5085 N N . LEU A 1 662 ? 22.501 -26.274 -41.798 1.00 72.50 662 LEU A N 1
ATOM 5086 C CA . LEU A 1 662 ? 22.153 -27.147 -40.670 1.00 72.50 662 LEU A CA 1
ATOM 5087 C C . LEU A 1 662 ? 21.743 -28.559 -41.123 1.00 72.50 662 LEU A C 1
ATOM 5089 O O . LEU A 1 662 ? 21.109 -28.737 -42.163 1.00 72.50 662 LEU A O 1
ATOM 5093 N N . LEU A 1 663 ? 22.061 -29.563 -40.302 1.00 76.44 663 LEU A N 1
ATOM 5094 C CA . LEU A 1 663 ? 21.657 -30.963 -40.480 1.00 76.44 663 LEU A CA 1
ATOM 5095 C C . LEU A 1 663 ? 20.723 -31.392 -39.344 1.00 76.44 663 LEU A C 1
ATOM 5097 O O . LEU A 1 663 ? 20.767 -30.842 -38.247 1.00 76.44 663 LEU A O 1
ATOM 5101 N N . LEU A 1 664 ? 19.873 -32.389 -39.585 1.00 86.81 664 LEU A N 1
ATOM 5102 C CA . LEU A 1 664 ? 18.952 -32.889 -38.568 1.00 86.81 664 LEU A CA 1
ATOM 5103 C C . LEU A 1 664 ? 19.676 -33.852 -37.624 1.00 86.81 664 LEU A C 1
ATOM 5105 O O . LEU A 1 664 ? 20.052 -34.962 -38.027 1.00 86.81 664 LEU A O 1
ATOM 5109 N N . ASN A 1 665 ? 19.767 -33.478 -36.349 1.00 82.25 665 ASN A N 1
ATOM 5110 C CA . ASN A 1 665 ? 20.185 -34.374 -35.282 1.00 82.25 665 ASN A CA 1
ATOM 5111 C C . ASN A 1 665 ? 19.069 -35.390 -34.993 1.00 82.25 665 ASN A C 1
ATOM 5113 O O . ASN A 1 665 ? 18.067 -35.071 -34.360 1.00 82.25 665 ASN A O 1
ATOM 5117 N N . ALA A 1 666 ? 19.248 -36.634 -35.441 1.00 78.31 666 ALA A N 1
ATOM 5118 C CA . ALA A 1 666 ? 18.232 -37.684 -35.324 1.00 78.31 666 ALA A CA 1
ATOM 5119 C C . ALA A 1 666 ? 17.899 -38.095 -33.874 1.00 78.31 666 ALA A C 1
ATOM 5121 O O . ALA A 1 666 ? 16.886 -38.755 -33.665 1.00 78.31 666 ALA A O 1
ATOM 5122 N N . LYS A 1 667 ? 18.734 -37.737 -32.883 1.00 74.31 667 LYS A N 1
ATOM 5123 C CA . LYS A 1 667 ? 18.468 -38.024 -31.461 1.00 74.31 667 LYS A CA 1
ATOM 5124 C C . LYS A 1 667 ? 17.590 -36.960 -30.810 1.00 74.31 667 LYS A C 1
ATOM 5126 O O . LYS A 1 667 ? 16.704 -37.306 -30.041 1.00 74.31 667 LYS A O 1
ATOM 5131 N N . SER A 1 668 ? 17.850 -35.683 -31.094 1.00 75.31 668 SER A N 1
ATOM 5132 C CA . SER A 1 668 ? 17.103 -34.556 -30.517 1.00 75.31 668 SER A CA 1
ATOM 5133 C C . SER A 1 668 ? 15.981 -34.034 -31.415 1.00 75.31 668 SER A C 1
ATOM 5135 O O . SER A 1 668 ? 15.196 -33.208 -30.971 1.00 75.31 668 SER A O 1
ATOM 5137 N N . MET A 1 669 ? 15.912 -34.495 -32.669 1.00 81.00 669 MET A N 1
ATOM 5138 C CA . MET A 1 669 ? 14.980 -34.036 -33.707 1.00 81.00 669 MET A CA 1
ATOM 5139 C C . MET A 1 669 ? 15.051 -32.526 -34.008 1.00 81.00 669 MET A C 1
ATOM 5141 O O . MET A 1 669 ? 14.122 -31.966 -34.584 1.00 81.00 669 MET A O 1
ATOM 5145 N N . ASN A 1 670 ? 16.192 -31.894 -33.706 1.00 81.44 670 ASN A N 1
ATOM 5146 C CA . ASN A 1 670 ? 16.473 -30.483 -33.980 1.00 81.44 670 ASN A CA 1
ATOM 5147 C C . ASN A 1 670 ? 17.507 -30.313 -35.102 1.00 81.44 670 ASN A C 1
ATOM 5149 O O . ASN A 1 670 ? 18.390 -31.154 -35.294 1.00 81.44 670 ASN A O 1
ATOM 5153 N N . CYS A 1 671 ? 17.422 -29.194 -35.821 1.00 77.31 671 CYS A N 1
ATOM 5154 C CA . CYS A 1 671 ? 18.437 -28.786 -36.787 1.00 77.31 671 CYS A CA 1
ATOM 5155 C C . CYS A 1 671 ? 19.652 -28.205 -36.055 1.00 77.31 671 CYS A C 1
ATOM 5157 O O . CYS A 1 671 ? 19.521 -27.230 -35.319 1.00 77.31 671 CYS A O 1
ATOM 5159 N N . ASP A 1 672 ? 20.825 -28.795 -36.259 1.00 76.00 672 ASP A N 1
ATOM 5160 C CA . ASP A 1 672 ? 22.067 -28.431 -35.575 1.00 76.00 672 ASP A CA 1
ATOM 5161 C C . ASP A 1 672 ? 23.212 -28.292 -36.593 1.00 76.00 672 ASP A C 1
ATOM 5163 O O . ASP A 1 672 ? 23.095 -28.654 -37.768 1.00 76.00 672 ASP A O 1
ATOM 5167 N N . LEU A 1 673 ? 24.329 -27.719 -36.160 1.00 69.81 673 LEU A N 1
ATOM 5168 C CA . LEU A 1 673 ? 25.499 -27.509 -37.003 1.00 69.81 673 LEU A CA 1
ATOM 5169 C C . LEU A 1 673 ? 26.095 -28.865 -37.427 1.00 69.81 673 LEU A C 1
ATOM 5171 O O . LEU A 1 673 ? 26.217 -29.756 -36.582 1.00 69.81 673 LEU A O 1
ATOM 5175 N N . PRO A 1 674 ? 26.551 -29.032 -38.687 1.00 72.69 674 PRO A N 1
ATOM 5176 C CA . PRO A 1 674 ? 27.006 -30.323 -39.214 1.00 72.69 674 PRO A CA 1
ATOM 5177 C C . PRO A 1 674 ? 28.020 -31.073 -38.342 1.00 72.69 674 PRO A C 1
ATOM 5179 O O . PRO A 1 674 ? 27.995 -32.295 -38.270 1.00 72.69 674 PRO A O 1
ATOM 5182 N N . TYR A 1 675 ? 28.902 -30.359 -37.634 1.00 67.44 675 TYR A N 1
ATOM 5183 C CA . TYR A 1 675 ? 29.927 -30.970 -36.782 1.00 67.44 675 TYR A CA 1
ATOM 5184 C C . TYR A 1 675 ? 29.401 -31.545 -35.455 1.00 67.44 675 TYR A C 1
ATOM 5186 O O . TYR A 1 675 ? 30.166 -32.234 -34.774 1.00 67.44 675 TYR A O 1
ATOM 5194 N N . ARG A 1 676 ? 28.152 -31.230 -35.080 1.00 72.62 676 ARG A N 1
ATOM 5195 C CA . ARG A 1 676 ? 27.431 -31.746 -33.902 1.00 72.62 676 ARG A CA 1
ATOM 5196 C C . ARG A 1 676 ? 26.425 -32.845 -34.258 1.00 72.62 676 ARG A C 1
ATOM 5198 O O . ARG A 1 676 ? 25.853 -33.460 -33.361 1.00 72.62 676 ARG A O 1
ATOM 5205 N N . VAL A 1 677 ? 26.216 -33.101 -35.549 1.00 74.06 677 VAL A N 1
ATOM 5206 C CA . VAL A 1 677 ? 25.239 -34.066 -36.058 1.00 74.06 677 VAL A CA 1
ATOM 5207 C C . VAL A 1 677 ? 25.955 -35.319 -36.546 1.00 74.06 677 VAL A C 1
ATOM 5209 O O . VAL A 1 677 ? 26.775 -35.264 -37.457 1.00 74.06 677 VAL A O 1
ATOM 5212 N N . ASP A 1 678 ? 25.612 -36.467 -35.967 1.00 82.69 678 ASP A N 1
ATOM 5213 C CA . ASP A 1 678 ? 25.970 -37.767 -36.535 1.00 82.69 678 ASP A CA 1
ATOM 5214 C C . ASP A 1 678 ? 24.872 -38.207 -37.512 1.00 82.69 678 ASP A C 1
ATOM 5216 O O . ASP A 1 678 ? 23.765 -38.577 -37.114 1.00 82.69 678 ASP A O 1
ATOM 5220 N N . CYS A 1 679 ? 25.173 -38.134 -38.808 1.00 75.25 679 CYS A N 1
ATOM 5221 C CA . CYS A 1 679 ? 24.255 -38.529 -39.874 1.00 75.25 679 CYS A CA 1
ATOM 5222 C C . CYS A 1 679 ? 24.069 -40.049 -39.992 1.00 75.25 679 CYS A C 1
ATOM 5224 O O . CYS A 1 679 ? 23.146 -40.497 -40.680 1.00 75.25 679 CYS A O 1
ATOM 5226 N N . GLY A 1 680 ? 24.940 -40.857 -39.379 1.00 81.12 680 GLY A N 1
ATOM 5227 C CA . GLY A 1 680 ? 24.994 -42.294 -39.631 1.00 81.12 680 GLY A CA 1
ATOM 5228 C C . GLY A 1 680 ? 25.140 -42.599 -41.129 1.00 81.12 680 GLY A C 1
ATOM 5229 O O . GLY A 1 680 ? 26.083 -42.152 -41.779 1.00 81.12 680 GLY A O 1
ATOM 5230 N N . SER A 1 681 ? 24.191 -43.358 -41.684 1.00 77.44 681 SER A N 1
ATOM 5231 C CA . SER A 1 681 ? 24.128 -43.723 -43.109 1.00 77.44 681 SER A CA 1
ATOM 5232 C C . SER A 1 681 ? 23.364 -42.724 -43.992 1.00 77.44 681 SER A C 1
ATOM 5234 O O . SER A 1 681 ? 23.274 -42.930 -45.203 1.00 77.44 681 SER A O 1
ATOM 5236 N N . ARG A 1 682 ? 22.804 -41.649 -43.418 1.00 83.69 682 ARG A N 1
ATOM 5237 C CA . ARG A 1 682 ? 22.026 -40.642 -44.157 1.00 83.69 682 ARG A CA 1
ATOM 5238 C C . ARG A 1 682 ? 22.976 -39.732 -44.951 1.00 83.69 682 ARG A C 1
ATOM 5240 O O . ARG A 1 682 ? 23.841 -39.102 -44.342 1.00 83.69 682 ARG A O 1
ATOM 5247 N N . PRO A 1 683 ? 22.842 -39.620 -46.283 1.00 74.44 683 PRO A N 1
ATOM 5248 C CA . PRO A 1 683 ? 23.752 -38.811 -47.090 1.00 74.44 683 PRO A CA 1
ATOM 5249 C C . PRO A 1 683 ? 23.501 -37.308 -46.892 1.00 74.44 683 PRO A C 1
ATOM 5251 O O . PRO A 1 683 ? 22.355 -36.877 -46.766 1.00 74.44 683 PRO A O 1
ATOM 5254 N N . ILE A 1 684 ? 24.564 -36.500 -46.903 1.00 73.38 684 ILE A N 1
ATOM 5255 C CA . ILE A 1 684 ? 24.481 -35.030 -46.914 1.00 73.38 684 ILE A CA 1
ATOM 5256 C C . ILE A 1 684 ? 24.402 -34.577 -48.374 1.00 73.38 684 ILE A C 1
ATOM 5258 O O . ILE A 1 684 ? 25.280 -34.912 -49.169 1.00 73.38 684 ILE A O 1
ATOM 5262 N N . ARG A 1 685 ? 23.358 -33.829 -48.746 1.00 63.41 685 ARG A N 1
ATOM 5263 C CA . ARG A 1 685 ? 23.196 -33.309 -50.110 1.00 63.41 685 ARG A CA 1
ATOM 5264 C C . ARG A 1 685 ? 23.761 -31.887 -50.219 1.00 63.41 685 ARG A C 1
ATOM 5266 O O . ARG A 1 685 ? 23.122 -30.947 -49.754 1.00 63.41 685 ARG A O 1
ATOM 5273 N N . ASN A 1 686 ? 24.911 -31.720 -50.875 1.00 52.28 686 ASN A N 1
ATOM 5274 C CA . ASN A 1 686 ? 25.417 -30.404 -51.285 1.00 52.28 686 ASN A CA 1
ATOM 5275 C C . ASN A 1 686 ? 24.987 -30.091 -52.726 1.00 52.28 686 ASN A C 1
ATOM 5277 O O . ASN A 1 686 ? 25.027 -30.959 -53.595 1.00 52.28 686 ASN A O 1
ATOM 5281 N N . SER A 1 687 ? 24.585 -28.845 -52.976 1.00 42.25 687 SER A N 1
ATOM 5282 C CA . SER A 1 687 ? 24.411 -28.300 -54.326 1.00 42.25 687 SER A CA 1
ATOM 5283 C C . SER A 1 687 ? 25.681 -27.543 -54.698 1.00 42.25 687 SER A C 1
ATOM 5285 O O . SER A 1 687 ? 25.978 -26.541 -54.049 1.00 42.25 687 SER A O 1
ATOM 5287 N N . ASP A 1 688 ? 26.425 -27.998 -55.704 1.00 41.41 688 ASP A N 1
ATOM 5288 C CA . ASP A 1 688 ? 27.450 -27.156 -56.323 1.00 41.41 688 ASP A CA 1
ATOM 5289 C C . ASP A 1 688 ? 26.798 -26.083 -57.219 1.00 41.41 688 ASP A C 1
ATOM 5291 O O . ASP A 1 688 ? 25.625 -26.184 -57.593 1.00 41.41 688 ASP A O 1
ATOM 5295 N N . ALA A 1 689 ? 27.557 -25.038 -57.566 1.00 40.06 689 ALA A N 1
ATOM 5296 C CA . ALA A 1 689 ? 27.107 -23.905 -58.386 1.00 40.06 689 ALA A CA 1
ATOM 5297 C C . ALA A 1 689 ? 26.690 -24.284 -59.829 1.00 40.06 689 ALA A C 1
ATOM 5299 O O . ALA A 1 689 ? 26.351 -23.411 -60.622 1.00 40.06 689 ALA A O 1
ATOM 5300 N N . SER A 1 690 ? 26.691 -25.578 -60.173 1.00 39.16 690 SER A N 1
ATOM 5301 C CA . SER A 1 690 ? 26.261 -26.115 -61.468 1.00 39.16 690 SER A CA 1
ATOM 5302 C C . SER A 1 690 ? 24.953 -26.918 -61.408 1.00 39.16 690 SER A C 1
ATOM 5304 O O . SER A 1 690 ? 24.474 -27.395 -62.437 1.00 39.16 690 SER A O 1
ATOM 5306 N N . GLY A 1 691 ? 24.347 -27.067 -60.223 1.00 36.72 691 GLY A N 1
ATOM 5307 C CA . GLY A 1 691 ? 23.058 -27.743 -60.059 1.00 36.72 691 GLY A CA 1
ATOM 5308 C C . GLY A 1 691 ? 23.107 -29.270 -60.200 1.00 36.72 691 GLY A C 1
ATOM 5309 O O . GLY A 1 691 ? 22.054 -29.891 -60.362 1.00 36.72 691 GLY A O 1
ATOM 5310 N N . LYS A 1 692 ? 24.289 -29.903 -60.119 1.00 31.27 692 LYS A N 1
ATOM 5311 C CA . LYS A 1 692 ? 24.414 -31.370 -60.075 1.00 31.27 692 LYS A CA 1
ATOM 5312 C C . LYS A 1 692 ? 24.628 -31.859 -58.640 1.00 31.27 692 LYS A C 1
ATOM 5314 O O . LYS A 1 692 ? 25.429 -31.331 -57.880 1.00 31.27 692 LYS A O 1
ATOM 5319 N N . TRP A 1 693 ? 23.890 -32.903 -58.265 1.00 38.12 693 TRP A N 1
ATOM 5320 C CA . TRP A 1 693 ? 23.979 -33.533 -56.947 1.00 38.12 693 TRP A CA 1
ATOM 5321 C C . TRP A 1 693 ? 25.180 -34.486 -56.898 1.00 38.12 693 TRP A C 1
ATOM 5323 O O . TRP A 1 693 ? 25.211 -35.457 -57.656 1.00 38.12 693 TRP A O 1
ATOM 5333 N N . SER A 1 694 ? 26.139 -34.260 -55.996 1.00 36.84 694 SER A N 1
ATOM 5334 C CA . SER A 1 694 ? 27.205 -35.228 -55.701 1.00 36.84 694 SER A CA 1
ATOM 5335 C C . SER A 1 694 ? 26.985 -35.885 -54.333 1.00 36.84 694 SER A C 1
ATOM 5337 O O . SER A 1 694 ? 26.625 -35.238 -53.350 1.00 36.84 694 SER A O 1
ATOM 5339 N N . PHE A 1 695 ? 27.151 -37.209 -54.284 1.00 38.28 695 PHE A N 1
ATOM 5340 C CA . PHE A 1 695 ? 27.019 -38.010 -53.069 1.00 38.28 695 PHE A CA 1
ATOM 5341 C C . PHE A 1 695 ? 28.381 -38.083 -52.375 1.00 38.28 695 PHE A C 1
ATOM 5343 O O . PHE A 1 695 ? 29.297 -38.710 -52.902 1.00 38.28 695 PHE A O 1
ATOM 5350 N N . VAL A 1 696 ? 28.526 -37.476 -51.194 1.00 41.53 696 VAL A N 1
ATOM 5351 C CA . VAL A 1 696 ? 29.711 -37.698 -50.352 1.00 41.53 696 VAL A CA 1
ATOM 5352 C C . VAL A 1 696 ? 29.399 -38.822 -49.367 1.00 41.53 696 VAL A C 1
ATOM 5354 O O . VAL A 1 696 ? 28.546 -38.688 -48.488 1.00 41.53 696 VAL A O 1
ATOM 5357 N N . THR A 1 697 ? 30.071 -39.956 -49.540 1.00 37.88 697 THR A N 1
ATOM 5358 C CA . THR A 1 697 ? 29.969 -41.125 -48.664 1.00 37.88 697 THR A CA 1
ATOM 5359 C C . THR A 1 697 ? 30.598 -40.822 -47.298 1.00 37.88 697 THR A C 1
ATOM 5361 O O . THR A 1 697 ? 31.764 -40.453 -47.216 1.00 37.88 697 THR A O 1
ATOM 5364 N N . THR A 1 698 ? 29.799 -40.986 -46.236 1.00 39.66 698 THR A N 1
ATOM 5365 C CA . THR A 1 698 ? 30.161 -41.216 -44.817 1.00 39.66 698 THR A CA 1
ATOM 5366 C C . THR A 1 698 ? 31.419 -40.526 -44.257 1.00 39.66 698 THR A C 1
ATOM 5368 O O . THR A 1 698 ? 32.534 -41.030 -44.375 1.00 39.66 698 THR A O 1
ATOM 5371 N N . LEU A 1 699 ? 31.216 -39.451 -43.483 1.00 38.38 699 LEU A N 1
ATOM 5372 C CA . LEU A 1 699 ? 32.218 -38.849 -42.590 1.00 38.38 699 LEU A CA 1
ATOM 5373 C C . LEU A 1 699 ? 32.453 -39.717 -41.331 1.00 38.38 699 LEU A C 1
ATOM 5375 O O . LEU A 1 699 ? 32.039 -39.372 -40.228 1.00 38.38 699 LEU A O 1
ATOM 5379 N N . ARG A 1 700 ? 33.185 -40.827 -41.462 1.00 37.50 700 ARG A N 1
ATOM 5380 C CA . ARG A 1 700 ? 34.001 -41.357 -40.354 1.00 37.50 700 ARG A CA 1
ATOM 5381 C C . ARG A 1 700 ? 35.460 -41.034 -40.653 1.00 37.50 700 ARG A C 1
ATOM 5383 O O . ARG A 1 700 ? 36.141 -41.903 -41.164 1.00 37.50 700 ARG A O 1
ATOM 5390 N N . SER A 1 701 ? 35.880 -39.798 -40.356 1.00 38.62 701 SER A N 1
ATOM 5391 C CA . SER A 1 701 ? 37.274 -39.321 -40.178 1.00 38.62 701 SER A CA 1
ATOM 5392 C C . SER A 1 701 ? 37.503 -37.947 -40.822 1.00 38.62 701 SER A C 1
ATOM 5394 O O . SER A 1 701 ? 37.962 -37.858 -41.956 1.00 38.62 701 SER A O 1
ATOM 5396 N N . PHE A 1 702 ? 37.248 -36.856 -40.098 1.00 37.78 702 PHE A N 1
ATOM 5397 C CA . PHE A 1 702 ? 37.856 -35.564 -40.434 1.00 37.78 702 PHE A CA 1
ATOM 5398 C C . PHE A 1 702 ? 38.280 -34.837 -39.155 1.00 37.78 702 PHE A C 1
ATOM 5400 O O . PHE A 1 702 ? 37.491 -34.662 -38.226 1.00 37.78 702 PHE A O 1
ATOM 5407 N N . THR A 1 703 ? 39.558 -34.466 -39.103 1.00 51.31 703 THR A N 1
ATOM 5408 C CA . THR A 1 703 ? 40.201 -33.725 -38.014 1.00 51.31 703 THR A CA 1
ATOM 5409 C C . THR A 1 703 ? 39.761 -32.259 -37.999 1.00 51.31 703 THR A C 1
ATOM 5411 O O . THR A 1 703 ? 39.320 -31.711 -39.013 1.00 51.31 703 THR A O 1
ATOM 5414 N N . ASN A 1 704 ? 39.893 -31.612 -36.834 1.00 45.25 704 ASN A N 1
ATOM 5415 C CA . ASN A 1 704 ? 39.381 -30.265 -36.533 1.00 45.25 704 ASN A CA 1
ATOM 5416 C C . ASN A 1 704 ? 39.798 -29.160 -37.527 1.00 45.25 704 ASN A C 1
ATOM 5418 O O . ASN A 1 704 ? 39.118 -28.141 -37.601 1.00 45.25 704 ASN A O 1
ATOM 5422 N N . ALA A 1 705 ? 40.846 -29.364 -38.328 1.00 39.06 705 ALA A N 1
ATOM 5423 C CA . ALA A 1 705 ? 41.295 -28.409 -39.340 1.00 39.06 705 ALA A CA 1
ATOM 5424 C C . ALA A 1 705 ? 40.326 -28.285 -40.537 1.00 39.06 705 ALA A C 1
ATOM 5426 O O . ALA A 1 705 ? 39.989 -27.174 -40.930 1.00 39.06 705 ALA A O 1
ATOM 5427 N N . LYS A 1 706 ? 39.779 -29.397 -41.057 1.00 40.62 706 LYS A N 1
ATOM 5428 C CA . LYS A 1 706 ? 38.827 -29.361 -42.192 1.00 40.62 706 LYS A CA 1
ATOM 5429 C C . LYS A 1 706 ? 37.424 -28.880 -41.804 1.00 40.62 706 LYS A C 1
ATOM 5431 O O . LYS A 1 706 ? 36.667 -28.438 -42.661 1.00 40.62 706 LYS A O 1
ATOM 5436 N N . LYS A 1 707 ? 37.086 -28.907 -40.507 1.00 41.50 707 LYS A N 1
ATOM 5437 C CA . LYS A 1 707 ? 35.844 -28.314 -39.976 1.00 41.50 707 LYS A CA 1
ATOM 5438 C C . LYS A 1 707 ? 35.83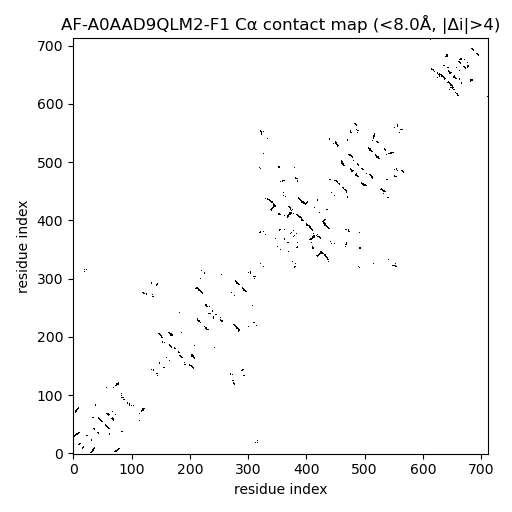9 -26.782 -40.054 1.00 41.50 707 LYS A C 1
ATOM 5440 O O . LYS A 1 707 ? 34.758 -26.212 -40.041 1.00 41.50 707 LYS A O 1
ATOM 5445 N N . LYS A 1 708 ? 37.008 -26.131 -40.129 1.00 38.84 708 LYS A N 1
ATOM 5446 C CA . LYS A 1 708 ? 37.136 -24.663 -40.158 1.00 38.84 708 LYS A CA 1
ATOM 5447 C C . LYS A 1 708 ? 36.974 -24.086 -41.574 1.00 38.84 708 LYS A C 1
ATOM 5449 O O . LYS A 1 708 ? 36.411 -23.012 -41.717 1.00 38.84 708 LYS A O 1
ATOM 5454 N N . GLU A 1 709 ? 37.388 -24.828 -42.604 1.00 37.84 709 GLU A N 1
ATOM 5455 C CA . GLU A 1 709 ? 37.286 -24.414 -44.017 1.00 37.84 709 GLU A CA 1
ATOM 5456 C C . GLU A 1 709 ? 35.842 -24.397 -44.544 1.00 37.84 709 GLU A C 1
ATOM 5458 O O . GLU A 1 709 ? 35.461 -23.468 -45.242 1.00 37.84 709 GLU A O 1
ATOM 5463 N N . MET A 1 710 ? 34.999 -25.364 -44.158 1.00 39.38 710 MET A N 1
ATOM 5464 C CA . MET A 1 710 ? 33.588 -25.404 -44.592 1.00 39.38 710 MET A CA 1
ATOM 5465 C C . MET A 1 710 ? 32.677 -24.377 -43.892 1.00 39.38 710 MET A C 1
ATOM 5467 O O . MET A 1 710 ? 31.497 -24.305 -44.214 1.00 39.38 710 MET A O 1
ATOM 5471 N N . ILE A 1 711 ? 33.182 -23.631 -42.902 1.00 38.66 711 ILE A N 1
ATOM 5472 C CA . ILE A 1 711 ? 32.422 -22.601 -42.166 1.00 38.66 711 ILE A CA 1
ATOM 5473 C C . ILE A 1 711 ? 32.544 -21.219 -42.844 1.00 38.66 711 ILE A C 1
ATOM 5475 O O . ILE A 1 711 ? 31.745 -20.337 -42.546 1.00 38.66 711 ILE A O 1
ATOM 5479 N N . LEU A 1 712 ? 33.506 -21.037 -43.759 1.00 34.91 712 LEU A N 1
ATOM 5480 C CA . LEU A 1 712 ? 33.853 -19.742 -44.369 1.00 34.91 712 LEU A CA 1
ATOM 5481 C C . LEU A 1 712 ? 33.458 -19.600 -45.855 1.00 34.91 712 LEU A C 1
ATOM 5483 O O . LEU A 1 712 ? 33.824 -18.611 -46.485 1.00 34.91 712 LEU A O 1
ATOM 5487 N N . SER A 1 713 ? 32.709 -20.553 -46.414 1.00 31.05 713 SER A N 1
ATOM 5488 C CA . SER A 1 713 ? 32.105 -20.490 -47.759 1.00 31.05 713 SER A CA 1
ATOM 5489 C C . SER A 1 713 ? 30.608 -20.717 -47.668 1.00 31.05 713 SER A C 1
ATOM 5491 O O . SER A 1 713 ? 29.859 -20.037 -48.397 1.00 31.05 713 SER A O 1
#

Nearest PDB structures (foldseek):
  5ig9-assembly3_H  TM=8.532E-01  e=1.162E-21  Microcystis aeruginosa MRC
  5ig9-assembly2_C  TM=8.558E-01  e=2.018E-21  Microcystis aeruginosa MRC
  7mgv-assembly1_B  TM=8.288E-01  e=5.072E-22  Chryseobacterium gregarium DSM 19109
  5ig9-assembly4_G  TM=8.447E-01  e=2.812E-21  Microcystis aeruginosa MRC
  5ig9-assembly3_E  TM=8.357E-01  e=2.812E-21  Microcystis aeruginosa MRC

Foldseek 3Di:
DQQAEEEEEEDPPDPLVVLLQVVQVVPDVRHHYAYQYQEDVFPWDWDFDDPVPDPDGWIWIQGNNDIDTLVSHAAYEYQDDQHFYDADPDPCRVVRGVVRSVVVVVVVVVCCVSNVNHHYQAPPQLQPQFQVNLCVLLVVLPFAAFAKDFALALVVLLVLPVVHWKKWDARDQQQDPVRDGDFIDTDDSCVSVVCSVVSNVDTTMMTDDDDFQWKWKWKAAQLDIWIKTFRLVVDDDPSCSRPVVVVLVPLVRIETDDDDPSVSVSVNVSCVVSRHNIWIWMWGHHPPHIHTYDINSNDDDVSNCVSYVDPVSNSNVDLQWFDLVLLQLQLVLQVDKDKFKEWADEADPDDAQQRCPPPAPLQPDPQEFEKAAECSCCVLVLNAQWKKKKAFPQDFDFDFGDHGIGIYTYGHHDHPTDHQYIHTNHDGGGMTIIIMGTWFGDADPDLSQFWWWAWDADDQAKTKIATHNARAGFQWKWWDDPQFTWTFAAGSNRITMPHPVGGHDPQIWMWTAGSQRDIDIFTRHDHHRDIDRGPDYDPISPDHPHSVLDQHRRHTCDPPAPVVGGGDPDPSGDDPDDDDPDDDDDDDDDDDDDDDDDDDDDDDDDDDDDDDDDYWDFDDDDDPQLVVLVVHAAKAADQAEQQWIWGRDPSDTDITGDIPPWGQARVVRDTDHPVPHDSPQHWHWDQDPVRDTDTDGDPPDDDPVVVVVVRPD

Secondary structure (DSSP, 8-state):
---EEEEEES-TT-HHHHHHHHHHHHH-TTEEEEEE--SSS--EEEEEE--SSS---EEEEEETTEEEEGGGEEEEEE--SS-SSPP-SSHHHHHHHHHHHHHHHHHHHHHHHHTTTSEEES-TTGGG--HHHHHHHHHHTT-B---EEEES-HHHHHGGGGSS-EEEE-SS-SB-TT--B---EEE-TTHHHHTHHHHHHS-EEEEE----SEEEEEEEETTEEEEEEE-GGGSSSHHHHH-GGGGTT-GGGEEE----HHHHHHHHHHHHHTT-SEEEEEEEE-SS-EEEEEEETT---HHHHHHHT--HHHHHH------HHHHHHHHHHTTS-EEEEEEE--S--S--TT---S--TTTT-TTEEEEEEPHHHHGGGTTTT-EEEEEEEEEEESSS--EEEEEEEEEEE-TT--TT-EEESSS--SEEEEEEEEEPPPP-SSGGGS-EEEEEEE-SSSEEEEEES-SS-EEEEEEEETTEEEEPEE-TTSEEE-TTS-S--SSEEEEEEETTS-EEEEEE-S--SS-EE-S-----TT-SS-GGG-S-SSBTT-TTS-TT-EETTS------PPPPP-PPPPPPPPPPPPPP--------------------------SSSGGGGTT--EEEE-TT-TTEEEEEETTEEEEEEPPTT-EEETTTTEEE-GGG---TTPPEEEE-TT--EEEE---S---TTHHHHTT--

Radius of gyration: 34.74 Å; Cα contacts (8 Å, |Δi|>4): 1428; chains: 1; bounding box: 97×75×100 Å

InterPro domains:
  IPR002557 Chitin binding domain [PF01607] (629-679)
  IPR002557 Chitin binding domain [PS50940] (626-681)
  IPR002557 Chitin binding domain [SM00494] (627-681)
  IPR036508 Chitin binding domain superfamily [SSF57625] (630-684)
  IPR036749 Expansin, cellulose-binding-like domain superfamily [G3DSA:2.60.40.760] (448-526)
  IPR036908 RlpA-like domain superfamily [G3DSA:2.40.40.10] (333-427)
  IPR036908 RlpA-like domain superfamily [SSF50685] (334-442)

pLDDT: mean 79.13, std 19.28, range [25.31, 98.38]

Organism: Acropora cervicornis (NCBI:txid6130)

Solvent-accessible surface area (backbone atoms only — not comparable to full-atom values): 40234 Å² total; per-residue (Å²): 127,84,59,47,25,29,43,31,39,31,56,84,86,36,66,65,52,45,53,39,53,52,51,40,56,75,74,32,97,55,46,42,78,44,70,54,39,59,73,58,100,48,63,58,47,79,47,79,50,69,71,88,82,55,99,47,84,47,44,37,38,29,50,81,83,44,79,43,50,39,88,52,36,51,28,36,38,62,56,82,64,92,70,34,65,74,90,40,95,49,72,67,36,50,54,51,34,59,48,50,31,50,53,52,51,52,52,58,65,60,41,51,75,65,40,62,86,25,48,54,41,41,44,74,69,42,62,63,67,46,71,71,57,49,56,50,47,35,45,76,48,69,44,48,62,67,64,68,48,76,47,37,51,35,73,66,56,53,59,51,52,77,83,46,53,37,28,40,39,66,79,59,81,43,57,48,98,85,69,48,75,58,67,64,39,79,54,59,91,62,47,38,74,78,40,35,76,62,33,57,75,48,66,32,36,36,29,52,59,77,82,57,65,29,36,33,46,35,36,35,51,73,84,48,76,47,40,31,36,32,47,30,66,75,49,90,49,67,71,35,38,73,30,42,75,80,49,65,84,55,52,89,41,51,39,79,51,85,78,55,68,70,59,52,52,32,50,51,51,39,37,56,76,51,57,42,40,39,34,32,32,41,32,38,35,36,98,90,52,64,33,49,73,52,75,34,47,79,51,90,54,61,72,54,27,69,57,60,72,47,74,58,60,58,56,78,69,49,70,59,52,30,41,50,67,54,25,36,53,53,45,53,36,49,74,45,79,31,73,28,46,34,38,50,68,23,72,75,86,76,58,52,51,24,57,57,65,79,71,40,68,58,72,63,37,89,83,49,42,48,25,19,24,3,64,75,51,23,41,52,26,47,27,43,57,27,24,33,40,38,38,26,71,48,47,68,50,69,89,45,66,47,59,51,80,44,41,34,32,27,39,26,68,26,93,84,37,51,60,60,8,36,30,33,38,40,81,60,44,42,45,26,40,29,38,19,30,43,44,63,34,78,87,47,80,67,69,69,34,21,23,26,36,34,29,84,43,80,53,58,46,41,34,33,42,29,78,39,54,45,30,47,37,60,29,14,46,26,41,59,53,99,65,19,31,37,43,20,31,35,36,66,45,37,30,28,37,48,66,87,70,47,80,62,66,79,61,34,42,35,37,41,23,29,25,27,32,36,72,50,77,41,62,45,73,69,93,40,75,54,81,39,70,43,90,43,67,66,89,32,80,92,38,57,85,31,31,91,59,46,53,45,22,9,43,25,58,41,82,84,25,56,75,86,35,46,61,68,88,63,80,87,65,89,74,84,73,75,84,74,77,87,76,81,82,80,84,85,80,83,83,85,83,86,84,87,82,88,90,82,89,89,85,89,85,85,89,78,88,80,87,71,84,85,81,72,63,86,87,89,90,82,89,75,43,36,76,68,10,58,97,40,80,49,79,40,69,30,74,80,24,23,29,24,35,32,36,19,53,96,44,37,45,47,77,47,59,40,47,40,82,27,21,35,23,72,86,79,74,42,66,37,56,54,94,81,35,74,48,73,87,22,38,54,84,53,77,51,102,80,75,54,83,55,84,59,82,67,92,84,82,81,60,79,71,66,66,58,62,75,64,71,116

Mean predicted aligned error: 19.59 Å

Sequence (713 aa):
MPSKTILCIGSPENLHIQEVQKHAKELEEEAKMVIFNLERESDVIIEITTDGNEPSNNCTFIINGERILAKEITSVWFYPRPLGPPEREDVQGRIGRGFAEKEWQSVFHSLVPFLSHARWLNPLGPLQISKPDQLKLAQEVGLTVPKTTITNHAAAIEKLFDDGRVIFKALSPPFTSTNDMVFTREITREFPSYFQASIAQCPAIYQELVERKSDLRITVVGREVFVVRIASQTLEEEKDRLDWRRKQDKYDIFTQAEISDQLKDRLLEFHKRAGLVYGAYDFLECETDTIFLECNAAGAWLWLERAVGIQKSQHLLDKRTTDVSDAQAIYDYSQEWVKSKTTYYGQYPGGGACTLDPLTPMASQKGWILVAAGQYDFLKSLGCGMCVEIQGSGKGNGLTPVTGVKKAIVHDLCGACEKGGYDLYIDGDGKWEIETKAIDCPTISGPDGEITFRFVEKNLWSFKLQARNHKVPVAGIEVAKNGRYYCLKRTGDNYFTGDGLGKIEIPLKVRLTAVTGEQKETVIPFMLTSDIPSGVQFSGFKAGPGPSSIMCAGQGKKSPYPPDGIPIGEAAGPTPRPPSPPGSPPPPSTPPSPPPLPPLPPTTGGGGEGLTAPGTASGGGGAGADSFCKDKKGVFPDPKDCAGIITCNNNKAHKQSCAKPLLLNAKSMNCDLPYRVDCGSRPIRNSDASGKWSFVTTLRSFTNAKKKEMILS